Protein AF-0000000084974610 (afdb_homodimer)

Structure (mmCIF, N/CA/C/O backbone):
data_AF-0000000084974610-model_v1
#
loop_
_entity.id
_entity.type
_entity.pdbx_description
1 polymer 'HTH-type transcriptional activator CmpR'
#
loop_
_atom_site.group_PDB
_atom_site.id
_atom_site.type_symbol
_atom_site.label_atom_id
_atom_site.label_alt_id
_atom_site.label_comp_id
_atom_site.label_asym_id
_atom_site.label_entity_id
_atom_site.label_seq_id
_atom_site.pdbx_PDB_ins_code
_atom_site.Cartn_x
_atom_site.Cartn_y
_atom_site.Cartn_z
_atom_site.occupancy
_atom_site.B_iso_or_equiv
_atom_site.auth_seq_id
_atom_site.auth_comp_id
_atom_site.auth_asym_id
_atom_site.auth_atom_id
_atom_site.pdbx_PDB_model_num
ATOM 1 N N . MET A 1 1 ? -32.969 23.312 7.969 1 48.75 1 MET A N 1
ATOM 2 C CA . MET A 1 1 ? -32.25 22.047 8.094 1 48.75 1 MET A CA 1
ATOM 3 C C . MET A 1 1 ? -31.375 22.062 9.344 1 48.75 1 MET A C 1
ATOM 5 O O . MET A 1 1 ? -30.609 23 9.578 1 48.75 1 MET A O 1
ATOM 9 N N . ASN A 1 2 ? -31.781 21.297 10.32 1 59.81 2 ASN A N 1
ATOM 10 C CA . ASN A 1 2 ? -31.016 21.266 11.555 1 59.81 2 ASN A CA 1
ATOM 11 C C . ASN A 1 2 ? -29.922 20.203 11.508 1 59.81 2 ASN A C 1
ATOM 13 O O . ASN A 1 2 ? -30.031 19.219 10.773 1 59.81 2 ASN A O 1
ATOM 17 N N . LEU A 1 3 ? -28.797 20.562 12.211 1 65.25 3 LEU A N 1
ATOM 18 C CA . LEU A 1 3 ? -27.594 19.734 12.188 1 65.25 3 LEU A CA 1
ATOM 19 C C . LEU A 1 3 ? -27.891 18.312 12.68 1 65.25 3 LEU A C 1
ATOM 21 O O . LEU A 1 3 ? -27.281 17.359 12.219 1 65.25 3 LEU A O 1
ATOM 25 N N . HIS A 1 4 ? -28.812 18.312 13.531 1 67.69 4 HIS A N 1
ATOM 26 C CA . HIS A 1 4 ? -29.203 17.016 14.07 1 67.69 4 HIS A CA 1
ATOM 27 C C . HIS A 1 4 ? -29.828 16.141 12.984 1 67.69 4 HIS A C 1
ATOM 29 O O . HIS A 1 4 ? -29.469 14.961 12.852 1 67.69 4 HIS A O 1
ATOM 35 N N . THR A 1 5 ? -30.703 16.766 12.234 1 73.12 5 THR A N 1
ATOM 36 C CA . THR A 1 5 ? -31.375 16.031 11.164 1 73.12 5 THR A CA 1
ATOM 37 C C . THR A 1 5 ? -30.391 15.641 10.07 1 73.12 5 THR A C 1
ATOM 39 O O . THR A 1 5 ? -30.453 14.539 9.531 1 73.12 5 THR A O 1
ATOM 42 N N . LEU A 1 6 ? -29.484 16.594 9.828 1 74.81 6 LEU A N 1
ATOM 43 C CA . LEU A 1 6 ? -28.484 16.312 8.82 1 74.81 6 LEU A CA 1
ATOM 44 C C . LEU A 1 6 ? -27.562 15.188 9.266 1 74.81 6 LEU A C 1
ATOM 46 O O . LEU A 1 6 ? -27.141 14.359 8.453 1 74.81 6 LEU A O 1
ATOM 50 N N . ARG A 1 7 ? -27.281 15.156 10.523 1 78 7 ARG A N 1
ATOM 51 C CA . ARG A 1 7 ? -26.469 14.086 11.086 1 78 7 ARG A CA 1
ATOM 52 C C . ARG A 1 7 ? -27.172 12.734 10.945 1 78 7 ARG A C 1
ATOM 54 O O . ARG A 1 7 ? -26.547 11.734 10.609 1 78 7 ARG A O 1
ATOM 61 N N . ILE A 1 8 ? -28.422 12.758 11.211 1 78.19 8 ILE A N 1
ATOM 62 C CA . ILE A 1 8 ? -29.219 11.539 11.078 1 78.19 8 ILE A CA 1
ATOM 63 C C . ILE A 1 8 ? -29.203 11.07 9.625 1 78.19 8 ILE A C 1
ATOM 65 O O . ILE A 1 8 ? -28.938 9.898 9.352 1 78.19 8 ILE A O 1
ATOM 69 N N . PHE A 1 9 ? -29.359 12.016 8.711 1 85.12 9 PHE A N 1
ATOM 70 C CA . PHE A 1 9 ? -29.359 11.695 7.285 1 85.12 9 PHE A CA 1
ATOM 71 C C . PHE A 1 9 ? -28 11.133 6.855 1 85.12 9 PHE A C 1
ATOM 73 O O . PHE A 1 9 ? -27.953 10.117 6.152 1 85.12 9 PHE A O 1
ATOM 80 N N . THR A 1 10 ? -27 11.867 7.27 1 81 10 THR A N 1
ATOM 81 C CA . THR A 1 10 ? -25.656 11.469 6.863 1 81 10 THR A CA 1
ATOM 82 C C . THR A 1 10 ? -25.344 10.055 7.355 1 81 10 THR A C 1
ATOM 84 O O . THR A 1 10 ? -24.688 9.281 6.652 1 81 10 THR A O 1
ATOM 87 N N . ASN A 1 11 ? -25.781 9.758 8.531 1 81.5 11 ASN A N 1
ATOM 88 C CA . ASN A 1 11 ? -25.578 8.406 9.055 1 81.5 11 ASN A CA 1
ATOM 89 C C . ASN A 1 11 ? -26.438 7.383 8.305 1 81.5 11 ASN A C 1
ATOM 91 O O . ASN A 1 11 ? -25.984 6.266 8.047 1 81.5 11 ASN A O 1
ATOM 95 N N . VAL A 1 12 ? -27.609 7.852 7.984 1 82.75 12 VAL A N 1
ATOM 96 C CA . VAL A 1 12 ? -28.484 6.996 7.184 1 82.75 12 VAL A CA 1
ATOM 97 C C . VAL A 1 12 ? -27.844 6.723 5.828 1 82.75 12 VAL A C 1
ATOM 99 O O . VAL A 1 12 ? -27.828 5.582 5.355 1 82.75 12 VAL A O 1
ATOM 102 N N . ALA A 1 13 ? -27.312 7.715 5.254 1 80.31 13 ALA A N 1
ATOM 103 C CA . ALA A 1 13 ? -26.672 7.633 3.943 1 80.31 13 ALA A CA 1
ATOM 104 C C . ALA A 1 13 ? -25.438 6.746 3.996 1 80.31 13 ALA A C 1
ATOM 106 O O . ALA A 1 13 ? -25.219 5.906 3.117 1 80.31 13 ALA A O 1
ATOM 107 N N . LYS A 1 14 ? -24.688 7.035 4.988 1 79.12 14 LYS A N 1
ATOM 108 C CA . LYS A 1 14 ? -23.438 6.305 5.195 1 79.12 14 LYS A CA 1
ATOM 109 C C . LYS A 1 14 ? -23.703 4.812 5.363 1 79.12 14 LYS A C 1
ATOM 111 O O . LYS A 1 14 ? -23.016 3.984 4.77 1 79.12 14 LYS A O 1
ATOM 116 N N . LEU A 1 15 ? -24.719 4.582 6.152 1 77.38 15 LEU A N 1
ATOM 117 C CA . LEU A 1 15 ? -25 3.203 6.543 1 77.38 15 LEU A CA 1
ATOM 118 C C . LEU A 1 15 ? -25.922 2.535 5.531 1 77.38 15 LEU A C 1
ATOM 120 O O . LEU A 1 15 ? -26.047 1.307 5.504 1 77.38 15 LEU A O 1
ATOM 124 N N . GLY A 1 16 ? -26.516 3.438 4.719 1 79.62 16 GLY A N 1
ATOM 125 C CA . GLY A 1 16 ? -27.469 2.973 3.723 1 79.62 16 GLY A CA 1
ATOM 126 C C . GLY A 1 16 ? -28.734 2.385 4.328 1 79.62 16 GLY A C 1
ATOM 127 O O . GLY A 1 16 ? -29.406 1.563 3.701 1 79.62 16 GLY A O 1
ATOM 128 N N . SER A 1 17 ? -29.031 2.768 5.629 1 82.19 17 SER A N 1
ATOM 129 C CA . SER A 1 17 ? -30.141 2.16 6.359 1 82.19 17 SER A CA 1
ATOM 130 C C . SER A 1 17 ? -30.656 3.086 7.457 1 82.19 17 SER A C 1
ATOM 132 O O . SER A 1 17 ? -29.875 3.592 8.266 1 82.19 17 SER A O 1
ATOM 134 N N . ILE A 1 18 ? -32 3.195 7.488 1 83.75 18 ILE A N 1
ATOM 135 C CA . ILE A 1 18 ? -32.625 4.008 8.523 1 83.75 18 ILE A CA 1
ATOM 136 C C . ILE A 1 18 ? -32.562 3.283 9.867 1 83.75 18 ILE A C 1
ATOM 138 O O . ILE A 1 18 ? -32.281 3.895 10.891 1 83.75 18 ILE A O 1
ATOM 142 N N . THR A 1 19 ? -32.719 2.08 9.75 1 82.38 19 THR A N 1
ATOM 143 C CA . THR A 1 19 ? -32.719 1.284 10.977 1 82.38 19 THR A CA 1
ATOM 144 C C . THR A 1 19 ? -31.344 1.243 11.594 1 82.38 19 THR A C 1
ATOM 146 O O . THR A 1 19 ? -31.188 1.411 12.805 1 82.38 19 THR A O 1
ATOM 149 N N . GLU A 1 20 ? -30.375 1.057 10.781 1 83 20 GLU A N 1
ATOM 150 C CA . GLU A 1 20 ? -29.016 1.024 11.281 1 83 20 GLU A CA 1
ATOM 151 C C . GLU A 1 20 ? -28.578 2.389 11.82 1 83 20 GLU A C 1
ATOM 153 O O . GLU A 1 20 ? -27.859 2.473 12.812 1 83 20 GLU A O 1
ATOM 158 N N . ALA A 1 21 ? -29 3.293 11.18 1 84.19 21 ALA A N 1
ATOM 159 C CA . ALA A 1 21 ? -28.719 4.648 11.656 1 84.19 21 ALA A CA 1
ATOM 160 C C . ALA A 1 21 ? -29.391 4.91 13 1 84.19 21 ALA A C 1
ATOM 162 O O . ALA A 1 21 ? -28.812 5.535 13.883 1 84.19 21 ALA A O 1
ATOM 163 N N . ALA A 1 22 ? -30.531 4.395 13.18 1 85.5 22 ALA A N 1
ATOM 164 C CA . ALA A 1 22 ? -31.25 4.547 14.438 1 85.5 22 ALA A CA 1
ATOM 165 C C . ALA A 1 22 ? -30.5 3.861 15.586 1 85.5 22 ALA A C 1
ATOM 167 O O . ALA A 1 22 ? -30.344 4.434 16.656 1 85.5 22 ALA A O 1
ATOM 168 N N . LYS A 1 23 ? -30.047 2.752 15.266 1 81.44 23 LYS A N 1
ATOM 169 C CA . LYS A 1 23 ? -29.281 2.006 16.25 1 81.44 23 LYS A CA 1
ATOM 170 C C . LYS A 1 23 ? -28 2.746 16.625 1 81.44 23 LYS A C 1
ATOM 172 O O . LYS A 1 23 ? -27.688 2.902 17.812 1 81.44 23 LYS A O 1
ATOM 177 N N . LEU A 1 24 ? -27.391 3.182 15.586 1 79.12 24 LEU A N 1
ATOM 178 C CA . LEU A 1 24 ? -26.125 3.881 15.773 1 79.12 24 LEU A CA 1
ATOM 179 C C . LEU A 1 24 ? -26.328 5.16 16.578 1 79.12 24 LEU A C 1
ATOM 181 O O . LEU A 1 24 ? -25.5 5.492 17.438 1 79.12 24 LEU A O 1
ATOM 185 N N . LEU A 1 25 ? -27.391 5.73 16.359 1 78.62 25 LEU A N 1
ATOM 186 C CA . LEU A 1 25 ? -27.656 7.043 16.938 1 78.62 25 LEU A CA 1
ATOM 187 C C . LEU A 1 25 ? -28.469 6.918 18.234 1 78.62 25 LEU A C 1
ATOM 189 O O . LEU A 1 25 ? -28.75 7.922 18.891 1 78.62 25 LEU A O 1
ATOM 193 N N . HIS A 1 26 ? -28.766 5.656 18.562 1 79.94 26 HIS A N 1
ATOM 194 C CA . HIS A 1 26 ? -29.531 5.379 19.766 1 79.94 26 HIS A CA 1
ATOM 195 C C . HIS A 1 26 ? -30.844 6.152 19.781 1 79.94 26 HIS A C 1
ATOM 197 O O . HIS A 1 26 ? -31.188 6.762 20.797 1 79.94 26 HIS A O 1
ATOM 203 N N . ILE A 1 27 ? -31.438 6.164 18.719 1 81.31 27 ILE A N 1
ATOM 204 C CA . ILE A 1 27 ? -32.781 6.75 18.594 1 81.31 27 ILE A CA 1
ATOM 205 C C . ILE A 1 27 ? -33.719 5.766 17.891 1 81.31 27 ILE A C 1
ATOM 207 O O . ILE A 1 27 ? -33.25 4.773 17.312 1 81.31 27 ILE A O 1
ATOM 211 N N . SER A 1 28 ? -35 6.031 18.016 1 81 28 SER A N 1
ATOM 212 C CA . SER A 1 28 ? -35.969 5.109 17.438 1 81 28 SER A CA 1
ATOM 213 C C . SER A 1 28 ? -36.031 5.238 15.922 1 81 28 SER A C 1
ATOM 215 O O . SER A 1 28 ? -35.75 6.309 15.375 1 81 28 SER A O 1
ATOM 217 N N . GLN A 1 29 ? -36.312 4.125 15.344 1 86.5 29 GLN A N 1
ATOM 218 C CA . GLN A 1 29 ? -36.406 4.102 13.891 1 86.5 29 GLN A CA 1
ATOM 219 C C . GLN A 1 29 ? -37.469 5.098 13.398 1 86.5 29 GLN A C 1
ATOM 221 O O . GLN A 1 29 ? -37.219 5.828 12.43 1 86.5 29 GLN A O 1
ATOM 226 N N . PRO A 1 30 ? -38.625 5.117 13.961 1 87.06 30 PRO A N 1
ATOM 227 C CA . PRO A 1 30 ? -39.594 6.133 13.508 1 87.06 30 PRO A CA 1
ATOM 228 C C . PRO A 1 30 ? -39.031 7.555 13.648 1 87.06 30 PRO A C 1
ATOM 230 O O . PRO A 1 30 ? -39.312 8.406 12.805 1 87.06 30 PRO A O 1
ATOM 233 N N . ALA A 1 31 ? -38.281 7.742 14.602 1 84.75 31 ALA A N 1
ATOM 234 C CA . ALA A 1 31 ? -37.688 9.055 14.812 1 84.75 31 ALA A CA 1
ATOM 235 C C . ALA A 1 31 ? -36.719 9.414 13.68 1 84.75 31 ALA A C 1
ATOM 237 O O . ALA A 1 31 ? -36.719 10.547 13.195 1 84.75 31 ALA A O 1
ATOM 238 N N . VAL A 1 32 ? -36 8.414 13.297 1 88.19 32 VAL A N 1
ATOM 239 C CA . VAL A 1 32 ? -35.062 8.633 12.188 1 88.19 32 VAL A CA 1
ATOM 240 C C . VAL A 1 32 ? -35.875 8.914 10.906 1 88.19 32 VAL A C 1
ATOM 242 O O . VAL A 1 32 ? -35.531 9.844 10.164 1 88.19 32 VAL A O 1
ATOM 245 N N . THR A 1 33 ? -36.906 8.203 10.703 1 86.75 33 THR A N 1
ATOM 246 C CA . THR A 1 33 ? -37.75 8.359 9.516 1 86.75 33 THR A CA 1
ATOM 247 C C . THR A 1 33 ? -38.375 9.742 9.484 1 86.75 33 THR A C 1
ATOM 249 O O . THR A 1 33 ? -38.375 10.406 8.438 1 86.75 33 THR A O 1
ATOM 252 N N . ILE A 1 34 ? -38.844 10.078 10.562 1 86.38 34 ILE A N 1
ATOM 253 C CA . ILE A 1 34 ? -39.5 11.375 10.695 1 86.38 34 ILE A CA 1
ATOM 254 C C . ILE A 1 34 ? -38.5 12.484 10.406 1 86.38 34 ILE A C 1
ATOM 256 O O . ILE A 1 34 ? -38.812 13.453 9.711 1 86.38 34 ILE A O 1
ATOM 260 N N . GLN A 1 35 ? -37.344 12.305 10.93 1 84.62 35 GLN A N 1
ATOM 261 C CA . GLN A 1 35 ? -36.312 13.312 10.758 1 84.62 35 GLN A CA 1
ATOM 262 C C . GLN A 1 35 ? -35.875 13.406 9.297 1 84.62 35 GLN A C 1
ATOM 264 O O . GLN A 1 35 ? -35.656 14.508 8.781 1 84.62 35 GLN A O 1
ATOM 269 N N . ILE A 1 36 ? -35.844 12.344 8.641 1 86.62 36 ILE A N 1
ATOM 270 C CA . ILE A 1 36 ? -35.469 12.32 7.23 1 86.62 36 ILE A CA 1
ATOM 271 C C . ILE A 1 36 ? -36.562 12.984 6.395 1 86.62 36 ILE A C 1
ATOM 273 O O . ILE A 1 36 ? -36.25 13.797 5.512 1 86.62 36 ILE A O 1
ATOM 277 N N . ARG A 1 37 ? -37.75 12.602 6.652 1 85.19 37 ARG A N 1
ATOM 278 C CA . ARG A 1 37 ? -38.875 13.195 5.941 1 85.19 37 ARG A CA 1
ATOM 279 C C . ARG A 1 37 ? -38.938 14.703 6.184 1 85.19 37 ARG A C 1
ATOM 281 O O . ARG A 1 37 ? -39.25 15.469 5.27 1 85.19 37 ARG A O 1
ATOM 288 N N . LYS A 1 38 ? -38.719 15 7.379 1 79.88 38 LYS A N 1
ATOM 289 C CA . LYS A 1 38 ? -38.688 16.422 7.715 1 79.88 38 LYS A CA 1
ATOM 290 C C . LYS A 1 38 ? -37.594 17.141 6.906 1 79.88 38 LYS A C 1
ATOM 292 O O . LYS A 1 38 ? -37.844 18.234 6.375 1 79.88 38 LYS A O 1
ATOM 297 N N . LEU A 1 39 ? -36.469 16.562 6.824 1 78.94 39 LEU A N 1
ATOM 298 C CA . LEU A 1 39 ? -35.375 17.125 6.066 1 78.94 39 LEU A CA 1
ATOM 299 C C . LEU A 1 39 ? -35.719 17.25 4.59 1 78.94 39 LEU A C 1
ATOM 301 O O . LEU A 1 39 ? -35.469 18.281 3.965 1 78.94 39 LEU A O 1
ATOM 305 N N . GLU A 1 40 ? -36.344 16.281 4.055 1 82.31 40 GLU A N 1
ATOM 306 C CA . GLU A 1 40 ? -36.781 16.266 2.654 1 82.31 40 GLU A CA 1
ATOM 307 C C . GLU A 1 40 ? -37.812 17.344 2.389 1 82.31 40 GLU A C 1
ATOM 309 O O . GLU A 1 40 ? -37.781 18.031 1.357 1 82.31 40 GLU A O 1
ATOM 314 N N . ARG A 1 41 ? -38.688 17.5 3.273 1 78.12 41 ARG A N 1
ATOM 315 C CA . ARG A 1 41 ? -39.719 18.547 3.17 1 78.12 41 ARG A CA 1
ATOM 316 C C . ARG A 1 41 ? -39.094 19.938 3.232 1 78.12 41 ARG A C 1
ATOM 318 O O . ARG A 1 41 ? -39.5 20.828 2.488 1 78.12 41 ARG A O 1
ATOM 325 N N . GLU A 1 42 ? -38.188 20.047 4.109 1 73 42 GLU A N 1
ATOM 326 C CA . GLU A 1 42 ? -37.562 21.344 4.277 1 73 42 GLU A CA 1
ATOM 327 C C . GLU A 1 42 ? -36.75 21.734 3.027 1 73 42 GLU A C 1
ATOM 329 O O . GLU A 1 42 ? -36.75 22.906 2.633 1 73 42 GLU A O 1
ATOM 334 N N . ILE A 1 43 ? -36.156 20.719 2.453 1 69.44 43 ILE A N 1
ATOM 335 C CA . ILE A 1 43 ? -35.312 20.984 1.3 1 69.44 43 ILE A CA 1
ATOM 336 C C . ILE A 1 43 ? -36.125 20.906 0.019 1 69.44 43 ILE A C 1
ATOM 338 O O . ILE A 1 43 ? -35.75 21.484 -1.007 1 69.44 43 ILE A O 1
ATOM 342 N N . GLY A 1 44 ? -37.281 20.297 0.053 1 71.31 44 GLY A N 1
ATOM 343 C CA . GLY A 1 44 ? -38.219 20.234 -1.057 1 71.31 44 GLY A CA 1
ATOM 344 C C . GLY A 1 44 ? -37.875 19.156 -2.064 1 71.31 44 GLY A C 1
ATOM 345 O O . GLY A 1 44 ? -38.344 19.203 -3.209 1 71.31 44 GLY A O 1
ATOM 346 N N . VAL A 1 45 ? -36.906 18.391 -1.716 1 74.62 45 VAL A N 1
ATOM 347 C CA . VAL A 1 45 ? -36.562 17.297 -2.604 1 74.62 45 VAL A CA 1
ATOM 348 C C . VAL A 1 45 ? -36.469 16 -1.807 1 74.62 45 VAL A C 1
ATOM 350 O O . VAL A 1 45 ? -36.281 16.016 -0.587 1 74.62 45 VAL A O 1
ATOM 353 N N . LYS A 1 46 ? -36.562 14.961 -2.465 1 81.94 46 LYS A N 1
ATOM 354 C CA . LYS A 1 46 ? -36.312 13.648 -1.861 1 81.94 46 LYS A CA 1
ATOM 355 C C . LYS A 1 46 ? -34.812 13.336 -1.815 1 81.94 46 LYS A C 1
ATOM 357 O O . LYS A 1 46 ? -34.094 13.625 -2.768 1 81.94 46 LYS A O 1
ATOM 362 N N . LEU A 1 47 ? -34.406 12.898 -0.695 1 83.31 47 LEU A N 1
ATOM 363 C CA . LEU A 1 47 ? -32.969 12.617 -0.501 1 83.31 47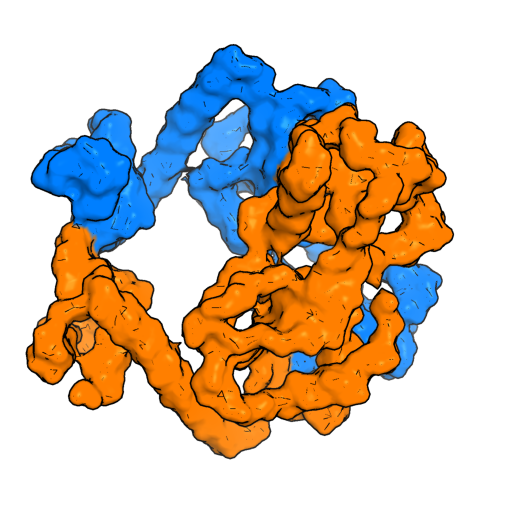 LEU A CA 1
ATOM 364 C C . LEU A 1 47 ? -32.688 11.117 -0.568 1 83.31 47 LEU A C 1
ATOM 366 O O . LEU A 1 47 ? -31.594 10.703 -0.918 1 83.31 47 LEU A O 1
ATOM 370 N N . ILE A 1 48 ? -33.719 10.555 -0.072 1 83.94 48 ILE A N 1
ATOM 371 C CA . ILE A 1 48 ? -33.594 9.102 -0.059 1 83.94 48 ILE A CA 1
ATOM 372 C C . ILE A 1 48 ? -34.781 8.469 -0.767 1 83.94 48 ILE A C 1
ATOM 374 O O . ILE A 1 48 ? -35.875 9.055 -0.809 1 83.94 48 ILE A O 1
ATOM 378 N N . GLU A 1 49 ? -34.469 7.598 -1.511 1 80.38 49 GLU A N 1
ATOM 379 C CA . GLU A 1 49 ? -35.562 6.832 -2.137 1 80.38 49 GLU A CA 1
ATOM 380 C C . GLU A 1 49 ? -35.469 5.352 -1.771 1 80.38 49 GLU A C 1
ATOM 382 O O . GLU A 1 49 ? -34.375 4.848 -1.477 1 80.38 49 GLU A O 1
ATOM 387 N N . GLY A 1 50 ? -36.594 4.988 -1.508 1 71 50 GLY A N 1
ATOM 388 C CA . GLY A 1 50 ? -36.625 3.58 -1.147 1 71 50 GLY A CA 1
ATOM 389 C C . GLY A 1 50 ? -36 2.676 -2.201 1 71 50 GLY A C 1
ATOM 390 O O . GLY A 1 50 ? -36.188 2.902 -3.4 1 71 50 GLY A O 1
ATOM 391 N N . LYS A 1 51 ? -35.062 2.031 -1.949 1 66.19 51 LYS A N 1
ATOM 392 C CA . LYS A 1 51 ? -34.469 1.053 -2.857 1 66.19 51 LYS A CA 1
ATOM 393 C C . LYS A 1 51 ? -34.438 -0.338 -2.229 1 66.19 51 LYS A C 1
ATOM 395 O O . LYS A 1 51 ? -33.562 -0.654 -1.434 1 66.19 51 LYS A O 1
ATOM 400 N N . GLY A 1 52 ? -35.375 -1.122 -2.443 1 60.5 52 GLY A N 1
ATOM 401 C CA . GLY A 1 52 ? -35.531 -2.426 -1.815 1 60.5 52 GLY A CA 1
ATOM 402 C C . GLY A 1 52 ? -35.781 -2.342 -0.32 1 60.5 52 GLY A C 1
ATOM 403 O O . GLY A 1 52 ? -36.719 -1.691 0.126 1 60.5 52 GLY A O 1
ATOM 404 N N . ARG A 1 53 ? -34.938 -2.959 0.561 1 57.22 53 ARG A N 1
ATOM 405 C CA . ARG A 1 53 ? -35.094 -2.922 2.012 1 57.22 53 ARG A CA 1
ATOM 406 C C . ARG A 1 53 ? -34.25 -1.788 2.617 1 57.22 53 ARG A C 1
ATOM 408 O O . ARG A 1 53 ? -34.312 -1.561 3.828 1 57.22 53 ARG A O 1
ATOM 415 N N . GLY A 1 54 ? -33.5 -1.128 1.846 1 73.81 54 GLY A N 1
ATOM 416 C CA . GLY A 1 54 ? -32.688 -0.017 2.338 1 73.81 54 GLY A CA 1
ATOM 417 C C . GLY A 1 54 ? -33 1.295 1.641 1 73.81 54 GLY A C 1
ATOM 418 O O . GLY A 1 54 ? -34.125 1.508 1.177 1 73.81 54 GLY A O 1
ATOM 419 N N . ILE A 1 55 ? -32.094 2.117 1.795 1 79.06 55 ILE A N 1
ATOM 420 C CA . ILE A 1 55 ? -32.281 3.424 1.174 1 79.06 55 ILE A CA 1
ATOM 421 C C . ILE A 1 55 ? -31.172 3.666 0.152 1 79.06 55 ILE A C 1
ATOM 423 O O . ILE A 1 55 ? -30.109 3.045 0.221 1 79.06 55 ILE A O 1
ATOM 427 N N . GLN A 1 56 ? -31.5 4.168 -0.952 1 80.56 56 GLN A N 1
ATOM 428 C CA . GLN A 1 56 ? -30.516 4.766 -1.852 1 80.56 56 GLN A CA 1
ATOM 429 C C . GLN A 1 56 ? -30.656 6.285 -1.891 1 80.56 56 GLN A C 1
ATOM 431 O O . GLN A 1 56 ? -31.766 6.816 -1.722 1 80.56 56 GLN A O 1
ATOM 436 N N . LEU A 1 57 ? -29.484 6.789 -2.098 1 79.06 57 LEU A N 1
ATOM 437 C CA . LEU A 1 57 ? -29.5 8.242 -2.176 1 79.06 57 LEU A CA 1
ATOM 438 C C . LEU A 1 57 ? -29.938 8.711 -3.561 1 79.06 57 LEU A C 1
ATOM 440 O O . LEU A 1 57 ? -29.578 8.094 -4.566 1 79.06 57 LEU A O 1
ATOM 444 N N . THR A 1 58 ? -30.859 9.648 -3.621 1 73.81 58 THR A N 1
ATOM 445 C CA . THR A 1 58 ? -31.078 10.398 -4.855 1 73.81 58 THR A CA 1
ATOM 446 C C . THR A 1 58 ? -29.844 11.211 -5.223 1 73.81 58 THR A C 1
ATOM 448 O O . THR A 1 58 ? -28.875 11.258 -4.457 1 73.81 58 THR A O 1
ATOM 451 N N . TYR A 1 59 ? -29.891 11.656 -6.395 1 65.5 59 TYR A N 1
ATOM 452 C CA . TYR A 1 59 ? -28.812 12.562 -6.789 1 65.5 59 TYR A CA 1
ATOM 453 C C . TYR A 1 59 ? -28.656 13.688 -5.773 1 65.5 59 TYR A C 1
ATOM 455 O O . TYR A 1 59 ? -27.531 14.016 -5.371 1 65.5 59 TYR A O 1
ATOM 463 N N . GLU A 1 60 ? -29.781 14.133 -5.391 1 68.06 60 GLU A N 1
ATOM 464 C CA . GLU A 1 60 ? -29.797 15.188 -4.383 1 68.06 60 GLU A CA 1
ATOM 465 C C . GLU A 1 60 ? -29.328 14.664 -3.027 1 68.06 60 GLU A C 1
ATOM 467 O O . GLU A 1 60 ? -28.641 15.383 -2.283 1 68.06 60 GLU A O 1
ATOM 472 N N . GLY A 1 61 ? -29.688 13.414 -2.789 1 76.69 61 GLY A N 1
ATOM 473 C CA . GLY A 1 61 ? -29.25 12.781 -1.561 1 76.69 61 GLY A CA 1
ATOM 474 C C . GLY A 1 61 ? -27.734 12.586 -1.502 1 76.69 61 GLY A C 1
ATOM 475 O O . GLY A 1 61 ? -27.125 12.82 -0.464 1 76.69 61 GLY A O 1
ATOM 476 N N . GLU A 1 62 ? -27.203 12.219 -2.59 1 70.19 62 GLU A N 1
ATOM 477 C CA . GLU A 1 62 ? -25.766 12.062 -2.682 1 70.19 62 GLU A CA 1
ATOM 478 C C . GLU A 1 62 ? -25.047 13.391 -2.461 1 70.19 62 GLU A C 1
ATOM 480 O O . GLU A 1 62 ? -24.047 13.445 -1.742 1 70.19 62 GLU A O 1
ATOM 485 N N . PHE A 1 63 ? -25.625 14.344 -3.092 1 63 63 PHE A N 1
ATOM 486 C CA . PHE A 1 63 ? -25.062 15.68 -2.938 1 63 63 PHE A CA 1
ATOM 487 C C . PHE A 1 63 ? -25.109 16.125 -1.478 1 63 63 PHE A C 1
ATOM 489 O O . PHE A 1 63 ? -24.109 16.578 -0.93 1 63 63 PHE A O 1
ATOM 496 N N . LEU A 1 64 ? -26.281 15.906 -0.872 1 70.31 64 LEU A N 1
ATOM 497 C CA . LEU A 1 64 ? -26.422 16.344 0.511 1 70.31 64 LEU A CA 1
ATOM 498 C C . LEU A 1 64 ? -25.562 15.508 1.443 1 70.31 64 LEU A C 1
ATOM 500 O O . LEU A 1 64 ? -25.016 16.031 2.428 1 70.31 64 LEU A O 1
ATOM 504 N N . TYR A 1 65 ? -25.469 14.258 1.143 1 76.31 65 TYR A N 1
ATOM 505 C CA . TYR A 1 65 ? -24.609 13.391 1.932 1 76.31 65 TYR A CA 1
ATOM 506 C C . TYR A 1 65 ? -23.156 13.875 1.901 1 76.31 65 TYR A C 1
ATOM 508 O O . TYR A 1 65 ? -22.516 13.992 2.945 1 76.31 65 TYR A O 1
ATOM 516 N N . GLU A 1 66 ? -22.781 14.211 0.758 1 62.09 66 GLU A N 1
ATOM 517 C CA . GLU A 1 66 ? -21.438 14.734 0.6 1 62.09 66 GLU A CA 1
ATOM 518 C C . GLU A 1 66 ? -21.25 16.047 1.364 1 62.09 66 GLU A C 1
ATOM 520 O O . GLU A 1 66 ? -20.234 16.25 2.027 1 62.09 66 GLU A O 1
ATOM 525 N N . GLN A 1 67 ? -22.281 16.812 1.285 1 60.94 67 GLN A N 1
ATOM 526 C CA . GLN A 1 67 ? -22.234 18.078 2.008 1 60.94 67 GLN A CA 1
ATOM 527 C C . GLN A 1 67 ? -22.297 17.844 3.516 1 60.94 67 GLN A C 1
ATOM 529 O O . GLN A 1 67 ? -21.625 18.547 4.277 1 60.94 67 GLN A O 1
ATOM 534 N N . GLY A 1 68 ? -23.109 16.891 3.912 1 66.62 68 GLY A N 1
ATOM 535 C CA . GLY A 1 68 ? -23.172 16.547 5.324 1 66.62 68 GLY A CA 1
ATOM 536 C C . GLY A 1 68 ? -21.859 16.047 5.875 1 66.62 68 GLY A C 1
ATOM 537 O O . GLY A 1 68 ? -21.453 16.453 6.969 1 66.62 68 GLY A O 1
ATOM 538 N N . LEU A 1 69 ? -21.328 15.211 5.094 1 62.91 69 LEU A N 1
ATOM 539 C CA . LEU A 1 69 ? -20.016 14.719 5.496 1 62.91 69 LEU A CA 1
ATOM 540 C C . LEU A 1 69 ? -19.047 15.883 5.711 1 62.91 69 LEU A C 1
ATOM 542 O O . LEU A 1 69 ? -18.312 15.906 6.699 1 62.91 69 LEU A O 1
ATOM 546 N N . ARG A 1 70 ? -19.203 16.781 4.84 1 57.38 70 ARG A N 1
ATOM 547 C CA . ARG A 1 70 ? -18.375 17.984 4.922 1 57.38 70 ARG A CA 1
ATOM 548 C C . ARG A 1 70 ? -18.688 18.781 6.188 1 57.38 70 ARG A C 1
ATOM 550 O O . ARG A 1 70 ? -17.766 19.188 6.902 1 57.38 70 ARG A O 1
ATOM 557 N N . LEU A 1 71 ? -19.859 18.875 6.352 1 56.09 71 LEU A N 1
ATOM 558 C CA . LEU A 1 71 ? -20.328 19.672 7.488 1 56.09 71 LEU A CA 1
ATOM 559 C C . LEU A 1 71 ? -19.938 19 8.805 1 56.09 71 LEU A C 1
ATOM 561 O O . LEU A 1 71 ? -19.438 19.672 9.711 1 56.09 71 LEU A O 1
ATOM 565 N N . PHE A 1 72 ? -20.203 17.75 8.898 1 62.12 72 PHE A N 1
ATOM 566 C CA . PHE A 1 72 ? -19.938 17.094 10.18 1 62.12 72 PHE A CA 1
ATOM 567 C C . PHE A 1 72 ? -18.438 16.891 10.391 1 62.12 72 PHE A C 1
ATOM 569 O O . PHE A 1 72 ? -17.969 16.859 11.531 1 62.12 72 PHE A O 1
ATOM 576 N N . HIS A 1 73 ? -17.906 16.781 9.289 1 55 73 HIS A N 1
ATOM 577 C CA . HIS A 1 73 ? -16.453 16.844 9.398 1 55 73 HIS A CA 1
ATOM 578 C C . HIS A 1 73 ? -16 18.188 9.945 1 55 73 HIS A C 1
ATOM 580 O O . HIS A 1 73 ? -15.125 18.25 10.82 1 55 73 HIS A O 1
ATOM 586 N N . LEU A 1 74 ? -16.594 19.062 9.359 1 49.94 74 LEU A N 1
ATOM 587 C CA . LEU A 1 74 ? -16.312 20.406 9.867 1 49.94 74 LEU A CA 1
ATOM 588 C C . LEU A 1 74 ? -16.688 20.531 11.336 1 49.94 74 LEU A C 1
ATOM 590 O O . LEU A 1 74 ? -15.953 21.125 12.125 1 49.94 74 LEU A O 1
ATOM 594 N N . GLU A 1 75 ? -17.844 19.906 11.648 1 52.84 75 GLU A N 1
ATOM 595 C CA . GLU A 1 75 ? -18.25 19.875 13.047 1 52.84 75 GLU A CA 1
ATOM 596 C C . GLU A 1 75 ? -17.25 19.094 13.898 1 52.84 75 GLU A C 1
ATOM 598 O O . GLU A 1 75 ? -16.875 19.531 14.992 1 52.84 75 GLU A O 1
ATOM 603 N N . GLU A 1 76 ? -17 17.938 13.359 1 51.97 76 GLU A N 1
ATOM 604 C CA . GLU A 1 76 ? -16.016 17.125 14.055 1 51.97 76 GLU A CA 1
ATOM 605 C C . GLU A 1 76 ? -14.672 17.828 14.156 1 51.97 76 GLU A C 1
ATOM 607 O O . GLU A 1 76 ? -13.984 17.734 15.172 1 51.97 76 GLU A O 1
ATOM 612 N N . GLN A 1 77 ? -14.414 18.344 13.008 1 47.62 77 GLN A N 1
ATOM 613 C CA . GLN A 1 77 ? -13.203 19.156 13.039 1 47.62 77 GLN A CA 1
ATOM 614 C C . GLN A 1 77 ? -13.312 20.25 14.094 1 47.62 77 GLN A C 1
ATOM 616 O O . GLN A 1 77 ? -12.328 20.578 14.766 1 47.62 77 GLN A O 1
ATOM 621 N N . ILE A 1 78 ? -14.547 20.625 14.094 1 45.91 78 ILE A N 1
ATOM 622 C CA . ILE A 1 78 ? -14.781 21.625 15.125 1 45.91 78 ILE A CA 1
ATOM 623 C C . ILE A 1 78 ? -14.625 20.984 16.5 1 45.91 78 ILE A C 1
ATOM 625 O O . ILE A 1 78 ? -13.977 21.547 17.391 1 45.91 78 ILE A O 1
ATOM 629 N N . ASP A 1 79 ? -15.359 19.859 16.594 1 46.06 79 ASP A N 1
ATOM 630 C CA . ASP A 1 79 ? -15.227 19.188 17.875 1 46.06 79 ASP A CA 1
ATOM 631 C C . ASP A 1 79 ? -13.781 18.766 18.125 1 46.06 79 ASP A C 1
ATOM 633 O O . ASP A 1 79 ? -13.266 18.922 19.234 1 46.06 79 ASP A O 1
ATOM 637 N N . ASP A 1 80 ? -13.281 18.047 17.125 1 46.12 80 ASP A N 1
ATOM 638 C CA . ASP A 1 80 ? -11.867 17.688 17.234 1 46.12 80 ASP A CA 1
ATOM 639 C C . ASP A 1 80 ? -10.992 18.922 17.438 1 46.12 80 ASP A C 1
ATOM 641 O O . ASP A 1 80 ? -10.055 18.891 18.234 1 46.12 80 ASP A O 1
ATOM 645 N N . LYS A 1 81 ? -11.336 19.828 16.578 1 43.09 81 LYS A N 1
ATOM 646 C CA . LYS A 1 81 ? -10.641 21.094 16.812 1 43.09 81 LYS A CA 1
ATOM 647 C C . LYS A 1 81 ? -10.938 21.641 18.203 1 43.09 81 LYS A C 1
ATOM 649 O O . LYS A 1 81 ? -10.055 22.188 18.859 1 43.09 81 LYS A O 1
ATOM 654 N N . PHE A 1 82 ? -12.133 21.5 18.547 1 40 82 PHE A N 1
ATOM 655 C CA . PHE A 1 82 ? -12.438 21.922 19.906 1 40 82 PHE A CA 1
ATOM 656 C C . PHE A 1 82 ? -11.719 21.062 20.938 1 40 82 PHE A C 1
ATOM 658 O O . PHE A 1 82 ? -11.188 21.562 21.922 1 40 82 PHE A O 1
ATOM 665 N N . LYS A 1 83 ? -11.93 19.812 20.797 1 43.38 83 LYS A N 1
ATOM 666 C CA . LYS A 1 83 ? -11.219 18.938 21.719 1 43.38 83 LYS A CA 1
ATOM 667 C C . LYS A 1 83 ? -9.711 19.141 21.609 1 43.38 83 LYS A C 1
ATOM 669 O O . LYS A 1 83 ? -9.016 19.188 22.641 1 43.38 83 LYS A O 1
ATOM 674 N N . SER A 1 84 ? -9.289 19.016 20.312 1 44.75 84 SER A N 1
ATOM 675 C CA . SER A 1 84 ? -7.883 19.359 20.141 1 44.75 84 SER A CA 1
ATOM 676 C C . SER A 1 84 ? -7.582 20.75 20.703 1 44.75 84 SER A C 1
ATOM 678 O O . SER A 1 84 ? -6.5 20.969 21.25 1 44.75 84 SER A O 1
ATOM 680 N N . PHE A 1 85 ? -8.469 21.625 20.453 1 38.91 85 PHE A N 1
ATOM 681 C CA . PHE A 1 85 ? -8.367 22.938 21.078 1 38.91 85 PHE A CA 1
ATOM 682 C C . PHE A 1 85 ? -8.328 22.812 22.609 1 38.91 85 PHE A C 1
ATOM 684 O O . PHE A 1 85 ? -7.535 23.484 23.266 1 38.91 85 PHE A O 1
ATOM 691 N N . LEU A 1 86 ? -9.211 22.062 23.062 1 41.69 86 LEU A N 1
ATOM 692 C CA . LEU A 1 86 ? -9.164 21.922 24.516 1 41.69 86 LEU A CA 1
ATOM 693 C C . LEU A 1 86 ? -7.902 21.172 24.938 1 41.69 86 LEU A C 1
ATOM 695 O O . LEU A 1 86 ? -7.305 21.5 25.969 1 41.69 86 LEU A O 1
ATOM 699 N N . GLU A 1 87 ? -7.59 20.078 24.203 1 47.28 87 GLU A N 1
ATOM 700 C CA . GLU A 1 87 ? -6.41 19.328 24.641 1 47.28 87 GLU A CA 1
ATOM 701 C C . GLU A 1 87 ? -5.141 19.891 24 1 47.28 87 GLU A C 1
ATOM 703 O O . GLU A 1 87 ? -4.039 19.422 24.297 1 47.28 87 GLU A O 1
ATOM 708 N N . LYS A 1 88 ? -5.238 20.969 23.453 1 50.56 88 LYS A N 1
ATOM 709 C CA . LYS A 1 88 ? -4.098 21.641 22.828 1 50.56 88 LYS A CA 1
ATOM 710 C C . LYS A 1 88 ? -3.357 20.703 21.875 1 50.56 88 LYS A C 1
ATOM 712 O O . LYS A 1 88 ? -2.137 20.812 21.734 1 50.56 88 LYS A O 1
ATOM 717 N N . LYS A 1 89 ? -4.035 19.438 21.547 1 58.34 89 LYS A N 1
ATOM 718 C CA . LYS A 1 89 ? -3.248 18.547 20.688 1 58.34 89 LYS A CA 1
ATOM 719 C C . LYS A 1 89 ? -3.738 18.609 19.234 1 58.34 89 LYS A C 1
ATOM 721 O O . LYS A 1 89 ? -4.93 18.453 18.984 1 58.34 89 LYS A O 1
ATOM 726 N N . GLU A 1 90 ? -3.008 19.203 18.328 1 70.25 90 GLU A N 1
ATOM 727 C CA . GLU A 1 90 ? -3.293 19.312 16.891 1 70.25 90 GLU A CA 1
ATOM 728 C C . GLU A 1 90 ? -2.92 18.031 16.156 1 70.25 90 GLU A C 1
ATOM 730 O O . GLU A 1 90 ? -1.943 17.375 16.5 1 70.25 90 GLU A O 1
ATOM 735 N N . ASN A 1 91 ? -3.928 17.438 15.406 1 84.06 91 ASN A N 1
ATOM 736 C CA . ASN A 1 91 ? -3.6 16.281 14.57 1 84.06 91 ASN A CA 1
ATOM 737 C C . ASN A 1 91 ? -3.637 16.641 13.086 1 84.06 91 ASN A C 1
ATOM 739 O O . ASN A 1 91 ? -4.332 17.578 12.688 1 84.06 91 ASN A O 1
ATOM 743 N N . ILE A 1 92 ? -2.779 16.078 12.344 1 89.62 92 ILE A N 1
ATOM 744 C CA . ILE A 1 92 ? -2.713 16.219 10.891 1 89.62 92 ILE A CA 1
ATOM 745 C C . ILE A 1 92 ? -2.934 14.867 10.234 1 89.62 92 ILE A C 1
ATOM 747 O O . ILE A 1 92 ? -2.234 13.898 10.539 1 89.62 92 ILE A O 1
ATOM 751 N N . LYS A 1 93 ? -3.961 14.805 9.367 1 92 93 LYS A N 1
ATOM 752 C CA . LYS A 1 93 ? -4.258 13.586 8.617 1 92 93 LYS A CA 1
ATOM 753 C C . LYS A 1 93 ? -3.965 13.766 7.133 1 92 93 LYS A C 1
ATOM 755 O O . LYS A 1 93 ? -4.516 14.664 6.488 1 92 93 LYS A O 1
ATOM 760 N N . ILE A 1 94 ? -3.121 12.875 6.637 1 95.19 94 ILE A N 1
ATOM 761 C CA . ILE A 1 94 ? -2.652 12.977 5.258 1 95.19 94 ILE A CA 1
ATOM 762 C C . ILE A 1 94 ? -2.963 11.68 4.516 1 95.19 94 ILE A C 1
ATOM 764 O O . ILE A 1 94 ? -2.775 10.586 5.055 1 95.19 94 ILE A O 1
ATOM 768 N N . ALA A 1 95 ? -3.506 11.758 3.324 1 94.62 95 ALA A N 1
ATOM 769 C CA . ALA A 1 95 ? -3.545 10.633 2.395 1 94.62 95 ALA A CA 1
ATOM 770 C C . ALA A 1 95 ? -2.58 10.844 1.231 1 94.62 95 ALA A C 1
ATOM 772 O O . ALA A 1 95 ? -2.539 11.93 0.643 1 94.62 95 ALA A O 1
ATOM 773 N N . SER A 1 96 ? -1.858 9.797 0.979 1 92.75 96 SER A N 1
ATOM 774 C CA . SER A 1 96 ? -0.826 10.016 -0.027 1 92.75 96 SER A CA 1
ATOM 775 C C . SER A 1 96 ? -0.56 8.75 -0.832 1 92.75 96 SER A C 1
ATOM 777 O O . SER A 1 96 ? -0.738 7.637 -0.327 1 92.75 96 SER A O 1
ATOM 779 N N . SER A 1 97 ? -0.188 9.055 -2.037 1 86.5 97 SER A N 1
ATOM 780 C CA . SER A 1 97 ? 0.236 7.953 -2.896 1 86.5 97 SER A CA 1
ATOM 781 C C . SER A 1 97 ? 1.679 7.551 -2.607 1 86.5 97 SER A C 1
ATOM 783 O O . SER A 1 97 ? 2.367 8.211 -1.824 1 86.5 97 SER A O 1
ATOM 785 N N . TYR A 1 98 ? 2.107 6.543 -3.27 1 83.44 98 TYR A N 1
ATOM 786 C CA . TYR A 1 98 ? 3.381 5.879 -3 1 83.44 98 TYR A CA 1
ATOM 787 C C . TYR A 1 98 ? 4.547 6.848 -3.178 1 83.44 98 TYR A C 1
ATOM 789 O O . TYR A 1 98 ? 5.461 6.883 -2.354 1 83.44 98 TYR A O 1
ATOM 797 N N . ILE A 1 99 ? 4.566 7.625 -4.184 1 84.75 99 ILE A N 1
ATOM 798 C CA . ILE A 1 99 ? 5.707 8.469 -4.512 1 84.75 99 ILE A CA 1
ATOM 799 C C . ILE A 1 99 ? 5.918 9.508 -3.408 1 84.75 99 ILE A C 1
ATOM 801 O O . ILE A 1 99 ? 7.016 9.625 -2.859 1 84.75 99 ILE A O 1
ATOM 805 N N . SER A 1 100 ? 4.879 10.164 -3.09 1 89.12 100 SER A N 1
ATOM 806 C CA . SER A 1 100 ? 5.004 11.211 -2.082 1 89.12 100 SER A CA 1
ATOM 807 C C . SER A 1 100 ? 5.383 10.625 -0.724 1 89.12 100 SER A C 1
ATOM 809 O O . SER A 1 100 ? 6.258 11.156 -0.036 1 89.12 100 SER A O 1
ATOM 811 N N . THR A 1 101 ? 4.793 9.555 -0.384 1 91.12 101 THR A N 1
ATOM 812 C CA . THR A 1 101 ? 4.969 8.992 0.95 1 91.12 101 THR A CA 1
ATOM 813 C C . THR A 1 101 ? 6.375 8.43 1.121 1 91.12 101 THR A C 1
ATOM 815 O O . THR A 1 101 ? 6.926 8.438 2.227 1 91.12 101 THR A O 1
ATOM 818 N N . ASN A 1 102 ? 6.957 8.008 0.046 1 88.19 102 ASN A N 1
ATOM 819 C CA . ASN A 1 102 ? 8.25 7.34 0.183 1 88.19 102 ASN A CA 1
ATOM 820 C C . ASN A 1 102 ? 9.406 8.281 -0.138 1 88.19 102 ASN A C 1
ATOM 822 O O . ASN A 1 102 ? 10.516 8.102 0.365 1 88.19 102 ASN A O 1
ATOM 826 N N . TYR A 1 103 ? 9.133 9.312 -0.878 1 87.25 103 TYR A N 1
ATOM 827 C CA . TYR A 1 103 ? 10.305 10.008 -1.412 1 87.25 103 TYR A CA 1
ATOM 828 C C . TYR A 1 103 ? 10.211 11.5 -1.144 1 87.25 103 TYR A C 1
ATOM 830 O O . TYR A 1 103 ? 11.219 12.219 -1.24 1 87.25 103 TYR A O 1
ATOM 838 N N . ILE A 1 104 ? 9.094 11.945 -0.826 1 88.44 104 ILE A N 1
ATOM 839 C CA . ILE A 1 104 ? 8.938 13.383 -0.646 1 88.44 104 ILE A CA 1
ATOM 840 C C . ILE A 1 104 ? 8.617 13.688 0.816 1 88.44 104 ILE A C 1
ATOM 842 O O . ILE A 1 104 ? 9.32 14.477 1.459 1 88.44 104 ILE A O 1
ATOM 846 N N . LEU A 1 105 ? 7.715 12.992 1.396 1 93.25 105 LEU A N 1
ATOM 847 C CA . LEU A 1 105 ? 7.133 13.352 2.686 1 93.25 105 LEU A CA 1
ATOM 848 C C . LEU A 1 105 ? 8.086 13 3.824 1 93.25 105 LEU A C 1
ATOM 850 O O . LEU A 1 105 ? 8.133 13.695 4.836 1 93.25 105 LEU A O 1
ATOM 854 N N . PRO A 1 106 ? 8.867 11.992 3.67 1 92.69 106 PRO A N 1
ATOM 855 C CA . PRO A 1 106 ? 9.609 11.531 4.852 1 92.69 106 PRO A CA 1
ATOM 856 C C . PRO A 1 106 ? 10.508 12.617 5.434 1 92.69 106 PRO A C 1
ATOM 858 O O . PRO A 1 106 ? 10.398 12.945 6.617 1 92.69 106 PRO A O 1
ATOM 861 N N . PRO A 1 107 ? 11.336 13.258 4.688 1 91.5 107 PRO A N 1
ATOM 862 C CA . PRO A 1 107 ? 12.164 14.312 5.277 1 91.5 107 PRO A CA 1
ATOM 863 C C . PRO A 1 107 ? 11.336 15.508 5.75 1 91.5 107 PRO A C 1
ATOM 865 O O . PRO A 1 107 ? 11.711 16.172 6.723 1 91.5 107 PRO A O 1
ATOM 868 N N . ILE A 1 108 ? 10.258 15.719 5.059 1 93.81 108 ILE A N 1
ATOM 869 C CA . ILE A 1 108 ? 9.383 16.828 5.438 1 93.81 108 ILE A CA 1
ATOM 870 C C . ILE A 1 108 ? 8.719 16.516 6.777 1 93.81 108 ILE A C 1
ATOM 872 O O . ILE A 1 108 ? 8.68 17.375 7.664 1 93.81 108 ILE A O 1
ATOM 876 N N . ILE A 1 109 ? 8.219 15.32 6.922 1 94.81 109 ILE A N 1
ATOM 877 C CA . ILE A 1 109 ? 7.582 14.883 8.164 1 94.81 109 ILE A CA 1
ATOM 878 C C . ILE A 1 109 ? 8.594 14.93 9.305 1 94.81 109 ILE A C 1
ATOM 880 O O . ILE A 1 109 ? 8.297 15.445 10.383 1 94.81 109 ILE A O 1
ATOM 884 N N . ALA A 1 110 ? 9.781 14.422 9.078 1 93.56 110 ALA A N 1
ATOM 885 C CA . ALA A 1 110 ? 10.812 14.398 10.117 1 93.56 110 ALA A CA 1
ATOM 886 C C . ALA A 1 110 ? 11.133 15.805 10.602 1 93.56 110 ALA A C 1
ATOM 888 O O . ALA A 1 110 ? 11.18 16.062 11.805 1 93.56 110 ALA A O 1
ATOM 889 N N . GLY A 1 111 ? 11.352 16.688 9.641 1 92.75 111 GLY A N 1
ATOM 890 C CA . GLY A 1 111 ? 11.641 18.078 9.992 1 92.75 111 GLY A CA 1
ATOM 891 C C . GLY A 1 111 ? 10.492 18.766 10.711 1 92.75 111 GLY A C 1
ATOM 892 O O . GLY A 1 111 ? 10.703 19.484 11.688 1 92.75 111 GLY A O 1
ATOM 893 N N . TYR A 1 112 ? 9.328 18.5 10.227 1 94 112 TYR A N 1
ATOM 894 C CA . TYR A 1 112 ? 8.148 19.141 10.805 1 94 112 TYR A CA 1
ATOM 895 C C . TYR A 1 112 ? 7.898 18.641 12.219 1 94 112 TYR A C 1
ATOM 897 O O . TYR A 1 112 ? 7.582 19.438 13.117 1 94 112 TYR A O 1
ATOM 905 N N . LYS A 1 113 ? 8.023 17.375 12.414 1 92.69 113 LYS A N 1
ATOM 906 C CA . LYS A 1 113 ? 7.82 16.781 13.727 1 92.69 113 LYS A CA 1
ATOM 907 C C . LYS A 1 113 ? 8.867 17.266 14.727 1 92.69 113 LYS A C 1
ATOM 909 O O . LYS A 1 113 ? 8.57 17.438 15.914 1 92.69 113 LYS A O 1
ATOM 914 N N . SER A 1 114 ? 10.047 17.391 14.266 1 90.44 114 SER A N 1
ATOM 915 C CA . SER A 1 114 ? 11.102 17.906 15.133 1 90.44 114 SER A CA 1
ATOM 916 C C . SER A 1 114 ? 10.773 19.297 15.641 1 90.44 114 SER A C 1
ATOM 918 O O . SER A 1 114 ? 11.078 19.641 16.781 1 90.44 114 SER A O 1
ATOM 920 N N . LYS A 1 115 ? 10.109 20.094 14.852 1 91.25 115 LYS A N 1
ATOM 921 C CA . LYS A 1 115 ? 9.742 21.469 15.195 1 91.25 115 LYS A CA 1
ATOM 922 C C . LYS A 1 115 ? 8.422 21.516 15.953 1 91.25 115 LYS A C 1
ATOM 924 O O . LYS A 1 115 ? 8.148 22.469 16.688 1 91.25 115 LYS A O 1
ATOM 929 N N . ASN A 1 116 ? 7.609 20.453 15.703 1 90.69 116 ASN A N 1
ATOM 930 C CA . ASN A 1 116 ? 6.281 20.375 16.312 1 90.69 116 ASN A CA 1
ATOM 931 C C . ASN A 1 116 ? 6.055 19.031 16.984 1 90.69 116 ASN A C 1
ATOM 933 O O . ASN A 1 116 ? 5.195 18.25 16.562 1 90.69 116 ASN A O 1
ATOM 937 N N . PRO A 1 117 ? 6.648 18.797 18.109 1 87.5 117 PRO A N 1
ATOM 938 C CA . PRO A 1 117 ? 6.629 17.484 18.75 1 87.5 117 PRO A CA 1
ATOM 939 C C . PRO A 1 117 ? 5.238 17.094 19.25 1 87.5 117 PRO A C 1
ATOM 941 O O . PRO A 1 117 ? 4.953 15.898 19.422 1 87.5 117 PRO A O 1
ATOM 944 N N . ASN A 1 118 ? 4.324 18 19.391 1 84.62 118 ASN A N 1
ATOM 945 C CA . ASN A 1 118 ? 3.035 17.719 20.016 1 84.62 118 ASN A CA 1
ATOM 946 C C . ASN A 1 118 ? 1.959 17.422 18.969 1 84.62 118 ASN A C 1
ATOM 948 O O . ASN A 1 118 ? 0.819 17.109 19.312 1 84.62 118 ASN A O 1
ATOM 952 N N . ILE A 1 119 ? 2.35 17.516 17.766 1 87.12 119 ILE A N 1
ATOM 953 C CA . ILE A 1 119 ? 1.374 17.25 16.703 1 87.12 119 ILE A CA 1
ATOM 954 C C . ILE A 1 119 ? 1.326 15.758 16.391 1 87.12 119 ILE A C 1
ATOM 956 O O . ILE A 1 119 ? 2.367 15.117 16.234 1 87.12 119 ILE A O 1
ATOM 960 N N . ASP A 1 120 ? 0.119 15.289 16.422 1 88.19 120 ASP A N 1
ATOM 961 C CA . ASP A 1 120 ? -0.076 13.914 15.969 1 88.19 120 ASP A CA 1
ATOM 962 C C . ASP A 1 120 ? -0.296 13.867 14.461 1 88.19 120 ASP A C 1
ATOM 964 O O . ASP A 1 120 ? -1.116 14.609 13.922 1 88.19 120 ASP A O 1
ATOM 968 N N . MET A 1 121 ? 0.485 13.055 13.867 1 93.5 121 MET A N 1
ATOM 969 C CA . MET A 1 121 ? 0.363 12.938 12.414 1 93.5 121 MET A CA 1
ATOM 970 C C . MET A 1 121 ? -0.058 11.523 12.016 1 93.5 121 MET A C 1
ATOM 972 O O . MET A 1 121 ? 0.425 10.547 12.578 1 93.5 121 MET A O 1
ATOM 976 N N . TYR A 1 122 ? -0.99 11.484 11.078 1 93.31 122 TYR A N 1
ATOM 977 C CA . TYR A 1 122 ? -1.466 10.234 10.484 1 93.31 122 TYR A CA 1
ATOM 978 C C . TYR A 1 122 ? -1.335 10.266 8.969 1 93.31 122 TYR A C 1
ATOM 980 O O . TYR A 1 122 ? -1.862 11.164 8.312 1 93.31 122 TYR A O 1
ATOM 988 N N . VAL A 1 123 ? -0.618 9.312 8.445 1 94.94 123 VAL A N 1
ATOM 989 C CA . VAL A 1 123 ? -0.411 9.234 7.004 1 94.94 123 VAL A CA 1
ATOM 990 C C . VAL A 1 123 ? -0.963 7.918 6.469 1 94.94 123 VAL A C 1
ATOM 992 O O . VAL A 1 123 ? -0.521 6.84 6.879 1 94.94 123 VAL A O 1
ATOM 995 N N . SER A 1 124 ? -1.876 8.031 5.59 1 92.69 124 SER A N 1
ATOM 996 C CA . SER A 1 124 ? -2.436 6.844 4.949 1 92.69 124 SER A CA 1
ATOM 997 C C . SER A 1 124 ? -1.981 6.73 3.5 1 92.69 124 SER A C 1
ATOM 999 O O . SER A 1 124 ? -1.634 7.734 2.873 1 92.69 124 SER A O 1
ATOM 1001 N N . LEU A 1 125 ? -1.996 5.461 3.088 1 88.94 125 LEU A N 1
ATOM 1002 C CA . LEU A 1 125 ? -1.571 5.16 1.727 1 88.94 125 LEU A CA 1
ATOM 1003 C C . LEU A 1 125 ? -2.77 4.82 0.846 1 88.94 125 LEU A C 1
ATOM 1005 O O . LEU A 1 125 ? -3.695 4.137 1.287 1 88.94 125 LEU A O 1
ATOM 1009 N N . GLY A 1 126 ? -2.613 5.293 -0.438 1 84.81 126 GLY A N 1
ATOM 1010 C CA . GLY A 1 126 ? -3.641 4.945 -1.405 1 84.81 126 GLY A CA 1
ATOM 1011 C C . GLY A 1 126 ? -3.268 5.305 -2.83 1 84.81 126 GLY A C 1
ATOM 1012 O O . GLY A 1 126 ? -2.303 6.039 -3.059 1 84.81 126 GLY A O 1
ATOM 1013 N N . ASN A 1 127 ? -4 4.711 -3.754 1 81.69 127 ASN A N 1
ATOM 1014 C CA . ASN A 1 127 ? -3.879 5.203 -5.121 1 81.69 127 ASN A CA 1
ATOM 1015 C C . ASN A 1 127 ? -4.586 6.539 -5.305 1 81.69 127 ASN A C 1
ATOM 1017 O O . ASN A 1 127 ? -5.195 7.059 -4.367 1 81.69 127 ASN A O 1
ATOM 1021 N N . VAL A 1 128 ? -4.461 7.078 -6.477 1 83.12 128 VAL A N 1
ATOM 1022 C CA . VAL A 1 128 ? -4.957 8.422 -6.734 1 83.12 128 VAL A CA 1
ATOM 1023 C C . VAL A 1 128 ? -6.453 8.492 -6.43 1 83.12 128 VAL A C 1
ATOM 1025 O O . VAL A 1 128 ? -6.91 9.398 -5.73 1 83.12 128 VAL A O 1
ATOM 1028 N N . GLN A 1 129 ? -7.211 7.551 -6.855 1 81.75 129 GLN A N 1
ATOM 1029 C CA . GLN A 1 129 ? -8.656 7.543 -6.648 1 81.75 129 GLN A CA 1
ATOM 1030 C C . GLN A 1 129 ? -9 7.504 -5.164 1 81.75 129 GLN A C 1
ATOM 1032 O O . GLN A 1 129 ? -9.867 8.25 -4.703 1 81.75 129 GLN A O 1
ATOM 1037 N N . SER A 1 130 ? -8.352 6.715 -4.461 1 85.69 130 SER A N 1
ATOM 1038 C CA . SER A 1 130 ? -8.633 6.574 -3.035 1 85.69 130 SER A CA 1
ATOM 1039 C C . SER A 1 130 ? -8.227 7.824 -2.266 1 85.69 130 SER A C 1
ATOM 1041 O O . SER A 1 130 ? -8.93 8.25 -1.344 1 85.69 130 SER A O 1
ATOM 1043 N N . VAL A 1 131 ? -7.172 8.422 -2.607 1 89.94 131 VAL A N 1
ATOM 1044 C CA . VAL A 1 131 ? -6.688 9.617 -1.924 1 89.94 131 VAL A CA 1
ATOM 1045 C C . VAL A 1 131 ? -7.676 10.766 -2.131 1 89.94 131 VAL A C 1
ATOM 1047 O O . VAL A 1 131 ? -8.055 11.445 -1.174 1 89.94 131 VAL A O 1
ATOM 1050 N N . GLU A 1 132 ? -8.078 10.914 -3.359 1 86.19 132 GLU A N 1
ATOM 1051 C CA . GLU A 1 132 ? -9.039 11.977 -3.643 1 86.19 132 GLU A CA 1
ATOM 1052 C C . GLU A 1 132 ? -10.336 11.773 -2.865 1 86.19 132 GLU A C 1
ATOM 1054 O O . GLU A 1 132 ? -10.891 12.719 -2.311 1 86.19 132 GLU A O 1
ATOM 1059 N N . ARG A 1 133 ? -10.766 10.562 -2.809 1 81.44 133 ARG A N 1
ATOM 1060 C CA . ARG A 1 133 ? -11.992 10.234 -2.082 1 81.44 133 ARG A CA 1
ATOM 1061 C C . ARG A 1 133 ? -11.836 10.523 -0.594 1 81.44 133 ARG A C 1
ATOM 1063 O O . ARG A 1 133 ? -12.766 11.031 0.042 1 81.44 133 ARG A O 1
ATOM 1070 N N . HIS A 1 134 ? -10.672 10.219 -0.051 1 86.88 134 HIS A N 1
ATOM 1071 C CA . HIS A 1 134 ? -10.43 10.477 1.364 1 86.88 134 HIS A CA 1
ATOM 1072 C C . HIS A 1 134 ? -10.484 11.969 1.674 1 86.88 134 HIS A C 1
ATOM 1074 O O . HIS A 1 134 ? -10.969 12.367 2.734 1 86.88 134 HIS A O 1
ATOM 1080 N N . VAL A 1 135 ? -10.008 12.789 0.77 1 86.19 135 VAL A N 1
ATOM 1081 C CA . VAL A 1 135 ? -10.055 14.234 0.948 1 86.19 135 VAL A CA 1
ATOM 1082 C C . VAL A 1 135 ? -11.5 14.727 0.841 1 86.19 135 VAL A C 1
ATOM 1084 O O . VAL A 1 135 ? -11.961 15.492 1.683 1 86.19 135 VAL A O 1
ATOM 1087 N N . LEU A 1 136 ? -12.172 14.141 -0.161 1 78.25 136 LEU A N 1
ATOM 1088 C CA . LEU A 1 136 ? -13.547 14.547 -0.406 1 78.25 136 LEU A CA 1
ATOM 1089 C C . LEU A 1 136 ? -14.445 14.172 0.771 1 78.25 136 LEU A C 1
ATOM 1091 O O . LEU A 1 136 ? -15.344 14.93 1.137 1 78.25 136 LEU A O 1
ATOM 1095 N N . ASP A 1 137 ? -14.117 13.039 1.327 1 74.12 137 ASP A N 1
ATOM 1096 C CA . ASP A 1 137 ? -14.945 12.5 2.402 1 74.12 137 ASP A CA 1
ATOM 1097 C C . ASP A 1 137 ? -14.477 13.016 3.764 1 74.12 137 ASP A C 1
ATOM 1099 O O . ASP A 1 137 ? -14.93 12.531 4.805 1 74.12 137 ASP A O 1
ATOM 1103 N N . TYR A 1 138 ? -13.523 13.844 3.773 1 76.69 138 TYR A N 1
ATOM 1104 C CA . TYR A 1 138 ? -13.023 14.508 4.969 1 76.69 138 TYR A CA 1
ATOM 1105 C C . TYR A 1 138 ? -12.375 13.516 5.922 1 76.69 138 TYR A C 1
ATOM 1107 O O . TYR A 1 138 ? -12.359 13.727 7.137 1 76.69 138 TYR A O 1
ATOM 1115 N N . LYS A 1 139 ? -12.008 12.484 5.367 1 79.94 139 LYS A N 1
ATOM 1116 C CA . LYS A 1 139 ? -11.297 11.492 6.164 1 79.94 139 LYS A CA 1
ATOM 1117 C C . LYS A 1 139 ? -9.867 11.945 6.461 1 79.94 139 LYS A C 1
ATOM 1119 O O . LYS A 1 139 ? -9.258 11.492 7.434 1 79.94 139 LYS A O 1
ATOM 1124 N N . VAL A 1 140 ? -9.383 12.844 5.602 1 90 140 VAL A N 1
ATOM 1125 C CA . VAL A 1 140 ? -8.055 13.422 5.773 1 90 140 VAL A CA 1
ATOM 1126 C C . VAL A 1 140 ? -8.117 14.93 5.527 1 90 140 VAL A C 1
ATOM 1128 O O . VAL A 1 140 ? -9.117 15.445 5.02 1 90 140 VAL A O 1
ATOM 1131 N N . ASP A 1 141 ? -7.055 15.594 5.992 1 87.5 141 ASP A N 1
ATOM 1132 C CA . ASP A 1 141 ? -6.996 17.047 5.824 1 87.5 141 ASP A CA 1
ATOM 1133 C C . ASP A 1 141 ? -6.617 17.422 4.395 1 87.5 141 ASP A C 1
ATOM 1135 O O . ASP A 1 141 ? -7.176 18.359 3.82 1 87.5 141 ASP A O 1
ATOM 1139 N N . PHE A 1 142 ? -5.684 16.75 3.805 1 91.25 142 PHE A N 1
ATOM 1140 C CA . PHE A 1 142 ? -5.238 16.953 2.432 1 91.25 142 PHE A CA 1
ATOM 1141 C C . PHE A 1 142 ? -4.535 15.703 1.907 1 91.25 142 PHE A C 1
ATOM 1143 O O . PHE A 1 142 ? -4.352 14.734 2.645 1 91.25 142 PHE A O 1
ATOM 1150 N N . GLY A 1 143 ? -4.246 15.703 0.585 1 94.12 143 GLY A N 1
ATOM 1151 C CA . GLY A 1 143 ? -3.641 14.539 -0.035 1 94.12 143 GLY A CA 1
ATOM 1152 C C . GLY A 1 143 ? -2.564 14.891 -1.046 1 94.12 143 GLY A C 1
ATOM 1153 O O . GLY A 1 143 ? -2.424 16.047 -1.431 1 94.12 143 GLY A O 1
ATOM 1154 N N . PHE A 1 144 ? -1.799 13.906 -1.343 1 93.5 144 PHE A N 1
ATOM 1155 C CA . PHE A 1 144 ? -0.79 14.031 -2.387 1 93.5 144 PHE A CA 1
ATOM 1156 C C . PHE A 1 144 ? -0.983 12.969 -3.459 1 93.5 144 PHE A C 1
ATOM 1158 O O . PHE A 1 144 ? -1.031 11.773 -3.154 1 93.5 144 PHE A O 1
ATOM 1165 N N . VAL A 1 145 ? -1.09 13.414 -4.703 1 90 145 VAL A N 1
ATOM 1166 C CA . VAL A 1 145 ? -1.366 12.484 -5.797 1 90 145 VAL A CA 1
ATOM 1167 C C . VAL A 1 145 ? -0.573 12.898 -7.035 1 90 145 VAL A C 1
ATOM 1169 O O . VAL A 1 145 ? -0.225 14.07 -7.195 1 90 145 VAL A O 1
ATOM 1172 N N . VAL A 1 146 ? -0.204 11.82 -7.793 1 84.69 146 VAL A N 1
ATOM 1173 C CA . VAL A 1 146 ? 0.357 12.086 -9.109 1 84.69 146 VAL A CA 1
ATOM 1174 C C . VAL A 1 146 ? -0.763 12.141 -10.148 1 84.69 146 VAL A C 1
ATOM 1176 O O . VAL A 1 146 ? -1.612 11.25 -10.203 1 84.69 146 VAL A O 1
ATOM 1179 N N . GLN A 1 147 ? -0.81 13.133 -11 1 66.62 147 GLN A N 1
ATOM 1180 C CA . GLN A 1 147 ? -1.657 13.469 -12.141 1 66.62 147 GLN A CA 1
ATOM 1181 C C . GLN A 1 147 ? -3.018 12.789 -12.039 1 66.62 147 GLN A C 1
ATOM 1183 O O . GLN A 1 147 ? -3.105 11.555 -12.078 1 66.62 147 GLN A O 1
ATOM 1188 N N . SER A 1 148 ? -4.227 13.344 -11.211 1 60.84 148 SER A N 1
ATOM 1189 C CA . SER A 1 148 ? -5.594 12.93 -11.508 1 60.84 148 SER A CA 1
ATOM 1190 C C . SER A 1 148 ? -6.539 14.125 -11.508 1 60.84 148 SER A C 1
ATOM 1192 O O . SER A 1 148 ? -6.301 15.117 -10.805 1 60.84 148 SER A O 1
ATOM 1194 N N . ASN A 1 149 ? -7.465 14.016 -12.281 1 60.5 149 ASN A N 1
ATOM 1195 C CA . ASN A 1 149 ? -8.75 14.664 -12.5 1 60.5 149 ASN A CA 1
ATOM 1196 C C . ASN A 1 149 ? -8.68 16.156 -12.234 1 60.5 149 ASN A C 1
ATOM 1198 O O . ASN A 1 149 ? -9.445 16.703 -11.43 1 60.5 149 ASN A O 1
ATOM 1202 N N . ILE A 1 150 ? -7.57 16.734 -12.891 1 65.81 150 ILE A N 1
ATOM 1203 C CA . ILE A 1 150 ? -7.5 18.203 -12.828 1 65.81 150 ILE A CA 1
ATOM 1204 C C . ILE A 1 150 ? -8.82 18.797 -13.312 1 65.81 150 ILE A C 1
ATOM 1206 O O . ILE A 1 150 ? -9.352 18.391 -14.344 1 65.81 150 ILE A O 1
ATOM 1210 N N . GLY A 1 151 ? -9.422 19.516 -12.414 1 70.12 151 GLY A N 1
ATOM 1211 C CA . GLY A 1 151 ? -10.68 20.172 -12.742 1 70.12 151 GLY A CA 1
ATOM 1212 C C . GLY A 1 151 ? -11.844 19.688 -11.891 1 70.12 151 GLY A C 1
ATOM 1213 O O . GLY A 1 151 ? -13 20 -12.172 1 70.12 151 GLY A O 1
ATOM 1214 N N . HIS A 1 152 ? -11.477 18.969 -10.984 1 76.94 152 HIS A N 1
ATOM 1215 C CA . HIS A 1 152 ? -12.539 18.516 -10.086 1 76.94 152 HIS A CA 1
ATOM 1216 C C . HIS A 1 152 ? -13.289 19.703 -9.477 1 76.94 152 HIS A C 1
ATOM 1218 O O . HIS A 1 152 ? -12.68 20.703 -9.125 1 76.94 152 HIS A O 1
ATOM 1224 N N . GLU A 1 153 ? -14.539 19.578 -9.32 1 76.12 153 GLU A N 1
ATOM 1225 C CA . GLU A 1 153 ? -15.391 20.672 -8.891 1 76.12 153 GLU A CA 1
ATOM 1226 C C . GLU A 1 153 ? -15.117 21.047 -7.438 1 76.12 153 GLU A C 1
ATOM 1228 O O . GLU A 1 153 ? -15.172 22.234 -7.074 1 76.12 153 GLU A O 1
ATOM 1233 N N . ASP A 1 154 ? -14.727 20.078 -6.645 1 81.75 154 ASP A N 1
ATOM 1234 C CA . ASP A 1 154 ? -14.664 20.328 -5.207 1 81.75 154 ASP A CA 1
ATOM 1235 C C . ASP A 1 154 ? -13.219 20.266 -4.703 1 81.75 154 ASP A C 1
ATOM 1237 O O . ASP A 1 154 ? -12.945 20.609 -3.553 1 81.75 154 ASP A O 1
ATOM 1241 N N . LEU A 1 155 ? -12.359 19.828 -5.574 1 87.56 155 LEU A N 1
ATOM 1242 C CA . LEU A 1 155 ? -10.969 19.672 -5.152 1 87.56 155 LEU A CA 1
ATOM 1243 C C . LEU A 1 155 ? -10.062 20.641 -5.898 1 87.56 155 LEU A C 1
ATOM 1245 O O . LEU A 1 155 ? -10.305 20.953 -7.07 1 87.56 155 LEU A O 1
ATOM 1249 N N . SER A 1 156 ? -9.102 21.125 -5.215 1 89 156 SER A N 1
ATOM 1250 C CA . SER A 1 156 ? -8.031 21.938 -5.789 1 89 156 SER A CA 1
ATOM 1251 C C . SER A 1 156 ? -6.723 21.156 -5.84 1 89 156 SER A C 1
ATOM 1253 O O . SER A 1 156 ? -6.402 20.406 -4.918 1 89 156 SER A O 1
ATOM 1255 N N . PHE A 1 157 ? -6.035 21.359 -6.867 1 90.69 157 PHE A N 1
ATOM 1256 C CA . PHE A 1 157 ? -4.758 20.688 -7.074 1 90.69 157 PHE A CA 1
ATOM 1257 C C . PHE A 1 157 ? -3.641 21.703 -7.281 1 90.69 157 PHE A C 1
ATOM 1259 O O . PHE A 1 157 ? -3.684 22.5 -8.219 1 90.69 157 PHE A O 1
ATOM 1266 N N . GLU A 1 158 ? -2.686 21.703 -6.398 1 90.62 158 GLU A N 1
ATOM 1267 C CA . GLU A 1 158 ? -1.505 22.562 -6.531 1 90.62 158 GLU A CA 1
ATOM 1268 C C . GLU A 1 158 ? -0.268 21.734 -6.871 1 90.62 158 GLU A C 1
ATOM 1270 O O . GLU A 1 158 ? 0.094 20.812 -6.129 1 90.62 158 GLU A O 1
ATOM 1275 N N . LYS A 1 159 ? 0.368 22.125 -7.91 1 91 159 LYS A N 1
ATOM 1276 C CA . LYS A 1 159 ? 1.548 21.391 -8.344 1 91 159 LYS A CA 1
ATOM 1277 C C . LYS A 1 159 ? 2.705 21.562 -7.367 1 91 159 LYS A C 1
ATOM 1279 O O . LYS A 1 159 ? 2.988 22.688 -6.938 1 91 159 LYS A O 1
ATOM 1284 N N . ILE A 1 160 ? 3.328 20.5 -7.039 1 90.69 160 ILE A N 1
ATOM 1285 C CA . ILE A 1 160 ? 4.473 20.5 -6.137 1 90.69 160 ILE A CA 1
ATOM 1286 C C . ILE A 1 160 ? 5.766 20.359 -6.938 1 90.69 160 ILE A C 1
ATOM 1288 O O . ILE A 1 160 ? 6.68 21.172 -6.801 1 90.69 160 ILE A O 1
ATOM 1292 N N . LEU A 1 161 ? 5.828 19.359 -7.754 1 89.19 161 LEU A N 1
ATOM 1293 C CA . LEU A 1 161 ? 7.016 19.109 -8.57 1 89.19 161 LEU A CA 1
ATOM 1294 C C . LEU A 1 161 ? 6.715 18.125 -9.688 1 89.19 161 LEU A C 1
ATOM 1296 O O . LEU A 1 161 ? 5.645 17.516 -9.719 1 89.19 161 LEU A O 1
ATOM 1300 N N . ASP A 1 162 ? 7.609 18.062 -10.633 1 90.38 162 ASP A N 1
ATOM 1301 C CA . ASP A 1 162 ? 7.547 17.078 -11.711 1 90.38 162 ASP A CA 1
ATOM 1302 C C . ASP A 1 162 ? 8.43 15.867 -11.398 1 90.38 162 ASP A C 1
ATOM 1304 O O . ASP A 1 162 ? 9.531 16.016 -10.859 1 90.38 162 ASP A O 1
ATOM 1308 N N . ILE A 1 163 ? 7.91 14.758 -11.766 1 89.81 163 ILE A N 1
ATOM 1309 C CA . ILE A 1 163 ? 8.633 13.516 -11.508 1 89.81 163 ILE A CA 1
ATOM 1310 C C . ILE A 1 163 ? 8.867 12.773 -12.828 1 89.81 163 ILE A C 1
ATOM 1312 O O . ILE A 1 163 ? 7.918 12.367 -13.5 1 89.81 163 ILE A O 1
ATOM 1316 N N . PRO A 1 164 ? 10.125 12.641 -13.172 1 93.06 164 PRO A N 1
ATOM 1317 C CA . PRO A 1 164 ? 10.391 11.828 -14.359 1 93.06 164 PRO A CA 1
ATOM 1318 C C . PRO A 1 164 ? 10.109 10.344 -14.141 1 93.06 164 PRO A C 1
ATOM 1320 O O . PRO A 1 164 ? 10.273 9.844 -13.023 1 93.06 164 PRO A O 1
ATOM 1323 N N . PHE A 1 165 ? 9.672 9.711 -15.172 1 94.12 165 PHE A N 1
ATOM 1324 C CA . PHE A 1 165 ? 9.43 8.273 -15.172 1 94.12 165 PHE A CA 1
ATOM 1325 C C . PHE A 1 165 ? 10.312 7.574 -16.188 1 94.12 165 PHE A C 1
ATOM 1327 O O . PHE A 1 165 ? 10.594 8.125 -17.266 1 94.12 165 PHE A O 1
ATOM 1334 N N . TRP A 1 166 ? 10.688 6.371 -15.836 1 96.38 166 TRP A N 1
ATOM 1335 C CA . TRP A 1 166 ? 11.578 5.598 -16.703 1 96.38 166 TRP A CA 1
ATOM 1336 C C . TRP A 1 166 ? 11.062 4.172 -16.859 1 96.38 166 TRP A C 1
ATOM 1338 O O . TRP A 1 166 ? 10.492 3.598 -15.938 1 96.38 166 TRP A O 1
ATOM 1348 N N . PHE A 1 167 ? 11.242 3.66 -18.062 1 97.62 167 PHE A N 1
ATOM 1349 C CA . PHE A 1 167 ? 11.094 2.221 -18.25 1 97.62 167 PHE A CA 1
ATOM 1350 C C . PHE A 1 167 ? 12.32 1.483 -17.719 1 97.62 167 PHE A C 1
ATOM 1352 O O . PHE A 1 167 ? 13.453 1.889 -17.984 1 97.62 167 PHE A O 1
ATOM 1359 N N . VAL A 1 168 ? 12.07 0.383 -16.969 1 98.25 168 VAL A N 1
ATOM 1360 C CA . VAL A 1 168 ? 13.188 -0.349 -16.375 1 98.25 168 VAL A CA 1
ATOM 1361 C C . VAL A 1 168 ? 13.008 -1.846 -16.625 1 98.25 168 VAL A C 1
ATOM 1363 O O . VAL A 1 168 ? 11.883 -2.34 -16.719 1 98.25 168 VAL A O 1
ATOM 1366 N N . VAL A 1 169 ? 14.109 -2.504 -16.75 1 98.44 169 VAL A N 1
ATOM 1367 C CA . VAL A 1 169 ? 14.188 -3.945 -16.953 1 98.44 169 VAL A CA 1
ATOM 1368 C C . VAL A 1 169 ? 15.344 -4.523 -16.156 1 98.44 169 VAL A C 1
ATOM 1370 O O . VAL A 1 169 ? 16.125 -3.781 -15.539 1 98.44 169 VAL A O 1
ATOM 1373 N N . HIS A 1 170 ? 15.305 -5.84 -16.078 1 98.19 170 HIS A N 1
ATOM 1374 C CA . HIS A 1 170 ? 16.5 -6.5 -15.555 1 98.19 170 HIS A CA 1
ATOM 1375 C C . HIS A 1 170 ? 17.719 -6.234 -16.438 1 98.19 170 HIS A C 1
ATOM 1377 O O . HIS A 1 170 ? 17.578 -6.105 -17.656 1 98.19 170 HIS A O 1
ATOM 1383 N N . PRO A 1 171 ? 18.938 -6.191 -15.867 1 98.12 171 PRO A N 1
ATOM 1384 C CA . PRO A 1 171 ? 20.141 -5.883 -16.641 1 98.12 171 PRO A CA 1
ATOM 1385 C C . PRO A 1 171 ? 20.391 -6.898 -17.75 1 98.12 171 PRO A C 1
ATOM 1387 O O . PRO A 1 171 ? 21.031 -6.574 -18.75 1 98.12 171 PRO A O 1
ATOM 1390 N N . ALA A 1 172 ? 19.875 -8.086 -17.562 1 97.25 172 ALA A N 1
ATOM 1391 C CA . ALA A 1 172 ? 20.078 -9.125 -18.578 1 97.25 172 ALA A CA 1
ATOM 1392 C C . ALA A 1 172 ? 19.031 -9.031 -19.688 1 97.25 172 ALA A C 1
ATOM 1394 O O . ALA A 1 172 ? 19.094 -9.773 -20.656 1 97.25 172 ALA A O 1
ATOM 1395 N N . HIS A 1 173 ? 18.094 -8.18 -19.578 1 97.06 173 HIS A N 1
ATOM 1396 C CA . HIS A 1 173 ? 17.047 -8.008 -20.578 1 97.06 173 HIS A CA 1
ATOM 1397 C C . HIS A 1 173 ? 17.625 -7.512 -21.906 1 97.06 173 HIS A C 1
ATOM 1399 O O . HIS A 1 173 ? 18.531 -6.676 -21.906 1 97.06 173 HIS A O 1
ATOM 1405 N N . PRO A 1 174 ? 17.078 -7.871 -23 1 97.06 174 PRO A N 1
ATOM 1406 C CA . PRO A 1 174 ? 17.609 -7.48 -24.312 1 97.06 174 PRO A CA 1
ATOM 1407 C C . PRO A 1 174 ? 17.578 -5.969 -24.531 1 97.06 174 PRO A C 1
ATOM 1409 O O . PRO A 1 174 ? 18.391 -5.441 -25.297 1 97.06 174 PRO A O 1
ATOM 1412 N N . LEU A 1 175 ? 16.766 -5.277 -23.891 1 97.81 175 LEU A N 1
ATOM 1413 C CA . LEU A 1 175 ? 16.609 -3.846 -24.125 1 97.81 175 LEU A CA 1
ATOM 1414 C C . LEU A 1 175 ? 17.375 -3.043 -23.062 1 97.81 175 LEU A C 1
ATOM 1416 O O . LEU A 1 175 ? 17.312 -1.812 -23.062 1 97.81 175 LEU A O 1
ATOM 1420 N N . ALA A 1 176 ? 18.109 -3.684 -22.25 1 98.12 176 ALA A N 1
ATOM 1421 C CA . ALA A 1 176 ? 18.797 -3.018 -21.156 1 98.12 176 ALA A CA 1
ATOM 1422 C C . ALA A 1 176 ? 19.766 -1.958 -21.672 1 98.12 176 ALA A C 1
ATOM 1424 O O . ALA A 1 176 ? 20.656 -2.26 -22.469 1 98.12 176 ALA A O 1
ATOM 1425 N N . ASN A 1 177 ? 19.578 -0.681 -21.25 1 97.25 177 ASN A N 1
ATOM 1426 C CA . ASN A 1 177 ? 20.422 0.47 -21.531 1 97.25 177 ASN A CA 1
ATOM 1427 C C . ASN A 1 177 ? 20.453 0.791 -23.016 1 97.25 177 ASN A C 1
ATOM 1429 O O . ASN A 1 177 ? 21.438 1.329 -23.531 1 97.25 177 ASN A O 1
ATOM 1433 N N . LYS A 1 178 ? 19.453 0.429 -23.688 1 97.12 178 LYS A N 1
ATOM 1434 C CA . LYS A 1 178 ? 19.344 0.716 -25.109 1 97.12 178 LYS A CA 1
ATOM 1435 C C . LYS A 1 178 ? 18.328 1.821 -25.375 1 97.12 178 LYS A C 1
ATOM 1437 O O . LYS A 1 178 ? 17.469 2.105 -24.531 1 97.12 178 LYS A O 1
ATOM 1442 N N . LYS A 1 179 ? 18.547 2.436 -26.516 1 96.56 179 LYS A N 1
ATOM 1443 C CA . LYS A 1 179 ? 17.547 3.352 -27.078 1 96.56 179 LYS A CA 1
ATOM 1444 C C . LYS A 1 179 ? 16.672 2.654 -28.109 1 96.56 179 LYS A C 1
ATOM 1446 O O . LYS A 1 179 ? 17.172 2.102 -29.094 1 96.56 179 LYS A O 1
ATOM 1451 N N . VAL A 1 180 ? 15.422 2.656 -27.844 1 96.69 180 VAL A N 1
ATOM 1452 C CA . VAL A 1 180 ? 14.531 1.881 -28.703 1 96.69 180 VAL A CA 1
ATOM 1453 C C . VAL A 1 180 ? 13.289 2.703 -29.031 1 96.69 180 VAL A C 1
ATOM 1455 O O . VAL A 1 180 ? 13.062 3.762 -28.438 1 96.69 180 VAL A O 1
ATOM 1458 N N . SER A 1 181 ? 12.555 2.211 -30.016 1 94.62 181 SER A N 1
ATOM 1459 C CA . SER A 1 181 ? 11.25 2.805 -30.297 1 94.62 181 SER A CA 1
ATOM 1460 C C . SER A 1 181 ? 10.188 2.289 -29.328 1 94.62 181 SER A C 1
ATOM 1462 O O . SER A 1 181 ? 10.32 1.194 -28.781 1 94.62 181 SER A O 1
ATOM 1464 N N . ILE A 1 182 ? 9.164 3.037 -29.219 1 93.44 182 ILE A N 1
ATOM 1465 C CA . ILE A 1 182 ? 8.07 2.65 -28.328 1 93.44 182 ILE A CA 1
ATOM 1466 C C . ILE A 1 182 ? 7.434 1.356 -28.844 1 93.44 182 ILE A C 1
ATOM 1468 O O . ILE A 1 182 ? 6.934 0.554 -28.047 1 93.44 182 ILE A O 1
ATOM 1472 N N . PHE A 1 183 ? 7.523 1.101 -30.109 1 93.75 183 PHE A N 1
ATOM 1473 C CA . PHE A 1 183 ? 6.934 -0.085 -30.719 1 93.75 183 PHE A CA 1
ATOM 1474 C C . PHE A 1 183 ? 7.66 -1.345 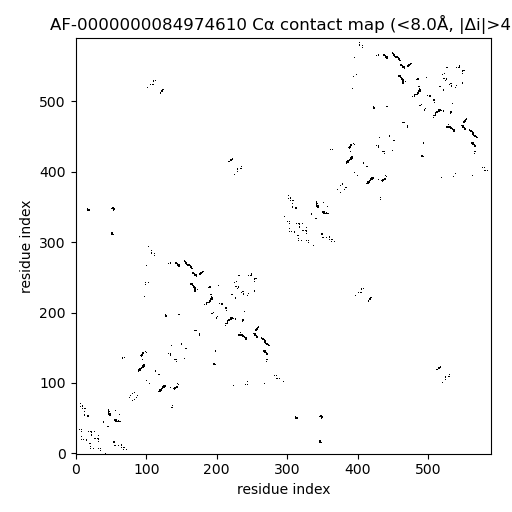-30.266 1 93.75 183 PHE A C 1
ATOM 1476 O O . PHE A 1 183 ? 7.051 -2.406 -30.141 1 93.75 183 PHE A O 1
ATOM 1483 N N . GLU A 1 184 ? 8.906 -1.191 -30 1 95.31 184 GLU A N 1
ATOM 1484 C CA . GLU A 1 184 ? 9.695 -2.334 -29.547 1 95.31 184 GLU A CA 1
ATOM 1485 C C . GLU A 1 184 ? 9.258 -2.785 -28.156 1 95.31 184 GLU A C 1
ATOM 1487 O O . GLU A 1 184 ? 9.359 -3.967 -27.828 1 95.31 184 GLU A O 1
ATOM 1492 N N . LEU A 1 185 ? 8.75 -1.91 -27.391 1 95.56 185 LEU A N 1
ATOM 1493 C CA . LEU A 1 185 ? 8.32 -2.244 -26.031 1 95.56 185 LEU A CA 1
ATOM 1494 C C . LEU A 1 185 ? 7.102 -3.166 -26.062 1 95.56 185 LEU A C 1
ATOM 1496 O O . LEU A 1 185 ? 6.918 -3.986 -25.156 1 95.56 185 LEU A O 1
ATOM 1500 N N . SER A 1 186 ? 6.324 -3.035 -27.078 1 94.12 186 SER A N 1
ATOM 1501 C CA . SER A 1 186 ? 5.07 -3.773 -27.172 1 94.12 186 SER A CA 1
ATOM 1502 C C . SER A 1 186 ? 5.32 -5.266 -27.359 1 94.12 186 SER A C 1
ATOM 1504 O O . SER A 1 186 ? 4.402 -6.078 -27.203 1 94.12 186 SER A O 1
ATOM 1506 N N . GLU A 1 187 ? 6.559 -5.602 -27.641 1 93.62 187 GLU A N 1
ATOM 1507 C CA . GLU A 1 187 ? 6.898 -6.992 -27.906 1 93.62 187 GLU A CA 1
ATOM 1508 C C . GLU A 1 187 ? 7.348 -7.711 -26.641 1 93.62 187 GLU A C 1
ATOM 1510 O O . GLU A 1 187 ? 7.613 -8.914 -26.656 1 93.62 187 GLU A O 1
ATOM 1515 N N . HIS A 1 188 ? 7.414 -7.035 -25.609 1 94.94 188 HIS A N 1
ATOM 1516 C CA . HIS A 1 188 ? 7.965 -7.59 -24.375 1 94.94 188 HIS A CA 1
ATOM 1517 C C . HIS A 1 188 ? 6.914 -7.613 -23.266 1 94.94 188 HIS A C 1
ATOM 1519 O O . HIS A 1 188 ? 5.945 -6.848 -23.312 1 94.94 188 HIS A O 1
ATOM 1525 N N . ASP A 1 189 ? 7.148 -8.5 -22.266 1 95.94 189 ASP A N 1
ATOM 1526 C CA . ASP A 1 189 ? 6.242 -8.609 -21.125 1 95.94 189 ASP A CA 1
ATOM 1527 C C . ASP A 1 189 ? 6.34 -7.375 -20.234 1 95.94 189 ASP A C 1
ATOM 1529 O O . ASP A 1 189 ? 7.438 -6.879 -19.953 1 95.94 189 ASP A O 1
ATOM 1533 N N . PHE A 1 190 ? 5.172 -6.91 -19.875 1 97.12 190 PHE A N 1
ATOM 1534 C CA . PHE A 1 190 ? 5.082 -5.734 -19.016 1 97.12 190 PHE A CA 1
ATOM 1535 C C . PHE A 1 190 ? 4.398 -6.078 -17.703 1 97.12 190 PHE A C 1
ATOM 1537 O O . PHE A 1 190 ? 3.502 -6.922 -17.656 1 97.12 190 PHE A O 1
ATOM 1544 N N . ILE A 1 191 ? 4.902 -5.531 -16.688 1 97 191 ILE A N 1
ATOM 1545 C CA . ILE A 1 191 ? 4.25 -5.59 -15.383 1 97 191 ILE A CA 1
ATOM 1546 C C . ILE A 1 191 ? 3.24 -4.449 -15.266 1 97 191 ILE A C 1
ATOM 1548 O O . ILE A 1 191 ? 3.623 -3.289 -15.109 1 97 191 ILE A O 1
ATOM 1552 N N . TYR A 1 192 ? 1.982 -4.812 -15.227 1 95.19 192 TYR A N 1
ATOM 1553 C CA . TYR A 1 192 ? 0.898 -3.84 -15.18 1 95.19 192 TYR A CA 1
ATOM 1554 C C . TYR A 1 192 ? 0.544 -3.496 -13.734 1 95.19 192 TYR A C 1
ATOM 1556 O O . TYR A 1 192 ? 0.581 -4.363 -12.859 1 95.19 192 TYR A O 1
ATOM 1564 N N . ARG A 1 193 ? 0.196 -2.232 -13.578 1 92.5 193 ARG A N 1
ATOM 1565 C CA . ARG A 1 193 ? -0.376 -1.79 -12.312 1 92.5 193 ARG A CA 1
ATOM 1566 C C . ARG A 1 193 ? -1.889 -1.979 -12.297 1 92.5 193 ARG A C 1
ATOM 1568 O O . ARG A 1 193 ? -2.494 -2.268 -13.328 1 92.5 193 ARG A O 1
ATOM 1575 N N . GLU A 1 194 ? -2.48 -1.896 -11.164 1 86.81 194 GLU A N 1
ATOM 1576 C CA . GLU A 1 194 ? -3.91 -2.119 -10.977 1 86.81 194 GLU A CA 1
ATOM 1577 C C . GLU A 1 194 ? -4.727 -0.948 -11.516 1 86.81 194 GLU A C 1
ATOM 1579 O O . GLU A 1 194 ? -4.207 0.159 -11.672 1 86.81 194 GLU A O 1
ATOM 1584 N N . ARG A 1 195 ? -6.016 -1.201 -11.812 1 82.12 195 ARG A N 1
ATOM 1585 C CA . ARG A 1 195 ? -6.926 -0.123 -12.18 1 82.12 195 ARG A CA 1
ATOM 1586 C C . ARG A 1 195 ? -7.02 0.919 -11.07 1 82.12 195 ARG A C 1
ATOM 1588 O O . ARG A 1 195 ? -7.086 0.572 -9.891 1 82.12 195 ARG A O 1
ATOM 1595 N N . GLY A 1 196 ? -7.02 2.17 -11.469 1 78.38 196 GLY A N 1
ATOM 1596 C CA . GLY A 1 196 ? -6.992 3.248 -10.492 1 78.38 196 GLY A CA 1
ATOM 1597 C C . GLY A 1 196 ? -5.594 3.773 -10.227 1 78.38 196 GLY A C 1
ATOM 1598 O O . GLY A 1 196 ? -5.43 4.812 -9.586 1 78.38 196 GLY A O 1
ATOM 1599 N N . SER A 1 197 ? -4.609 3.029 -10.742 1 85.06 197 SER A N 1
ATOM 1600 C CA . SER A 1 197 ? -3.225 3.469 -10.617 1 85.06 197 SER A CA 1
ATOM 1601 C C . SER A 1 197 ? -2.893 4.551 -11.641 1 85.06 197 SER A C 1
ATOM 1603 O O . SER A 1 197 ? -3.227 4.422 -12.82 1 85.06 197 SER A O 1
ATOM 1605 N N . SER A 1 198 ? -2.201 5.566 -11.195 1 84.62 198 SER A N 1
ATOM 1606 C CA . SER A 1 198 ? -1.743 6.617 -12.102 1 84.62 198 SER A CA 1
ATOM 1607 C C . SER A 1 198 ? -0.662 6.102 -13.047 1 84.62 198 SER A C 1
ATOM 1609 O O . SER A 1 198 ? -0.545 6.57 -14.18 1 84.62 198 SER A O 1
ATOM 1611 N N . THR A 1 199 ? 0.082 5.102 -12.562 1 88.75 199 THR A N 1
ATOM 1612 C CA . THR A 1 199 ? 1.134 4.531 -13.398 1 88.75 199 THR A CA 1
ATOM 1613 C C . THR A 1 199 ? 0.536 3.748 -14.562 1 88.75 199 THR A C 1
ATOM 1615 O O . THR A 1 199 ? 1.087 3.75 -15.664 1 88.75 199 THR A O 1
ATOM 1618 N N . LEU A 1 200 ? -0.526 3.074 -14.266 1 89.69 200 LEU A N 1
ATOM 1619 C CA . LEU A 1 200 ? -1.227 2.395 -15.352 1 89.69 200 LEU A CA 1
ATOM 1620 C C . LEU A 1 200 ? -1.761 3.4 -16.375 1 89.69 200 LEU A C 1
ATOM 1622 O O . LEU A 1 200 ? -1.561 3.236 -17.578 1 89.69 200 LEU A O 1
ATOM 1626 N N . ASP A 1 201 ? -2.379 4.422 -15.859 1 86.69 201 ASP A N 1
ATOM 1627 C CA . ASP A 1 201 ? -2.924 5.461 -16.719 1 86.69 201 ASP A CA 1
ATOM 1628 C C . ASP A 1 201 ? -1.829 6.086 -17.578 1 86.69 201 ASP A C 1
ATOM 1630 O O . ASP A 1 201 ? -2.035 6.336 -18.781 1 86.69 201 ASP A O 1
ATOM 1634 N N . LEU A 1 202 ? -0.774 6.34 -16.984 1 88.5 202 LEU A N 1
ATOM 1635 C CA . LEU A 1 202 ? 0.362 6.93 -17.672 1 88.5 202 LEU A CA 1
ATOM 1636 C C . LEU A 1 202 ? 0.846 6.02 -18.797 1 88.5 202 LEU A C 1
ATOM 1638 O O . LEU A 1 202 ? 1.056 6.473 -19.922 1 88.5 202 LEU A O 1
ATOM 1642 N N . MET A 1 203 ? 1.014 4.797 -18.453 1 91.75 203 MET A N 1
ATOM 1643 C CA . MET A 1 203 ? 1.479 3.822 -19.438 1 91.75 203 MET A CA 1
ATOM 1644 C C . MET A 1 203 ? 0.518 3.744 -20.625 1 91.75 203 MET A C 1
ATOM 1646 O O . MET A 1 203 ? 0.941 3.809 -21.781 1 91.75 203 MET A O 1
ATOM 1650 N N . GLU A 1 204 ? -0.722 3.66 -20.312 1 91.5 204 GLU A N 1
ATOM 1651 C CA . GLU A 1 204 ? -1.726 3.58 -21.375 1 91.5 204 GLU A CA 1
ATOM 1652 C C . GLU A 1 204 ? -1.727 4.844 -22.234 1 91.5 204 GLU A C 1
ATOM 1654 O O . GLU A 1 204 ? -1.83 4.766 -23.453 1 91.5 204 GLU A O 1
ATOM 1659 N N . ALA A 1 205 ? -1.613 5.965 -21.609 1 88.75 205 ALA A N 1
ATOM 1660 C CA . ALA A 1 205 ? -1.616 7.246 -22.312 1 88.75 205 ALA A CA 1
ATOM 1661 C C . ALA A 1 205 ? -0.428 7.352 -23.266 1 88.75 205 ALA A C 1
ATOM 1663 O O . ALA A 1 205 ? -0.566 7.84 -24.391 1 88.75 205 ALA A O 1
ATOM 1664 N N . ILE A 1 206 ? 0.691 6.898 -22.812 1 90.38 206 ILE A N 1
ATOM 1665 C CA . ILE A 1 206 ? 1.908 6.98 -23.609 1 90.38 206 ILE A CA 1
ATOM 1666 C C . ILE A 1 206 ? 1.751 6.141 -24.875 1 90.38 206 ILE A C 1
ATOM 1668 O O . ILE A 1 206 ? 2.02 6.613 -25.984 1 90.38 206 ILE A O 1
ATOM 1672 N N . PHE A 1 207 ? 1.282 4.977 -24.734 1 92.44 207 PHE A N 1
ATOM 1673 C CA . PHE A 1 207 ? 1.157 4.09 -25.891 1 92.44 207 PHE A CA 1
ATOM 1674 C C . PHE A 1 207 ? 0.032 4.551 -26.797 1 92.44 207 PHE A C 1
ATOM 1676 O O . PHE A 1 207 ? 0.146 4.461 -28.031 1 92.44 207 PHE A O 1
ATOM 1683 N N . TYR A 1 208 ? -0.951 5.062 -26.234 1 89.94 208 TYR A N 1
ATOM 1684 C CA . TYR A 1 208 ? -2.057 5.602 -27.016 1 89.94 208 TYR A CA 1
ATOM 1685 C C . TYR A 1 208 ? -1.608 6.805 -27.828 1 89.94 208 TYR A C 1
ATOM 1687 O O . TYR A 1 208 ? -1.895 6.887 -29.031 1 89.94 208 TYR A O 1
ATOM 1695 N N . THR A 1 209 ? -0.95 7.754 -27.219 1 89.62 209 THR A N 1
ATOM 1696 C CA . THR A 1 209 ? -0.512 8.992 -27.859 1 89.62 209 THR A CA 1
ATOM 1697 C C . THR A 1 209 ? 0.413 8.688 -29.047 1 89.62 209 THR A C 1
ATOM 1699 O O . THR A 1 209 ? 0.464 9.453 -30.016 1 89.62 209 THR A O 1
ATOM 1702 N N . HIS A 1 210 ? 1.047 7.566 -28.984 1 90.5 210 HIS A N 1
ATOM 1703 C CA . HIS A 1 210 ? 1.991 7.215 -30.047 1 90.5 210 HIS A CA 1
ATOM 1704 C C . HIS A 1 210 ? 1.391 6.191 -31 1 90.5 210 HIS A C 1
ATOM 1706 O O . HIS A 1 210 ? 2.1 5.629 -31.844 1 90.5 210 HIS A O 1
ATOM 1712 N N . ASN A 1 211 ? 0.144 5.875 -30.766 1 91.88 211 ASN A N 1
ATOM 1713 C CA . ASN A 1 211 ? -0.587 4.93 -31.594 1 91.88 211 ASN A CA 1
ATOM 1714 C C . ASN A 1 211 ? 0.096 3.564 -31.625 1 91.88 211 ASN A C 1
ATOM 1716 O O . ASN A 1 211 ? 0.276 2.982 -32.688 1 91.88 211 ASN A O 1
ATOM 1720 N N . CYS A 1 212 ? 0.566 3.236 -30.578 1 91.94 212 CYS A N 1
ATOM 1721 C CA . CYS A 1 212 ? 1.261 1.966 -30.391 1 91.94 212 CYS A CA 1
ATOM 1722 C C . CYS A 1 212 ? 0.431 1.008 -29.547 1 91.94 212 CYS A C 1
ATOM 1724 O O . CYS A 1 212 ? -0.218 1.426 -28.578 1 91.94 212 CYS A O 1
ATOM 1726 N N . PRO A 1 213 ? 0.466 -0.265 -29.922 1 93.56 213 PRO A N 1
ATOM 1727 C CA . PRO A 1 213 ? -0.223 -1.228 -29.062 1 93.56 213 PRO A CA 1
ATOM 1728 C C . PRO A 1 213 ? 0.379 -1.298 -27.656 1 93.56 213 PRO A C 1
ATOM 1730 O O . PRO A 1 213 ? 1.586 -1.106 -27.484 1 93.56 213 PRO A O 1
ATOM 1733 N N . LEU A 1 214 ? -0.508 -1.589 -26.75 1 93.75 214 LEU A N 1
ATOM 1734 C CA . LEU A 1 214 ? -0.011 -1.79 -25.391 1 93.75 214 LEU A CA 1
ATOM 1735 C C . LEU A 1 214 ? 0.964 -2.961 -25.328 1 93.75 214 LEU A C 1
ATOM 1737 O O . LEU A 1 214 ? 0.849 -3.906 -26.109 1 93.75 214 LEU A O 1
ATOM 1741 N N . PRO A 1 215 ? 1.921 -2.873 -24.422 1 94 215 PRO A N 1
ATOM 1742 C CA . PRO A 1 215 ? 2.85 -3.998 -24.281 1 94 215 PRO A CA 1
ATOM 1743 C C . PRO A 1 215 ? 2.156 -5.285 -23.844 1 94 215 PRO A C 1
ATOM 1745 O O . PRO A 1 215 ? 1.044 -5.238 -23.312 1 94 215 PRO A O 1
ATOM 1748 N N . ARG A 1 216 ? 2.885 -6.316 -24.109 1 93.81 216 ARG A N 1
ATOM 1749 C CA . ARG A 1 216 ? 2.34 -7.625 -23.75 1 93.81 216 ARG A CA 1
ATOM 1750 C C . ARG A 1 216 ? 2.109 -7.734 -22.25 1 93.81 216 ARG A C 1
ATOM 1752 O O . ARG A 1 216 ? 2.951 -7.312 -21.453 1 93.81 216 ARG A O 1
ATOM 1759 N N . PHE A 1 217 ? 0.986 -8.344 -21.875 1 93.31 217 PHE A N 1
ATOM 1760 C CA . PHE A 1 217 ? 0.645 -8.523 -20.469 1 93.31 217 PHE A CA 1
ATOM 1761 C C . PHE A 1 217 ? 1.509 -9.609 -19.844 1 93.31 217 PHE A C 1
ATOM 1763 O O . PHE A 1 217 ? 1.426 -10.781 -20.219 1 93.31 217 PHE A O 1
ATOM 1770 N N . GLY A 1 218 ? 2.309 -9.266 -18.938 1 93.44 218 GLY A N 1
ATOM 1771 C CA . GLY A 1 218 ? 3.045 -10.219 -18.125 1 93.44 218 GLY A CA 1
ATOM 1772 C C . GLY A 1 218 ? 2.303 -10.625 -16.859 1 93.44 218 GLY A C 1
ATOM 1773 O O . GLY A 1 218 ? 1.714 -11.703 -16.797 1 93.44 218 GLY A O 1
ATOM 1774 N N . LEU A 1 219 ? 2.17 -9.609 -15.984 1 92.5 219 LEU A N 1
ATOM 1775 C CA . LEU A 1 219 ? 1.369 -9.742 -14.773 1 92.5 219 LEU A CA 1
ATOM 1776 C C . LEU A 1 219 ? 0.857 -8.383 -14.305 1 92.5 219 LEU A C 1
ATOM 1778 O O . LEU A 1 219 ? 1.305 -7.344 -14.797 1 92.5 219 LEU A O 1
ATOM 1782 N N . GLN A 1 220 ? -0.074 -8.469 -13.445 1 94.5 220 GLN A N 1
ATOM 1783 C CA . GLN A 1 220 ? -0.534 -7.27 -12.75 1 94.5 220 GLN A CA 1
ATOM 1784 C C . GLN A 1 220 ? -0.213 -7.34 -11.258 1 94.5 220 GLN A C 1
ATOM 1786 O O . GLN A 1 220 ? -0.479 -8.352 -10.609 1 94.5 220 GLN A O 1
ATOM 1791 N N . ILE A 1 221 ? 0.368 -6.34 -10.797 1 93.88 221 ILE A N 1
ATOM 1792 C CA . ILE A 1 221 ? 0.711 -6.297 -9.383 1 93.88 221 ILE A CA 1
ATOM 1793 C C . ILE A 1 221 ? 0.42 -4.906 -8.82 1 93.88 221 ILE A C 1
ATOM 1795 O O . ILE A 1 221 ? 0.692 -3.896 -9.477 1 93.88 221 ILE A O 1
ATOM 1799 N N . GLU A 1 222 ? -0.126 -4.918 -7.586 1 89.56 222 GLU A N 1
ATOM 1800 C CA . GLU A 1 222 ? -0.348 -3.645 -6.906 1 89.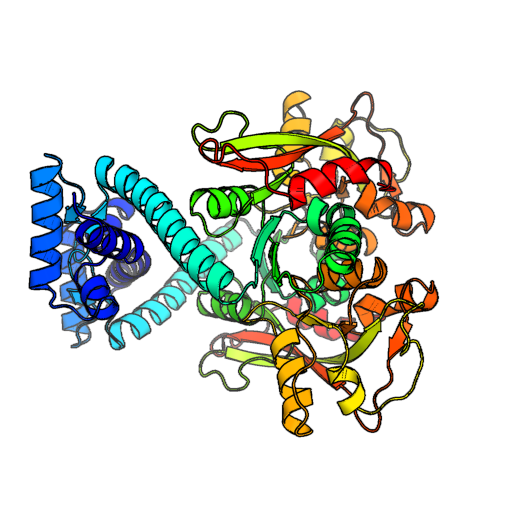56 222 GLU A CA 1
ATOM 1801 C C . GLU A 1 222 ? 0.936 -3.135 -6.258 1 89.56 222 GLU A C 1
ATOM 1803 O O . GLU A 1 222 ? 1.641 -3.891 -5.586 1 89.56 222 GLU A O 1
ATOM 1808 N N . GLY A 1 223 ? 1.256 -1.844 -6.57 1 87 223 GLY A N 1
ATOM 1809 C CA . GLY A 1 223 ? 2.398 -1.21 -5.93 1 87 223 GLY A CA 1
ATOM 1810 C C . GLY A 1 223 ? 3.566 -0.993 -6.875 1 87 223 GLY A C 1
ATOM 1811 O O . GLY A 1 223 ? 3.918 -1.884 -7.648 1 87 223 GLY A O 1
ATOM 1812 N N . VAL A 1 224 ? 4.184 0.101 -6.789 1 87.75 224 VAL A N 1
ATOM 1813 C CA . VAL A 1 224 ? 5.32 0.446 -7.641 1 87.75 224 VAL A CA 1
ATOM 1814 C C . VAL A 1 224 ? 6.562 -0.307 -7.176 1 87.75 224 VAL A C 1
ATOM 1816 O O . VAL A 1 224 ? 7.258 -0.93 -7.98 1 87.75 224 VAL A O 1
ATOM 1819 N N . LEU A 1 225 ? 6.812 -0.302 -5.922 1 87.44 225 LEU A N 1
ATOM 1820 C CA . LEU A 1 225 ? 7.992 -0.97 -5.387 1 87.44 225 LEU A CA 1
ATOM 1821 C C . LEU A 1 225 ? 7.918 -2.475 -5.625 1 87.44 225 LEU A C 1
ATOM 1823 O O . LEU A 1 225 ? 8.93 -3.104 -5.953 1 87.44 225 LEU A O 1
ATOM 1827 N N . GLU A 1 226 ? 6.742 -2.945 -5.441 1 90.38 226 GLU A N 1
ATOM 1828 C CA . GLU A 1 226 ? 6.504 -4.367 -5.68 1 90.38 226 GLU A CA 1
ATOM 1829 C C . GLU A 1 226 ? 6.785 -4.734 -7.133 1 90.38 226 GLU A C 1
ATOM 1831 O O . GLU A 1 226 ? 7.367 -5.789 -7.41 1 90.38 226 GLU A O 1
ATOM 1836 N N . SER A 1 227 ? 6.379 -3.906 -8.055 1 94.19 227 SER A N 1
ATOM 1837 C CA . SER A 1 227 ? 6.656 -4.117 -9.477 1 94.19 227 SER A CA 1
ATOM 1838 C C . SER A 1 227 ? 8.156 -4.129 -9.75 1 94.19 227 SER A C 1
ATOM 1840 O O . SER A 1 227 ? 8.648 -4.977 -10.492 1 94.19 227 SER A O 1
ATOM 1842 N N . ILE A 1 228 ? 8.836 -3.209 -9.117 1 94.38 228 ILE A N 1
ATOM 1843 C CA . ILE A 1 228 ? 10.273 -3.07 -9.328 1 94.38 228 ILE A CA 1
ATOM 1844 C C . ILE A 1 228 ? 10.992 -4.32 -8.828 1 94.38 228 ILE A C 1
ATOM 1846 O O . ILE A 1 228 ? 11.961 -4.773 -9.438 1 94.38 228 ILE A O 1
ATOM 1850 N N . LYS A 1 229 ? 10.508 -4.875 -7.75 1 93.19 229 LYS A N 1
ATOM 1851 C CA . LYS A 1 229 ? 11.125 -6.078 -7.199 1 93.19 229 LYS A CA 1
ATOM 1852 C C . LYS A 1 229 ? 11.023 -7.246 -8.172 1 93.19 229 LYS A C 1
ATOM 1854 O O . LYS A 1 229 ? 11.93 -8.078 -8.25 1 93.19 229 LYS A O 1
ATOM 1859 N N . VAL A 1 230 ? 9.961 -7.328 -8.859 1 95.06 230 VAL A N 1
ATOM 1860 C CA . VAL A 1 230 ? 9.781 -8.391 -9.852 1 95.06 230 VAL A CA 1
ATOM 1861 C C . VAL A 1 230 ? 10.742 -8.172 -11.023 1 95.06 230 VAL A C 1
ATOM 1863 O O . VAL A 1 230 ? 11.336 -9.117 -11.531 1 95.06 230 VAL A O 1
ATOM 1866 N N . VAL A 1 231 ? 10.922 -6.898 -11.414 1 97.38 231 VAL A N 1
ATOM 1867 C CA . VAL A 1 231 ? 11.883 -6.566 -12.461 1 97.38 231 VAL A CA 1
ATOM 1868 C C . VAL A 1 231 ? 13.289 -6.977 -12.016 1 97.38 231 VAL A C 1
ATOM 1870 O O . VAL A 1 231 ? 14.023 -7.605 -12.781 1 97.38 231 VAL A O 1
ATOM 1873 N N . GLU A 1 232 ? 13.586 -6.664 -10.773 1 95.44 232 GLU A N 1
ATOM 1874 C CA . GLU A 1 232 ? 14.898 -7.004 -10.227 1 95.44 232 GLU A CA 1
ATOM 1875 C C . GLU A 1 232 ? 15.125 -8.516 -10.234 1 95.44 232 GLU A C 1
ATOM 1877 O O . GLU A 1 232 ? 16.25 -8.977 -10.391 1 95.44 232 GLU A O 1
ATOM 1882 N N . ALA A 1 233 ? 14.062 -9.172 -10.094 1 93.75 233 ALA A N 1
ATOM 1883 C CA . ALA A 1 233 ? 14.141 -10.625 -10.039 1 93.75 233 ALA A CA 1
ATOM 1884 C C . ALA A 1 233 ? 14.25 -11.227 -11.438 1 93.75 233 ALA A C 1
ATOM 1886 O O . ALA A 1 233 ? 14.391 -12.445 -11.586 1 93.75 233 ALA A O 1
ATOM 1887 N N . GLY A 1 234 ? 14.078 -10.414 -12.469 1 95.19 234 GLY A N 1
ATOM 1888 C CA . GLY A 1 234 ? 14.43 -10.867 -13.805 1 95.19 234 GLY A CA 1
ATOM 1889 C C . GLY A 1 234 ? 13.227 -11.016 -14.719 1 95.19 234 GLY A C 1
ATOM 1890 O O . GLY A 1 234 ? 13.32 -11.633 -15.781 1 95.19 234 GLY A O 1
ATOM 1891 N N . TYR A 1 235 ? 12.117 -10.406 -14.266 1 96.31 235 TYR A N 1
ATOM 1892 C CA . TYR A 1 235 ? 10.945 -10.609 -15.109 1 96.31 235 TYR A CA 1
ATOM 1893 C C . TYR A 1 235 ? 10.297 -9.281 -15.477 1 96.31 235 TYR A C 1
ATOM 1895 O O . TYR A 1 235 ? 10.102 -8.422 -14.617 1 96.31 235 TYR A O 1
ATOM 1903 N N . GLY A 1 236 ? 10.039 -9.156 -16.75 1 97.06 236 GLY A N 1
ATOM 1904 C CA . GLY A 1 236 ? 9.164 -8.109 -17.25 1 97.06 236 GLY A CA 1
ATOM 1905 C C . GLY A 1 236 ? 9.812 -6.742 -17.281 1 97.06 236 GLY A C 1
ATOM 1906 O O . GLY A 1 236 ? 10.977 -6.594 -16.891 1 97.06 236 GLY A O 1
ATOM 1907 N N . MET A 1 237 ? 9.062 -5.82 -17.781 1 97.75 237 MET A N 1
ATOM 1908 C CA . MET A 1 237 ? 9.375 -4.395 -17.844 1 97.75 237 MET A CA 1
ATOM 1909 C C . MET A 1 237 ? 8.359 -3.586 -17.047 1 97.75 237 MET A C 1
ATOM 1911 O O . MET A 1 237 ? 7.188 -3.959 -16.953 1 97.75 237 MET A O 1
ATOM 1915 N N . ALA A 1 238 ? 8.859 -2.551 -16.438 1 97.62 238 ALA A N 1
ATOM 1916 C CA . ALA A 1 238 ? 7.961 -1.672 -15.688 1 97.62 238 ALA A CA 1
ATOM 1917 C C . ALA A 1 238 ? 8.273 -0.204 -15.969 1 97.62 238 ALA A C 1
ATOM 1919 O O . ALA A 1 238 ? 9.383 0.132 -16.375 1 97.62 238 ALA A O 1
ATOM 1920 N N . ILE A 1 239 ? 7.273 0.636 -15.906 1 95.88 239 ILE A N 1
ATOM 1921 C CA . ILE A 1 239 ? 7.488 2.078 -15.844 1 95.88 239 ILE A CA 1
ATOM 1922 C C . ILE A 1 239 ? 7.473 2.541 -14.391 1 95.88 239 ILE A C 1
ATOM 1924 O O . ILE A 1 239 ? 6.617 2.123 -13.602 1 95.88 239 ILE A O 1
ATOM 1928 N N . ALA A 1 240 ? 8.469 3.283 -14.023 1 94.81 240 ALA A N 1
ATOM 1929 C CA . ALA A 1 240 ? 8.617 3.67 -12.617 1 94.81 240 ALA A CA 1
ATOM 1930 C C . ALA A 1 240 ? 9.141 5.098 -12.5 1 94.81 240 ALA A C 1
ATOM 1932 O O . ALA A 1 240 ? 9.875 5.574 -13.367 1 94.81 240 ALA A O 1
ATOM 1933 N N . PRO A 1 241 ? 8.727 5.793 -11.383 1 92.56 241 PRO A N 1
ATOM 1934 C CA . PRO A 1 241 ? 9.367 7.086 -11.133 1 92.56 241 PRO A CA 1
ATOM 1935 C C . PRO A 1 241 ? 10.875 6.969 -10.93 1 92.56 241 PRO A C 1
ATOM 1937 O O . PRO A 1 241 ? 11.344 6.035 -10.266 1 92.56 241 PRO A O 1
ATOM 1940 N N . ALA A 1 242 ? 11.57 7.922 -11.438 1 92.94 242 ALA A N 1
ATOM 1941 C CA . ALA A 1 242 ? 13.031 7.902 -11.406 1 92.94 242 ALA A CA 1
ATOM 1942 C C . ALA A 1 242 ? 13.547 7.801 -9.977 1 92.94 242 ALA A C 1
ATOM 1944 O O . ALA A 1 242 ? 14.508 7.074 -9.703 1 92.94 242 ALA A O 1
ATOM 1945 N N . CYS A 1 243 ? 12.938 8.445 -9.102 1 89.25 243 CYS A N 1
ATOM 1946 C CA . CYS A 1 243 ? 13.383 8.5 -7.711 1 89.25 243 CYS A CA 1
ATOM 1947 C C . CYS A 1 243 ? 13.328 7.117 -7.07 1 89.25 243 CYS A C 1
ATOM 1949 O O . CYS A 1 243 ? 14.039 6.848 -6.102 1 89.25 243 CYS A O 1
ATOM 1951 N N . SER A 1 244 ? 12.539 6.199 -7.602 1 90.88 244 SER A N 1
ATOM 1952 C CA . SER A 1 244 ? 12.383 4.875 -7.012 1 90.88 244 SER A CA 1
ATOM 1953 C C . SER A 1 244 ? 13.414 3.896 -7.57 1 90.88 244 SER A C 1
ATOM 1955 O O . SER A 1 244 ? 13.578 2.793 -7.043 1 90.88 244 SER A O 1
ATOM 1957 N N . VAL A 1 245 ? 14.133 4.293 -8.609 1 94.44 245 VAL A N 1
ATOM 1958 C CA . VAL A 1 245 ? 14.961 3.287 -9.266 1 94.44 245 VAL A CA 1
ATOM 1959 C C . VAL A 1 245 ? 16.391 3.807 -9.398 1 94.44 245 VAL A C 1
ATOM 1961 O O . VAL A 1 245 ? 17.297 3.068 -9.797 1 94.44 245 VAL A O 1
ATOM 1964 N N . LYS A 1 246 ? 16.672 5.031 -9.016 1 91.88 246 LYS A N 1
ATOM 1965 C CA . LYS A 1 246 ? 17.984 5.641 -9.203 1 91.88 246 LYS A CA 1
ATOM 1966 C C . LYS A 1 246 ? 19.062 4.82 -8.516 1 91.88 246 LYS A C 1
ATOM 1968 O O . LYS A 1 246 ? 20.094 4.5 -9.125 1 91.88 246 LYS A O 1
ATOM 1973 N N . GLU A 1 247 ? 18.844 4.508 -7.301 1 87.06 247 GLU A N 1
ATOM 1974 C CA . GLU A 1 247 ? 19.844 3.742 -6.547 1 87.06 247 GLU A CA 1
ATOM 1975 C C . GLU A 1 247 ? 20.062 2.367 -7.168 1 87.06 247 GLU A C 1
ATOM 1977 O O . GLU A 1 247 ? 21.203 1.89 -7.238 1 87.06 247 GLU A O 1
ATOM 1982 N N . LYS A 1 248 ? 19.031 1.771 -7.559 1 93.06 248 LYS A N 1
ATOM 1983 C CA . LYS A 1 248 ? 19.109 0.437 -8.148 1 93.06 248 LYS A CA 1
ATOM 1984 C C . LYS A 1 248 ? 19.844 0.469 -9.492 1 93.06 248 LYS A C 1
ATOM 1986 O O . LYS A 1 248 ? 20.547 -0.476 -9.836 1 93.06 248 LYS A O 1
ATOM 1991 N N . LEU A 1 249 ? 19.641 1.536 -10.164 1 95.56 249 LEU A N 1
ATOM 1992 C CA . LEU A 1 249 ? 20.359 1.725 -11.422 1 95.56 249 LEU A CA 1
ATOM 1993 C C . LEU A 1 249 ? 21.859 1.866 -11.164 1 95.56 249 LEU A C 1
ATOM 1995 O O . LEU A 1 249 ? 22.672 1.26 -11.867 1 95.56 249 LEU A O 1
ATOM 1999 N N . LEU A 1 250 ? 22.188 2.555 -10.148 1 92.06 250 LEU A N 1
ATOM 2000 C CA . LEU A 1 250 ? 23.578 2.764 -9.789 1 92.06 250 LEU A CA 1
ATOM 2001 C C . LEU A 1 250 ? 24.234 1.457 -9.336 1 92.06 250 LEU A C 1
ATOM 2003 O O . LEU A 1 250 ? 25.391 1.2 -9.633 1 92.06 250 LEU A O 1
ATOM 2007 N N . GLN A 1 251 ? 23.406 0.624 -8.727 1 91.69 251 GLN A N 1
ATOM 2008 C CA . GLN A 1 251 ? 23.891 -0.652 -8.211 1 91.69 251 GLN A CA 1
ATOM 2009 C C . GLN A 1 251 ? 23.922 -1.714 -9.312 1 91.69 251 GLN A C 1
ATOM 2011 O O . GLN A 1 251 ? 24.516 -2.777 -9.133 1 91.69 251 GLN A O 1
ATOM 2016 N N . GLY A 1 252 ? 23.203 -1.463 -10.312 1 95.12 252 GLY A N 1
ATOM 2017 C CA . GLY A 1 252 ? 23.203 -2.387 -11.43 1 95.12 252 GLY A CA 1
ATOM 2018 C C . GLY A 1 252 ? 22.219 -3.529 -11.258 1 95.12 252 GLY A C 1
ATOM 2019 O O . GLY A 1 252 ? 22.344 -4.574 -11.898 1 95.12 252 GLY A O 1
ATOM 2020 N N . SER A 1 253 ? 21.297 -3.344 -10.344 1 95.06 253 SER A N 1
ATOM 2021 C CA . SER A 1 253 ? 20.312 -4.395 -10.148 1 95.06 253 SER A CA 1
ATOM 2022 C C . SER A 1 253 ? 19.156 -4.27 -11.148 1 95.06 253 SER A C 1
ATOM 2024 O O . SER A 1 253 ? 18.375 -5.207 -11.328 1 95.06 253 SER A O 1
ATOM 2026 N N . ILE A 1 254 ? 19.016 -3.104 -11.734 1 97.62 254 ILE A N 1
ATOM 2027 C CA . ILE A 1 254 ? 18.094 -2.879 -12.844 1 97.62 254 ILE A CA 1
ATOM 2028 C C . ILE A 1 254 ? 18.766 -2.008 -13.906 1 97.62 254 ILE A C 1
ATOM 2030 O O . ILE A 1 254 ? 19.875 -1.505 -13.695 1 97.62 254 ILE A O 1
ATOM 2034 N N . ALA A 1 255 ? 18.156 -1.913 -15.062 1 98.56 255 ALA A N 1
ATOM 2035 C CA . ALA A 1 255 ? 18.641 -1.094 -16.172 1 98.56 255 ALA A CA 1
ATOM 2036 C C . ALA A 1 255 ? 17.5 -0.274 -16.781 1 98.56 255 ALA A C 1
ATOM 2038 O O . ALA A 1 255 ? 16.328 -0.655 -16.672 1 98.56 255 ALA A O 1
ATOM 2039 N N . ARG A 1 256 ? 17.891 0.822 -17.344 1 97.75 256 ARG A N 1
ATOM 2040 C CA . ARG A 1 256 ? 16.906 1.698 -17.984 1 97.75 256 ARG A CA 1
ATOM 2041 C C . ARG A 1 256 ? 16.734 1.348 -19.453 1 97.75 256 ARG A C 1
ATOM 2043 O O . ARG A 1 256 ? 17.656 0.857 -20.094 1 97.75 256 ARG A O 1
ATOM 2050 N N . VAL A 1 257 ? 15.531 1.502 -19.984 1 97.81 257 VAL A N 1
ATOM 2051 C CA . VAL A 1 257 ? 15.234 1.482 -21.406 1 97.81 257 VAL A CA 1
ATOM 2052 C C . VAL A 1 257 ? 14.922 2.896 -21.891 1 97.81 257 VAL A C 1
ATOM 2054 O O . VAL A 1 257 ? 13.984 3.531 -21.406 1 97.81 257 VAL A O 1
ATOM 2057 N N . PHE A 1 258 ? 15.727 3.334 -22.797 1 96.38 258 PHE A N 1
ATOM 2058 C CA . PHE A 1 258 ? 15.508 4.672 -23.344 1 96.38 258 PHE A CA 1
ATOM 2059 C C . PHE A 1 258 ? 14.602 4.621 -24.562 1 96.38 258 PHE A C 1
ATOM 2061 O O . PHE A 1 258 ? 14.812 3.803 -25.469 1 96.38 258 PHE A O 1
ATOM 2068 N N . VAL A 1 259 ? 13.562 5.395 -24.469 1 94.38 259 VAL A N 1
ATOM 2069 C CA . VAL A 1 259 ? 12.625 5.422 -25.594 1 94.38 259 VAL A CA 1
ATOM 2070 C C . VAL A 1 259 ? 12.836 6.699 -26.406 1 94.38 259 VAL A C 1
ATOM 2072 O O . VAL A 1 259 ? 12.836 7.801 -25.844 1 94.38 259 VAL A O 1
ATOM 2075 N N . ASP A 1 260 ? 12.906 6.516 -27.656 1 89.06 260 ASP A N 1
ATOM 2076 C CA . ASP A 1 260 ? 13.164 7.621 -28.562 1 89.06 260 ASP A CA 1
ATOM 2077 C C . ASP A 1 260 ? 12.039 8.648 -28.516 1 89.06 260 ASP A C 1
ATOM 2079 O O . ASP A 1 260 ? 10.859 8.297 -28.609 1 89.06 260 ASP A O 1
ATOM 2083 N N . GLN A 1 261 ? 12.398 9.914 -28.359 1 79.75 261 GLN A N 1
ATOM 2084 C CA . GLN A 1 261 ? 11.531 11.078 -28.453 1 79.75 261 GLN A CA 1
ATOM 2085 C C . GLN A 1 261 ? 10.414 11.031 -27.422 1 79.75 261 GLN A C 1
ATOM 2087 O O . GLN A 1 261 ? 9.328 11.562 -27.641 1 79.75 261 GLN A O 1
ATOM 2092 N N . VAL A 1 262 ? 10.617 10.273 -26.438 1 82.94 262 VAL A N 1
ATOM 2093 C CA . VAL A 1 262 ? 9.586 10.203 -25.406 1 82.94 262 VAL A CA 1
ATOM 2094 C C . VAL A 1 262 ? 10.172 10.609 -24.062 1 82.94 262 VAL A C 1
ATOM 2096 O O . VAL A 1 262 ? 11.156 10.016 -23.594 1 82.94 262 VAL A O 1
ATOM 2099 N N . GLU A 1 263 ? 9.852 11.695 -23.562 1 83.94 263 GLU A N 1
ATOM 2100 C CA . GLU A 1 263 ? 10.102 12.07 -22.188 1 83.94 263 GLU A CA 1
ATOM 2101 C C . GLU A 1 263 ? 8.828 11.969 -21.344 1 83.94 263 GLU A C 1
ATOM 2103 O O . GLU A 1 263 ? 7.816 12.594 -21.656 1 83.94 263 GLU A O 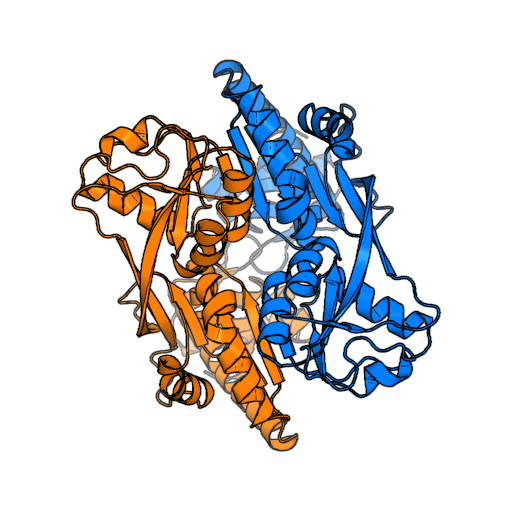1
ATOM 2108 N N . ILE A 1 264 ? 8.977 11.133 -20.375 1 90.81 264 ILE A N 1
ATOM 2109 C CA . ILE A 1 264 ? 7.789 10.852 -19.578 1 90.81 264 ILE A CA 1
ATOM 2110 C C . ILE A 1 264 ? 7.91 11.523 -18.219 1 90.81 264 ILE A C 1
ATOM 2112 O O . ILE A 1 264 ? 8.875 11.289 -17.484 1 90.81 264 ILE A O 1
ATOM 2116 N N . SER A 1 265 ? 6.98 12.359 -17.938 1 89.69 265 SER A N 1
ATOM 2117 C CA . SER A 1 265 ? 6.938 13 -16.625 1 89.69 265 SER A CA 1
ATOM 2118 C C . SER A 1 265 ? 5.5 13.18 -16.156 1 89.69 265 SER A C 1
ATOM 2120 O O . SER A 1 265 ? 4.582 13.328 -16.969 1 89.69 265 SER A O 1
ATOM 2122 N N . GLN A 1 266 ? 5.41 13.062 -14.867 1 88.75 266 GLN A N 1
ATOM 2123 C CA . GLN A 1 266 ? 4.145 13.398 -14.219 1 88.75 266 GLN A CA 1
ATOM 2124 C C . GLN A 1 266 ? 4.359 14.406 -13.094 1 88.75 266 GLN A C 1
ATOM 2126 O O . GLN A 1 266 ? 5.469 14.547 -12.578 1 88.75 266 GLN A O 1
ATOM 2131 N N . SER A 1 267 ? 3.229 15.055 -12.844 1 90.06 267 SER A N 1
ATOM 2132 C CA . SER A 1 267 ? 3.322 16.047 -11.789 1 90.06 267 SER A CA 1
ATOM 2133 C C . SER A 1 267 ? 2.707 15.547 -10.484 1 90.06 267 SER A C 1
ATOM 2135 O O . SER A 1 267 ? 1.665 14.883 -10.508 1 90.06 267 SER A O 1
ATOM 2137 N N . LEU A 1 268 ? 3.412 15.812 -9.469 1 91.25 268 LEU A N 1
ATOM 2138 C CA . LEU A 1 268 ? 2.873 15.594 -8.133 1 91.25 268 LEU A CA 1
ATOM 2139 C C . LEU A 1 268 ? 2.074 16.812 -7.664 1 91.25 268 LEU A C 1
ATOM 2141 O O . LEU A 1 268 ? 2.529 17.953 -7.793 1 91.25 268 LEU A O 1
ATOM 2145 N N . PHE A 1 269 ? 0.878 16.531 -7.102 1 92.12 269 PHE A N 1
ATOM 2146 C CA . PHE A 1 269 ? -0.007 17.594 -6.656 1 92.12 269 PHE A CA 1
ATOM 2147 C C . PHE A 1 269 ? -0.368 17.422 -5.184 1 92.12 269 PHE A C 1
ATOM 2149 O O . PHE A 1 269 ? -0.499 16.297 -4.703 1 92.12 269 PHE A O 1
ATOM 2156 N N . CYS A 1 270 ? -0.479 18.531 -4.535 1 93.12 270 CYS A N 1
ATOM 2157 C CA . CYS A 1 270 ? -1.224 18.578 -3.283 1 93.12 270 CYS A CA 1
ATOM 2158 C C . CYS A 1 270 ? -2.713 18.781 -3.539 1 93.12 270 CYS A C 1
ATOM 2160 O O . CYS A 1 270 ? -3.104 19.719 -4.246 1 93.12 270 CYS A O 1
ATOM 2162 N N . CYS A 1 271 ? -3.467 17.906 -3.068 1 92.69 271 CYS A N 1
ATOM 2163 C CA . CYS A 1 271 ? -4.914 17.922 -3.234 1 92.69 271 CYS A CA 1
ATOM 2164 C C . CYS A 1 271 ? -5.602 18.422 -1.971 1 92.69 271 CYS A C 1
ATOM 2166 O O . CYS A 1 271 ? -5.426 17.844 -0.894 1 92.69 271 CYS A O 1
ATOM 2168 N N . THR A 1 272 ? -6.355 19.5 -2.109 1 89.81 272 THR A N 1
ATOM 2169 C CA . THR A 1 272 ? -7.109 20.078 -1.006 1 89.81 272 THR A CA 1
ATOM 2170 C C . THR A 1 272 ? -8.547 20.359 -1.427 1 89.81 272 THR A C 1
ATOM 2172 O O . THR A 1 272 ? -8.883 20.266 -2.609 1 89.81 272 THR A O 1
ATOM 2175 N N . ARG A 1 273 ? -9.32 20.641 -0.432 1 85.12 273 ARG A N 1
ATOM 2176 C CA . ARG A 1 273 ? -10.688 21.047 -0.73 1 85.12 273 ARG A CA 1
ATOM 2177 C C . ARG A 1 273 ? -10.742 22.516 -1.128 1 85.12 273 ARG A C 1
ATOM 2179 O O . ARG A 1 273 ? -10.086 23.359 -0.511 1 85.12 273 ARG A O 1
ATOM 2186 N N . LYS A 1 274 ? -11.531 22.859 -2.135 1 82.56 274 LYS A N 1
ATOM 2187 C CA . LYS A 1 274 ? -11.656 24.234 -2.604 1 82.56 274 LYS A CA 1
ATOM 2188 C C . LYS A 1 274 ? -12.234 25.141 -1.514 1 82.56 274 LYS A C 1
ATOM 2190 O O . LYS A 1 274 ? -11.906 26.328 -1.443 1 82.56 274 LYS A O 1
ATOM 2195 N N . VAL A 1 275 ? -12.992 24.562 -0.677 1 70.5 275 VAL A N 1
ATOM 2196 C CA . VAL A 1 275 ? -13.648 25.344 0.372 1 70.5 275 VAL A CA 1
ATOM 2197 C C . VAL A 1 275 ? -12.625 25.734 1.436 1 70.5 275 VAL A C 1
ATOM 2199 O O . VAL A 1 275 ? -12.852 26.688 2.201 1 70.5 275 VAL A O 1
ATOM 2202 N N . ASP A 1 276 ? -11.602 24.875 1.496 1 73.69 276 ASP A N 1
ATOM 2203 C CA . ASP A 1 276 ? -10.547 25.188 2.459 1 73.69 276 ASP A CA 1
ATOM 2204 C C . ASP A 1 276 ? -9.742 26.406 2.01 1 73.69 276 ASP A C 1
ATOM 2206 O O . ASP A 1 276 ? -8.961 26.328 1.06 1 73.69 276 ASP A O 1
ATOM 2210 N N . LYS A 1 277 ? -9.938 27.578 2.521 1 64.62 277 LYS A N 1
ATOM 2211 C CA . LYS A 1 277 ? -9.344 28.828 2.07 1 64.62 277 LYS A CA 1
ATOM 2212 C C . LYS A 1 277 ? -7.938 29.016 2.641 1 64.62 277 LYS A C 1
ATOM 2214 O O . LYS A 1 277 ? -7.094 29.656 2.025 1 64.62 277 LYS A O 1
ATOM 2219 N N . VAL A 1 278 ? -7.719 28.422 3.814 1 65.06 278 VAL A N 1
ATOM 2220 C CA . VAL A 1 278 ? -6.418 28.594 4.449 1 65.06 278 VAL A CA 1
ATOM 2221 C C . VAL A 1 278 ? -5.551 27.375 4.199 1 65.06 278 VAL A C 1
ATOM 2223 O O . VAL A 1 278 ? -6.008 26.234 4.375 1 65.06 278 VAL A O 1
ATOM 2226 N N . LYS A 1 279 ? -4.375 27.719 3.797 1 77.94 279 LYS A N 1
ATOM 2227 C CA . LYS A 1 279 ? -3.426 26.641 3.572 1 77.94 279 LYS A CA 1
ATOM 2228 C C . LYS A 1 279 ? -2.938 26.047 4.895 1 77.94 279 LYS A C 1
ATOM 2230 O O . LYS A 1 279 ? -2.6 26.797 5.82 1 77.94 279 LYS A O 1
ATOM 2235 N N . HIS A 1 280 ? -2.932 24.844 4.961 1 86 280 HIS A N 1
ATOM 2236 C CA . HIS A 1 280 ? -2.469 24.141 6.156 1 86 280 HIS A CA 1
ATOM 2237 C C . HIS A 1 280 ? -0.994 24.422 6.422 1 86 280 HIS A C 1
ATOM 2239 O O . HIS A 1 280 ? -0.183 24.438 5.492 1 86 280 HIS A O 1
ATOM 2245 N N . PRO A 1 281 ? -0.582 24.625 7.637 1 86.38 281 PRO A N 1
ATOM 2246 C CA . PRO A 1 281 ? 0.813 24.922 7.973 1 86.38 281 PRO A CA 1
ATOM 2247 C C . PRO A 1 281 ? 1.78 23.844 7.473 1 86.38 281 PRO A C 1
ATOM 2249 O O . PRO A 1 281 ? 2.906 24.172 7.078 1 86.38 281 PRO A O 1
ATOM 2252 N N . PHE A 1 282 ? 1.405 22.688 7.504 1 92.44 282 PHE A N 1
ATOM 2253 C CA . PHE A 1 282 ? 2.262 21.609 7.02 1 92.44 282 PHE A CA 1
ATOM 2254 C C . PHE A 1 282 ? 2.564 21.797 5.535 1 92.44 282 PHE A C 1
ATOM 2256 O O . PHE A 1 282 ? 3.691 21.547 5.094 1 92.44 282 PHE A O 1
ATOM 2263 N N . ILE A 1 283 ? 1.52 22.188 4.777 1 91.38 283 ILE A N 1
ATOM 2264 C CA . ILE A 1 283 ? 1.697 22.391 3.344 1 91.38 283 ILE A CA 1
ATOM 2265 C C . ILE A 1 283 ? 2.656 23.547 3.104 1 91.38 283 ILE A C 1
ATOM 2267 O O . ILE A 1 283 ? 3.496 23.5 2.201 1 91.38 283 ILE A O 1
ATOM 2271 N N . GLN A 1 284 ? 2.539 24.562 3.844 1 89.88 284 GLN A N 1
ATOM 2272 C CA . GLN A 1 284 ? 3.465 25.688 3.754 1 89.88 284 GLN A CA 1
ATOM 2273 C C . GLN A 1 284 ? 4.891 25.25 4.074 1 89.88 284 GLN A C 1
ATOM 2275 O O . GLN A 1 284 ? 5.832 25.625 3.367 1 89.88 284 GLN A O 1
ATOM 2280 N N . TYR A 1 285 ? 5.027 24.516 5.129 1 93 285 TYR A N 1
ATOM 2281 C CA . TYR A 1 285 ? 6.336 23.984 5.5 1 93 285 TYR A CA 1
ATOM 2282 C C . TYR A 1 285 ? 6.922 23.141 4.379 1 93 285 TYR A C 1
ATOM 2284 O O . TYR A 1 285 ? 8.109 23.234 4.07 1 93 285 TYR A O 1
ATOM 2292 N N . LEU A 1 286 ? 6.102 22.297 3.779 1 94 286 LEU A N 1
ATOM 2293 C CA . LEU A 1 286 ? 6.527 21.438 2.676 1 94 286 LEU A CA 1
ATOM 2294 C C . LEU A 1 286 ? 7.062 22.281 1.519 1 94 286 LEU A C 1
ATOM 2296 O O . LEU A 1 286 ? 8.148 22 0.998 1 94 286 LEU A O 1
ATOM 2300 N N . LYS A 1 287 ? 6.41 23.281 1.169 1 90.75 287 LYS A N 1
ATOM 2301 C CA . LYS A 1 287 ? 6.785 24.125 0.042 1 90.75 287 LYS A CA 1
ATOM 2302 C C . LYS A 1 287 ? 8.109 24.844 0.309 1 90.75 287 LYS A C 1
ATOM 2304 O O . LYS A 1 287 ? 8.93 25 -0.597 1 90.75 287 LYS A O 1
ATOM 2309 N N . MET A 1 288 ? 8.273 25.203 1.479 1 91.38 288 MET A N 1
ATOM 2310 C CA . MET A 1 288 ? 9.477 25.938 1.862 1 91.38 288 MET A CA 1
ATOM 2311 C C . MET A 1 288 ? 10.695 25.031 1.855 1 91.38 288 MET A C 1
ATOM 2313 O O . MET A 1 288 ? 11.828 25.484 1.705 1 91.38 288 MET A O 1
ATOM 2317 N N . ASN A 1 289 ? 10.453 23.719 2 1 91.69 289 ASN A N 1
ATOM 2318 C CA . ASN A 1 289 ? 11.578 22.797 2.164 1 91.69 289 ASN A CA 1
ATOM 2319 C C . ASN A 1 289 ? 11.711 21.859 0.969 1 91.69 289 ASN A C 1
ATOM 2321 O O . ASN A 1 289 ? 12.492 20.922 1.006 1 91.69 289 ASN A O 1
ATOM 2325 N N . LEU A 1 290 ? 10.961 22.078 -0.027 1 88.44 290 LEU A N 1
ATOM 2326 C CA . LEU A 1 290 ? 10.992 21.234 -1.215 1 88.44 290 LEU A CA 1
ATOM 2327 C C . LEU A 1 290 ? 12.367 21.266 -1.868 1 88.44 290 LEU A C 1
ATOM 2329 O O . LEU A 1 290 ? 12.828 20.25 -2.396 1 88.44 290 LEU A O 1
ATOM 2333 N N . GLY A 1 291 ? 12.93 22.391 -1.969 1 81.25 291 GLY A N 1
ATOM 2334 C CA . GLY A 1 291 ? 14.227 22.578 -2.6 1 81.25 291 GLY A CA 1
ATOM 2335 C C . GLY A 1 291 ? 15.328 21.766 -1.953 1 81.25 291 GLY A C 1
ATOM 2336 O O . GLY A 1 291 ? 16.359 21.484 -2.576 1 81.25 291 GLY A O 1
ATOM 2337 N N . ASN A 1 292 ? 15.102 21.328 -0.71 1 75.5 292 ASN A N 1
ATOM 2338 C CA . ASN A 1 292 ? 16.109 20.562 0.036 1 75.5 292 ASN A CA 1
ATOM 2339 C C . ASN A 1 292 ? 16.016 19.078 -0.265 1 75.5 292 ASN A C 1
ATOM 2341 O O . ASN A 1 292 ? 16.859 18.297 0.2 1 75.5 292 ASN A O 1
ATOM 2345 N N . LEU A 1 293 ? 15.016 18.797 -1.076 1 77.75 293 LEU A N 1
ATOM 2346 C CA . LEU A 1 293 ? 14.812 17.359 -1.321 1 77.75 293 LEU A CA 1
ATOM 2347 C C . LEU A 1 293 ? 15.641 16.891 -2.512 1 77.75 293 LEU A C 1
ATOM 2349 O O . LEU A 1 293 ? 15.781 17.625 -3.498 1 77.75 293 LEU A O 1
ATOM 2353 N N . GLU A 1 294 ? 16.484 15.914 -2.262 1 65.88 294 GLU A N 1
ATOM 2354 C CA . GLU A 1 294 ? 17.203 15.281 -3.363 1 65.88 294 GLU A CA 1
ATOM 2355 C C . GLU A 1 294 ? 16.344 14.227 -4.051 1 65.88 294 GLU A C 1
ATOM 2357 O O . GLU A 1 294 ? 16.234 13.094 -3.578 1 65.88 294 GLU A O 1
ATOM 2362 N N . ILE A 1 295 ? 15.469 14.68 -4.914 1 66.94 295 ILE A N 1
ATOM 2363 C CA . ILE A 1 295 ? 14.609 13.719 -5.602 1 66.94 295 ILE A CA 1
ATOM 2364 C C . ILE A 1 295 ? 15.219 13.352 -6.953 1 66.94 295 ILE A C 1
ATOM 2366 O O . ILE A 1 295 ? 15.758 14.219 -7.648 1 66.94 295 ILE A O 1
ATOM 2370 N N . MET B 1 1 ? -32.75 -25.656 -3.459 1 48.34 1 MET B N 1
ATOM 2371 C CA . MET B 1 1 ? -32.094 -24.359 -3.674 1 48.34 1 MET B CA 1
ATOM 2372 C C . MET B 1 1 ? -31.422 -24.328 -5.035 1 48.34 1 MET B C 1
ATOM 2374 O O . MET B 1 1 ? -30.656 -25.234 -5.379 1 48.34 1 MET B O 1
ATOM 2378 N N . ASN B 1 2 ? -31.984 -23.594 -5.941 1 59.56 2 ASN B N 1
ATOM 2379 C CA . ASN B 1 2 ? -31.406 -23.516 -7.281 1 59.56 2 ASN B CA 1
ATOM 2380 C C . ASN B 1 2 ? -30.359 -22.406 -7.371 1 59.56 2 ASN B C 1
ATOM 2382 O O . ASN B 1 2 ? -30.406 -21.438 -6.621 1 59.56 2 ASN B O 1
ATOM 2386 N N . LEU B 1 3 ? -29.312 -22.719 -8.211 1 65.12 3 LEU B N 1
ATOM 2387 C CA . LEU B 1 3 ? -28.156 -21.844 -8.352 1 65.12 3 LEU B CA 1
ATOM 2388 C C . LEU B 1 3 ? -28.594 -20.453 -8.797 1 65.12 3 LEU B C 1
ATOM 2390 O O . LEU B 1 3 ? -27.953 -19.453 -8.414 1 65.12 3 LEU B O 1
ATOM 2394 N N . HIS B 1 4 ? -29.625 -20.484 -9.508 1 67.88 4 HIS B N 1
ATOM 2395 C CA . HIS B 1 4 ? -30.141 -19.203 -9.984 1 67.88 4 HIS B CA 1
ATOM 2396 C C . HIS B 1 4 ? -30.641 -18.344 -8.828 1 67.88 4 HIS B C 1
ATOM 2398 O O . HIS B 1 4 ? -30.328 -17.156 -8.742 1 67.88 4 HIS B O 1
ATOM 2404 N N . THR B 1 5 ? -31.375 -19 -7.957 1 73.44 5 THR B N 1
ATOM 2405 C CA . THR B 1 5 ? -31.922 -18.297 -6.805 1 73.44 5 THR B CA 1
ATOM 2406 C C . THR B 1 5 ? -30.797 -17.875 -5.855 1 73.44 5 THR B C 1
ATOM 2408 O O . THR B 1 5 ? -30.844 -16.766 -5.305 1 73.44 5 THR B O 1
ATOM 2411 N N . LEU B 1 6 ? -29.844 -18.781 -5.742 1 74.94 6 LEU B N 1
ATOM 2412 C CA . LEU B 1 6 ? -28.719 -18.469 -4.883 1 74.94 6 LEU B CA 1
ATOM 2413 C C . LEU B 1 6 ? -27.922 -17.297 -5.445 1 74.94 6 LEU B C 1
ATOM 2415 O O . LEU B 1 6 ? -27.422 -16.453 -4.691 1 74.94 6 LEU B O 1
ATOM 2419 N N . ARG B 1 7 ? -27.812 -17.266 -6.723 1 78.25 7 ARG B N 1
ATOM 2420 C CA . ARG B 1 7 ? -27.141 -16.156 -7.387 1 78.25 7 ARG B CA 1
ATOM 2421 C C . ARG B 1 7 ? -27.875 -14.836 -7.148 1 78.25 7 ARG B C 1
ATOM 2423 O O . ARG B 1 7 ? -27.234 -13.805 -6.895 1 78.25 7 ARG B O 1
ATOM 2430 N N . ILE B 1 8 ? -29.141 -14.914 -7.238 1 78.56 8 ILE B N 1
ATOM 2431 C CA . ILE B 1 8 ? -29.969 -13.734 -6.992 1 78.56 8 ILE B CA 1
ATOM 2432 C C . ILE B 1 8 ? -29.766 -13.258 -5.555 1 78.56 8 ILE B C 1
ATOM 2434 O O . ILE B 1 8 ? -29.516 -12.07 -5.316 1 78.56 8 ILE B O 1
ATOM 2438 N N . PHE B 1 9 ? -29.766 -14.211 -4.633 1 85.31 9 PHE B N 1
ATOM 2439 C CA . PHE B 1 9 ? -29.578 -13.891 -3.221 1 85.31 9 PHE B CA 1
ATOM 2440 C C . PHE B 1 9 ? -28.219 -13.266 -2.975 1 85.31 9 PHE B C 1
ATOM 2442 O O . PHE B 1 9 ? -28.094 -12.258 -2.281 1 85.31 9 PHE B O 1
ATOM 2449 N N . THR B 1 10 ? -27.219 -13.953 -3.523 1 81.12 10 THR B N 1
ATOM 2450 C CA . THR B 1 10 ? -25.859 -13.5 -3.299 1 81.12 10 THR B CA 1
ATOM 2451 C C . THR B 1 10 ? -25.672 -12.078 -3.82 1 81.12 10 THR B C 1
ATOM 2453 O O . THR B 1 10 ? -24.969 -11.273 -3.207 1 81.12 10 THR B O 1
ATOM 2456 N N . ASN B 1 11 ? -26.281 -11.797 -4.918 1 82.12 11 ASN B N 1
ATOM 2457 C CA . ASN B 1 11 ? -26.203 -10.445 -5.453 1 82.12 11 ASN B CA 1
ATOM 2458 C C . ASN B 1 11 ? -26.984 -9.453 -4.594 1 82.12 11 ASN B C 1
ATOM 2460 O O . ASN B 1 11 ? -26.547 -8.32 -4.387 1 82.12 11 ASN B O 1
ATOM 2464 N N . VAL B 1 12 ? -28.109 -9.969 -4.121 1 83 12 VAL B N 1
ATOM 2465 C CA . VAL B 1 12 ? -28.891 -9.148 -3.209 1 83 12 VAL B CA 1
ATOM 2466 C C . VAL B 1 12 ? -28.078 -8.844 -1.949 1 83 12 VAL B C 1
ATOM 2468 O O . VAL B 1 12 ? -28.062 -7.707 -1.479 1 83 12 VAL B O 1
ATOM 2471 N N . ALA B 1 13 ? -27.453 -9.812 -1.459 1 80.5 13 ALA B N 1
ATOM 2472 C CA . ALA B 1 13 ? -26.641 -9.703 -0.245 1 80.5 13 ALA B CA 1
ATOM 2473 C C . ALA B 1 13 ? -25.453 -8.766 -0.458 1 80.5 13 ALA B C 1
ATOM 2475 O O . ALA B 1 13 ? -25.172 -7.918 0.389 1 80.5 13 ALA B O 1
ATOM 2476 N N . LYS B 1 14 ? -24.828 -9.039 -1.539 1 79.12 14 LYS B N 1
ATOM 2477 C CA . LYS B 1 14 ? -23.656 -8.258 -1.906 1 79.12 14 LYS B CA 1
ATOM 2478 C C . LYS B 1 14 ? -24 -6.773 -2.035 1 79.12 14 LYS B C 1
ATOM 2480 O O . LYS B 1 14 ? -23.266 -5.918 -1.532 1 79.12 14 LYS B O 1
ATOM 2485 N N . LEU B 1 15 ? -25.109 -6.578 -2.695 1 77.56 15 LEU B N 1
ATOM 2486 C CA . LEU B 1 15 ? -25.5 -5.215 -3.037 1 77.56 15 LEU B CA 1
ATOM 2487 C C . LEU B 1 15 ? -26.312 -4.586 -1.91 1 77.56 15 LEU B C 1
ATOM 2489 O O . LEU B 1 15 ? -26.469 -3.363 -1.862 1 77.56 15 LEU B O 1
ATOM 2493 N N . GLY B 1 16 ? -26.75 -5.504 -1.022 1 80.06 16 GLY B N 1
ATOM 2494 C CA . GLY B 1 16 ? -27.578 -5.078 0.094 1 80.06 16 GLY B CA 1
ATOM 2495 C C . GLY B 1 16 ? -28.922 -4.539 -0.336 1 80.06 16 GLY B C 1
ATOM 2496 O O . GLY B 1 16 ? -29.547 -3.744 0.379 1 80.06 16 GLY B O 1
ATOM 2497 N N . SER B 1 17 ? -29.391 -4.934 -1.591 1 82.69 17 SER B N 1
ATOM 2498 C CA . SER B 1 17 ? -30.609 -4.371 -2.162 1 82.69 17 SER B CA 1
ATOM 2499 C C . SER B 1 17 ? -31.234 -5.32 -3.182 1 82.69 17 SER B C 1
ATOM 2501 O O . SER B 1 17 ? -30.547 -5.801 -4.086 1 82.69 17 SER B O 1
ATOM 2503 N N . ILE B 1 18 ? -32.562 -5.48 -3.031 1 84.19 18 ILE B N 1
ATOM 2504 C CA . ILE B 1 18 ? -33.312 -6.316 -3.973 1 84.19 18 ILE B CA 1
ATOM 2505 C C . ILE B 1 18 ? -33.469 -5.594 -5.309 1 84.19 18 ILE B C 1
ATOM 2507 O O . ILE B 1 18 ? -33.281 -6.195 -6.371 1 84.19 18 ILE B O 1
ATOM 2511 N N . THR B 1 19 ? -33.656 -4.391 -5.172 1 82.94 19 THR B N 1
ATOM 2512 C CA . THR B 1 19 ? -33.844 -3.596 -6.379 1 82.94 19 THR B CA 1
ATOM 2513 C C . THR B 1 19 ? -32.531 -3.504 -7.18 1 82.94 19 THR B C 1
ATOM 2515 O O . THR B 1 19 ? -32.562 -3.67 -8.406 1 82.94 19 THR B O 1
ATOM 2518 N N . GLU B 1 20 ? -31.484 -3.275 -6.508 1 83.44 20 GLU B N 1
ATOM 2519 C CA . GLU B 1 20 ? -30.203 -3.191 -7.188 1 83.44 20 GLU B CA 1
ATOM 2520 C C . GLU B 1 20 ? -29.797 -4.539 -7.777 1 83.44 20 GLU B C 1
ATOM 2522 O O . GLU B 1 20 ? -29.219 -4.598 -8.859 1 83.44 20 GLU B O 1
ATOM 2527 N N . ALA B 1 21 ? -30.094 -5.473 -7.086 1 84.62 21 ALA B N 1
ATOM 2528 C CA . ALA B 1 21 ? -29.812 -6.812 -7.594 1 84.62 21 ALA B CA 1
ATOM 2529 C C . ALA B 1 21 ? -30.656 -7.109 -8.836 1 84.62 21 ALA B C 1
ATOM 2531 O O . ALA B 1 21 ? -30.172 -7.711 -9.789 1 84.62 21 ALA B O 1
ATOM 2532 N N . ALA B 1 22 ? -31.812 -6.633 -8.867 1 85.81 22 ALA B N 1
ATOM 2533 C CA . ALA B 1 22 ? -32.688 -6.816 -10.023 1 85.81 22 ALA B CA 1
ATOM 2534 C C . ALA B 1 22 ? -32.125 -6.102 -11.25 1 85.81 22 ALA B C 1
ATOM 2536 O O . ALA B 1 22 ? -32.094 -6.672 -12.344 1 85.81 22 ALA B O 1
ATOM 2537 N N . LYS B 1 23 ? -31.703 -4.969 -10.992 1 81.75 23 LYS B N 1
ATOM 2538 C CA . LYS B 1 23 ? -31.109 -4.195 -12.078 1 81.75 23 LYS B CA 1
ATOM 2539 C C . LYS B 1 23 ? -29.859 -4.883 -12.617 1 81.75 23 LYS B C 1
ATOM 2541 O O . LYS B 1 23 ? -29.703 -5.027 -13.836 1 81.75 23 LYS B O 1
ATOM 2546 N N . LEU B 1 24 ? -29.094 -5.309 -11.672 1 79.25 24 LEU B N 1
ATOM 2547 C CA . LEU B 1 24 ? -27.844 -5.957 -12.031 1 79.25 24 LEU B CA 1
ATOM 2548 C C . LEU B 1 24 ? -28.094 -7.246 -12.812 1 79.25 24 LEU B C 1
ATOM 2550 O O . LEU B 1 24 ? -27.391 -7.547 -13.773 1 79.25 24 LEU B O 1
ATOM 2554 N N . LEU B 1 25 ? -29.109 -7.855 -12.445 1 78.88 25 LEU B N 1
ATOM 2555 C CA . LEU B 1 25 ? -29.375 -9.18 -12.992 1 78.88 25 LEU B CA 1
ATOM 2556 C C . LEU B 1 25 ? -30.359 -9.094 -14.156 1 78.88 25 LEU B C 1
ATOM 2558 O O . LEU B 1 25 ? -30.703 -10.102 -14.766 1 78.88 25 LEU B O 1
ATOM 2562 N N . HIS B 1 26 ? -30.75 -7.832 -14.453 1 80.12 26 HIS B N 1
ATOM 2563 C CA . HIS B 1 26 ? -31.688 -7.586 -15.547 1 80.12 26 HIS B CA 1
ATOM 2564 C C . HIS B 1 26 ? -32.969 -8.414 -15.383 1 80.12 26 HIS B C 1
ATOM 2566 O O . HIS B 1 26 ? -33.438 -9.031 -16.344 1 80.12 26 HIS B O 1
ATOM 2572 N N . ILE B 1 27 ? -33.406 -8.461 -14.242 1 81.31 27 ILE B N 1
ATOM 2573 C CA . ILE B 1 27 ? -34.688 -9.094 -13.938 1 81.31 27 ILE B CA 1
ATOM 2574 C C . ILE B 1 27 ? -35.562 -8.148 -13.109 1 81.31 27 ILE B C 1
ATOM 2576 O O . ILE B 1 27 ? -35.062 -7.141 -12.602 1 81.31 27 ILE B O 1
ATOM 2580 N N . SER B 1 28 ? -36.844 -8.461 -13.078 1 81.69 28 SER B N 1
ATOM 2581 C CA . SER B 1 28 ? -37.781 -7.582 -12.367 1 81.69 28 SER B CA 1
ATOM 2582 C C . SER B 1 28 ? -37.594 -7.707 -10.859 1 81.69 28 SER B C 1
ATOM 2584 O O . SER B 1 28 ? -37.188 -8.766 -10.359 1 81.69 28 SER B O 1
ATOM 2586 N N . GLN B 1 29 ? -37.844 -6.602 -10.242 1 87 29 GLN B N 1
ATOM 2587 C CA . GLN B 1 29 ? -37.75 -6.578 -8.781 1 87 29 GLN B CA 1
ATOM 2588 C C . GLN B 1 29 ? -38.688 -7.613 -8.156 1 87 29 GLN B C 1
ATOM 2590 O O . GLN B 1 29 ? -38.312 -8.328 -7.234 1 87 29 GLN B O 1
ATOM 2595 N N . PRO B 1 30 ? -39.938 -7.68 -8.562 1 87.31 30 PRO B N 1
ATOM 2596 C CA . PRO B 1 30 ? -40.781 -8.734 -7.992 1 87.31 30 PRO B CA 1
ATOM 2597 C C . PRO B 1 30 ? -40.188 -10.133 -8.211 1 87.31 30 PRO B C 1
ATOM 2599 O O . PRO B 1 30 ? -40.312 -10.992 -7.34 1 87.31 30 PRO B O 1
ATOM 2602 N N . ALA B 1 31 ? -39.562 -10.289 -9.266 1 85.19 31 ALA B N 1
ATOM 2603 C CA . ALA B 1 31 ? -38.938 -11.586 -9.555 1 85.19 31 ALA B CA 1
ATOM 2604 C C . ALA B 1 31 ? -37.812 -11.898 -8.562 1 85.19 31 ALA B C 1
ATOM 2606 O O . ALA B 1 31 ? -37.719 -13.031 -8.086 1 85.19 31 ALA B O 1
ATOM 2607 N N . VAL B 1 32 ? -37.094 -10.883 -8.281 1 88.5 32 VAL B N 1
ATOM 2608 C CA . VAL B 1 32 ? -36.031 -11.055 -7.301 1 88.5 32 VAL B CA 1
ATOM 2609 C C . VAL B 1 32 ? -36.625 -11.367 -5.934 1 88.5 32 VAL B C 1
ATOM 2611 O O . VAL B 1 32 ? -36.156 -12.273 -5.238 1 88.5 32 VAL B O 1
ATOM 2614 N N . THR B 1 33 ? -37.656 -10.695 -5.586 1 87.12 33 THR B N 1
ATOM 2615 C CA . THR B 1 33 ? -38.312 -10.875 -4.301 1 87.12 33 THR B CA 1
ATOM 2616 C C . THR B 1 33 ? -38.906 -12.281 -4.184 1 87.12 33 THR B C 1
ATOM 2618 O O . THR B 1 33 ? -38.75 -12.945 -3.152 1 87.12 33 THR B O 1
ATOM 2621 N N . ILE B 1 34 ? -39.5 -12.633 -5.188 1 86.62 34 ILE B N 1
ATOM 2622 C CA . ILE B 1 34 ? -40.094 -13.961 -5.234 1 86.62 34 ILE B CA 1
ATOM 2623 C C . ILE B 1 34 ? -39.031 -15.023 -5.086 1 86.62 34 ILE B C 1
ATOM 2625 O O . ILE B 1 34 ? -39.219 -16 -4.355 1 86.62 34 ILE B O 1
ATOM 2629 N N . GLN B 1 35 ? -37.969 -14.812 -5.758 1 84.75 35 GLN B N 1
ATOM 2630 C CA . GLN B 1 35 ? -36.875 -15.773 -5.727 1 84.75 35 GLN B CA 1
ATOM 2631 C C . GLN B 1 35 ? -36.25 -15.852 -4.34 1 84.75 35 GLN B C 1
ATOM 2633 O O . GLN B 1 35 ? -35.906 -16.938 -3.867 1 84.75 35 GLN B O 1
ATOM 2638 N N . ILE B 1 36 ? -36.156 -14.781 -3.699 1 86.88 36 ILE B N 1
ATOM 2639 C CA . ILE B 1 36 ? -35.594 -14.734 -2.354 1 86.88 36 ILE B CA 1
ATOM 2640 C C . ILE B 1 36 ? -36.562 -15.438 -1.379 1 86.88 36 ILE B C 1
ATOM 2642 O O . ILE B 1 36 ? -36.094 -16.234 -0.545 1 86.88 36 ILE B O 1
ATOM 2646 N N . ARG B 1 37 ? -37.781 -15.109 -1.477 1 85.38 37 ARG B N 1
ATOM 2647 C CA . ARG B 1 37 ? -38.781 -15.75 -0.624 1 85.38 37 ARG B CA 1
ATOM 2648 C C . ARG B 1 37 ? -38.812 -17.25 -0.858 1 85.38 37 ARG B C 1
ATOM 2650 O O . ARG B 1 37 ? -38.969 -18.031 0.087 1 85.38 37 ARG B O 1
ATOM 2657 N N . LYS B 1 38 ? -38.75 -17.547 -2.074 1 80.06 38 LYS B N 1
ATOM 2658 C CA . LYS B 1 38 ? -38.688 -18.953 -2.42 1 80.06 38 LYS B CA 1
ATOM 2659 C C . LYS B 1 38 ? -37.5 -19.641 -1.763 1 80.06 38 LYS B C 1
ATOM 2661 O O . LYS B 1 38 ? -37.625 -20.734 -1.208 1 80.06 38 LYS B O 1
ATOM 2666 N N . LEU B 1 39 ? -36.375 -19.016 -1.83 1 78.81 39 LEU B N 1
ATOM 2667 C CA . LEU B 1 39 ? -35.156 -19.547 -1.228 1 78.81 39 LEU B CA 1
ATOM 2668 C C . LEU B 1 39 ? -35.312 -19.672 0.284 1 78.81 39 LEU B C 1
ATOM 2670 O O . LEU B 1 39 ? -34.938 -20.703 0.863 1 78.81 39 LEU B O 1
ATOM 2674 N N . GLU B 1 40 ? -35.906 -18.719 0.889 1 82.44 40 GLU B N 1
ATOM 2675 C CA . GLU B 1 40 ? -36.156 -18.734 2.33 1 82.44 40 GLU B CA 1
ATOM 2676 C C . GLU B 1 40 ? -37.125 -19.844 2.729 1 82.44 40 GLU B C 1
ATOM 2678 O O . GLU B 1 40 ? -36.906 -20.516 3.742 1 82.44 40 GLU B O 1
ATOM 2683 N N . ARG B 1 41 ? -38.062 -20.031 1.966 1 78.12 41 ARG B N 1
ATOM 2684 C CA . ARG B 1 41 ? -39.031 -21.109 2.199 1 78.12 41 ARG B CA 1
ATOM 2685 C C . ARG B 1 41 ? -38.375 -22.469 2.049 1 78.12 41 ARG B C 1
ATOM 2687 O O . ARG B 1 41 ? -38.625 -23.391 2.836 1 78.12 41 ARG B O 1
ATOM 2694 N N . GLU B 1 42 ? -37.594 -22.562 1.075 1 73 42 GLU B N 1
ATOM 2695 C CA . GLU B 1 42 ? -36.938 -23.828 0.816 1 73 42 GLU B CA 1
ATOM 2696 C C . GLU B 1 42 ? -35.969 -24.188 1.947 1 73 42 GLU B C 1
ATOM 2698 O O . GLU B 1 42 ? -35.875 -25.359 2.336 1 73 42 GLU B O 1
ATOM 2703 N N . ILE B 1 43 ? -35.344 -23.141 2.436 1 69.5 43 ILE B N 1
ATOM 2704 C CA . ILE B 1 43 ? -34.312 -23.375 3.465 1 69.5 43 ILE B CA 1
ATOM 2705 C C . ILE B 1 43 ? -34.969 -23.328 4.844 1 69.5 43 ILE B C 1
ATOM 2707 O O . ILE B 1 43 ? -34.438 -23.891 5.809 1 69.5 43 ILE B O 1
ATOM 2711 N N . GLY B 1 44 ? -36.125 -22.75 4.949 1 71.5 44 GLY B N 1
ATOM 2712 C CA . GLY B 1 44 ? -36.906 -22.734 6.172 1 71.5 44 GLY B CA 1
ATOM 2713 C C . GLY B 1 44 ? -36.5 -21.641 7.133 1 71.5 44 GLY B C 1
ATOM 2714 O O . GLY B 1 44 ? -36.812 -21.703 8.328 1 71.5 44 GLY B O 1
ATOM 2715 N N . VAL B 1 45 ? -35.625 -20.844 6.672 1 75 45 VAL B N 1
ATOM 2716 C CA . VAL B 1 45 ? -35.188 -19.734 7.508 1 75 45 VAL B CA 1
ATOM 2717 C C . VAL B 1 45 ? -35.25 -18.438 6.715 1 75 45 VAL B C 1
ATOM 2719 O O . VAL B 1 45 ? -35.219 -18.453 5.48 1 75 45 VAL B O 1
ATOM 2722 N N . LYS B 1 46 ? -35.312 -17.406 7.379 1 81.88 46 LYS B N 1
ATOM 2723 C CA . LYS B 1 46 ? -35.188 -16.094 6.754 1 81.88 46 LYS B CA 1
ATOM 2724 C C . LYS B 1 46 ? -33.719 -15.727 6.516 1 81.88 46 LYS B C 1
ATOM 2726 O O . LYS B 1 46 ? -32.875 -15.984 7.363 1 81.88 46 LYS B O 1
ATOM 2731 N N . LEU B 1 47 ? -33.469 -15.273 5.352 1 83.56 47 LEU B N 1
ATOM 2732 C CA . LEU B 1 47 ? -32.094 -14.938 4.973 1 83.56 47 LEU B CA 1
ATOM 2733 C C . LEU B 1 47 ? -31.859 -13.43 5.012 1 83.56 47 LEU B C 1
ATOM 2735 O O . LEU B 1 47 ? -30.734 -12.969 5.215 1 83.56 47 LEU B O 1
ATOM 2739 N N . ILE B 1 48 ? -33 -12.922 4.668 1 84.19 48 ILE B N 1
ATOM 2740 C CA . ILE B 1 48 ? -32.906 -11.461 4.645 1 84.19 48 ILE B CA 1
ATOM 2741 C C . ILE B 1 48 ? -34.031 -10.875 5.508 1 84.19 48 ILE B C 1
ATOM 2743 O O . ILE B 1 48 ? -35.062 -11.5 5.691 1 84.19 48 ILE B O 1
ATOM 2747 N N . GLU B 1 49 ? -33.656 -9.984 6.195 1 80.62 49 GLU B N 1
ATOM 2748 C CA . GLU B 1 49 ? -34.656 -9.258 6.965 1 80.62 49 GLU B CA 1
ATOM 2749 C C . GLU B 1 49 ? -34.656 -7.773 6.594 1 80.62 49 GLU B C 1
ATOM 2751 O O . GLU B 1 49 ? -33.656 -7.23 6.16 1 80.62 49 GLU B O 1
ATOM 2756 N N . GLY B 1 50 ? -35.844 -7.461 6.484 1 71.38 50 GLY B N 1
ATOM 2757 C CA . GLY B 1 50 ? -36 -6.055 6.137 1 71.38 50 GLY B CA 1
ATOM 2758 C C . GLY B 1 50 ? -35.281 -5.129 7.105 1 71.38 50 GLY B C 1
ATOM 2759 O O . GLY B 1 50 ? -35.281 -5.363 8.32 1 71.38 50 GLY B O 1
ATOM 2760 N N . LYS B 1 51 ? -34.406 -4.434 6.73 1 65.94 51 LYS B N 1
ATOM 2761 C CA . LYS B 1 51 ? -33.719 -3.43 7.559 1 65.94 51 LYS B CA 1
ATOM 2762 C C . LYS B 1 51 ? -33.844 -2.039 6.941 1 65.94 51 LYS B C 1
ATOM 2764 O O . LYS B 1 51 ? -33.094 -1.684 6.039 1 65.94 51 LYS B O 1
ATOM 2769 N N . GLY B 1 52 ? -34.781 -1.306 7.289 1 60.44 52 GLY B N 1
ATOM 2770 C CA . GLY B 1 52 ? -35.062 -0.009 6.691 1 60.44 52 GLY B CA 1
ATOM 2771 C C . GLY B 1 52 ? -35.5 -0.102 5.238 1 60.44 52 GLY B C 1
ATOM 2772 O O . GLY B 1 52 ? -36.469 -0.788 4.918 1 60.44 52 GLY B O 1
ATOM 2773 N N . ARG B 1 53 ? -34.812 0.535 4.254 1 57.34 53 ARG B N 1
ATOM 2774 C CA . ARG B 1 53 ? -35.156 0.489 2.836 1 57.34 53 ARG B CA 1
ATOM 2775 C C . ARG B 1 53 ? -34.375 -0.61 2.121 1 57.34 53 ARG B C 1
ATOM 2777 O O . ARG B 1 53 ? -34.562 -0.841 0.926 1 57.34 53 ARG B O 1
ATOM 2784 N N . GLY B 1 54 ? -33.5 -1.215 2.789 1 74.12 54 GLY B N 1
ATOM 2785 C CA . GLY B 1 54 ? -32.719 -2.293 2.191 1 74.12 54 GLY B CA 1
ATOM 2786 C C . GLY B 1 54 ? -32.875 -3.615 2.918 1 74.12 54 GLY B C 1
ATOM 2787 O O . GLY B 1 54 ? -33.906 -3.871 3.529 1 74.12 54 GLY B O 1
ATOM 2788 N N . ILE B 1 55 ? -31.953 -4.418 2.629 1 79.44 55 ILE B N 1
ATOM 2789 C CA . ILE B 1 55 ? -31.984 -5.73 3.262 1 79.44 55 ILE B CA 1
ATOM 2790 C C . ILE B 1 55 ? -30.75 -5.934 4.125 1 79.44 55 ILE B C 1
ATOM 2792 O O . ILE B 1 55 ? -29.734 -5.27 3.922 1 79.44 55 ILE B O 1
ATOM 2796 N N . GLN B 1 56 ? -30.922 -6.441 5.254 1 80.62 56 GLN B N 1
ATOM 2797 C CA . GLN B 1 56 ? -29.812 -6.996 6.016 1 80.62 56 GLN B CA 1
ATOM 2798 C C . GLN B 1 56 ? -29.875 -8.516 6.066 1 80.62 56 GLN B C 1
ATOM 2800 O O . GLN B 1 56 ? -30.969 -9.094 6.051 1 80.62 56 GLN B O 1
ATOM 2805 N N . LEU B 1 57 ? -28.641 -8.977 6.109 1 79.19 57 LEU B N 1
ATOM 2806 C CA . LEU B 1 57 ? -28.594 -10.438 6.184 1 79.19 57 LEU B CA 1
ATOM 2807 C C . LEU B 1 57 ? -28.812 -10.914 7.613 1 79.19 57 LEU B C 1
ATOM 2809 O O . LEU B 1 57 ? -28.359 -10.281 8.57 1 79.19 57 LEU B O 1
ATOM 2813 N N . THR B 1 58 ? -29.672 -11.875 7.785 1 73.94 58 THR B N 1
ATOM 2814 C CA . THR B 1 58 ? -29.703 -12.633 9.031 1 73.94 58 THR B CA 1
ATOM 2815 C C . THR B 1 58 ? -28.391 -13.391 9.227 1 73.94 58 THR B C 1
ATOM 2817 O O . THR B 1 58 ? -27.531 -13.406 8.336 1 73.94 58 THR B O 1
ATOM 2820 N N . TYR B 1 59 ? -28.281 -13.844 10.398 1 65.81 59 TYR B N 1
ATOM 2821 C CA . TYR B 1 59 ? -27.125 -14.711 10.633 1 65.81 59 TYR B CA 1
ATOM 2822 C C . TYR B 1 59 ? -27.062 -15.828 9.602 1 65.81 59 TYR B C 1
ATOM 2824 O O . TYR B 1 59 ? -25.984 -16.109 9.055 1 65.81 59 TYR B O 1
ATOM 2832 N N . GLU B 1 60 ? -28.203 -16.312 9.375 1 68.56 60 GLU B N 1
ATOM 2833 C CA . GLU B 1 60 ? -28.312 -17.375 8.375 1 68.56 60 GLU B CA 1
ATOM 2834 C C . GLU B 1 60 ? -28.047 -16.828 6.973 1 68.56 60 GLU B C 1
ATOM 2836 O O . GLU B 1 60 ? -27.453 -17.516 6.141 1 68.56 60 GLU B O 1
ATOM 2841 N N . GLY B 1 61 ? -28.484 -15.602 6.785 1 77.06 61 GLY B N 1
ATOM 2842 C CA . GLY B 1 61 ? -28.234 -14.953 5.512 1 77.06 61 GLY B CA 1
ATOM 2843 C C . GLY B 1 61 ? -26.766 -14.695 5.254 1 77.06 61 GLY B C 1
ATOM 2844 O O . GLY B 1 61 ? -26.266 -14.914 4.141 1 77.06 61 GLY B O 1
ATOM 2845 N N . GLU B 1 62 ? -26.109 -14.32 6.262 1 69.88 62 GLU B N 1
ATOM 2846 C CA . GLU B 1 62 ? -24.672 -14.094 6.16 1 69.88 62 GLU B CA 1
ATOM 2847 C C . GLU B 1 62 ? -23.922 -15.391 5.844 1 69.88 62 GLU B C 1
ATOM 2849 O O . GLU B 1 62 ? -23.031 -15.414 5.004 1 69.88 62 GLU B O 1
ATOM 2854 N N . PHE B 1 63 ? -24.359 -16.359 6.555 1 63.84 63 PHE B N 1
ATOM 2855 C CA . PHE B 1 63 ? -23.781 -17.688 6.32 1 63.84 63 PHE B CA 1
ATOM 2856 C C . PHE B 1 63 ? -24 -18.125 4.883 1 63.84 63 PHE B C 1
ATOM 2858 O O . PHE B 1 63 ? -23.062 -18.547 4.203 1 63.84 63 PHE B O 1
ATOM 2865 N N . LEU B 1 64 ? -25.25 -17.969 4.434 1 71.38 64 LEU B N 1
ATOM 2866 C CA . LEU B 1 64 ? -25.562 -18.422 3.082 1 71.38 64 LEU B CA 1
ATOM 2867 C C . LEU B 1 64 ? -24.859 -17.547 2.045 1 71.38 64 LEU B C 1
ATOM 2869 O O . LEU B 1 64 ? -24.438 -18.047 0.997 1 71.38 64 LEU B O 1
ATOM 2873 N N . TYR B 1 65 ? -24.766 -16.281 2.33 1 76.25 65 TYR B N 1
ATOM 2874 C CA . TYR B 1 65 ? -24.047 -15.383 1.434 1 76.25 65 TYR B CA 1
ATOM 2875 C C . TYR B 1 65 ? -22.594 -15.812 1.272 1 76.25 65 TYR B C 1
ATOM 2877 O O . TYR B 1 65 ? -22.094 -15.906 0.151 1 76.25 65 TYR B O 1
ATOM 2885 N N . GLU B 1 66 ? -22.062 -16.125 2.355 1 62.34 66 GLU B N 1
ATOM 2886 C CA . GLU B 1 66 ? -20.688 -16.594 2.332 1 62.34 66 GLU B CA 1
ATOM 2887 C C . GLU B 1 66 ? -20.547 -17.891 1.549 1 62.34 66 GLU B C 1
ATOM 2889 O O . GLU B 1 66 ? -19.625 -18.047 0.756 1 62.34 66 GLU B O 1
ATOM 2894 N N . GLN B 1 67 ? -21.516 -18.703 1.763 1 61.44 67 GLN B N 1
ATOM 2895 C CA . GLN B 1 67 ? -21.516 -19.969 1.04 1 61.44 67 GLN B CA 1
ATOM 2896 C C . GLN B 1 67 ? -21.781 -19.75 -0.448 1 61.44 67 GLN B C 1
ATOM 2898 O O . GLN B 1 67 ? -21.203 -20.422 -1.293 1 61.44 67 GLN B O 1
ATOM 2903 N N . GLY B 1 68 ? -22.672 -18.844 -0.734 1 66.88 68 GLY B N 1
ATOM 2904 C CA . GLY B 1 68 ? -22.938 -18.5 -2.123 1 66.88 68 GLY B CA 1
ATOM 2905 C C . GLY B 1 68 ? -21.719 -17.953 -2.846 1 66.88 68 GLY B C 1
ATOM 2906 O O . GLY B 1 68 ? -21.453 -18.344 -3.984 1 66.88 68 GLY B O 1
ATOM 2907 N N . LEU B 1 69 ? -21.141 -17.094 -2.139 1 63.81 69 LEU B N 1
ATOM 2908 C CA . LEU B 1 69 ? -19.906 -16.562 -2.717 1 63.81 69 LEU B CA 1
ATOM 2909 C C . LEU B 1 69 ? -18.938 -17.688 -3.061 1 63.81 69 LEU B C 1
ATOM 2911 O O . LEU B 1 69 ? -18.328 -17.688 -4.137 1 63.81 69 LEU B O 1
ATOM 2915 N N . ARG B 1 70 ? -18.922 -18.578 -2.174 1 58.06 70 ARG B N 1
ATOM 2916 C CA . ARG B 1 70 ? -18.062 -19.75 -2.375 1 58.06 70 ARG B CA 1
ATOM 2917 C C . ARG B 1 70 ? -18.516 -20.547 -3.59 1 58.06 70 ARG B C 1
ATOM 2919 O O . ARG B 1 70 ? -17.688 -20.938 -4.422 1 58.06 70 ARG B O 1
ATOM 2926 N N . LEU B 1 71 ? -19.703 -20.719 -3.592 1 56.72 71 LEU B N 1
ATOM 2927 C CA . LEU B 1 71 ? -20.297 -21.531 -4.656 1 56.72 71 LEU B CA 1
ATOM 2928 C C . LEU B 1 71 ? -20.109 -20.844 -6.012 1 56.72 71 LEU B C 1
ATOM 2930 O O . LEU B 1 71 ? -19.719 -21.5 -6.984 1 56.72 71 LEU B O 1
ATOM 2934 N N . PHE B 1 72 ? -20.422 -19.609 -6.07 1 62.34 72 PHE B N 1
ATOM 2935 C CA . PHE B 1 72 ? -20.359 -18.953 -7.371 1 62.34 72 PHE B CA 1
ATOM 2936 C C . PHE B 1 72 ? -18.922 -18.688 -7.789 1 62.34 72 PHE B C 1
ATOM 2938 O O . PHE B 1 72 ? -18.609 -18.641 -8.984 1 62.34 72 PHE B O 1
ATOM 2945 N N . HIS B 1 73 ? -18.25 -18.562 -6.762 1 55.62 73 HIS B N 1
ATOM 2946 C CA . HIS B 1 73 ? -16.828 -18.562 -7.082 1 55.62 73 HIS B CA 1
ATOM 2947 C C . HIS B 1 73 ? -16.391 -19.891 -7.695 1 55.62 73 HIS B C 1
ATOM 2949 O O . HIS B 1 73 ? -15.656 -19.906 -8.68 1 55.62 73 HIS B O 1
ATOM 2955 N N . LEU B 1 74 ? -16.859 -20.797 -7.035 1 50.5 74 LEU B N 1
ATOM 2956 C CA . LEU B 1 74 ? -16.594 -22.125 -7.586 1 50.5 74 LEU B CA 1
ATOM 2957 C C . LEU B 1 74 ? -17.172 -22.25 -8.992 1 50.5 74 LEU B C 1
ATOM 2959 O O . LEU B 1 74 ? -16.531 -22.828 -9.875 1 50.5 74 LEU B O 1
ATOM 2963 N N . GLU B 1 75 ? -18.375 -21.688 -9.133 1 53.22 75 GLU B N 1
ATOM 2964 C CA . GLU B 1 75 ? -18.984 -21.672 -10.461 1 53.22 75 GLU B CA 1
ATOM 2965 C C . GLU B 1 75 ? -18.141 -20.859 -11.438 1 53.22 75 GLU B C 1
ATOM 2967 O O . GLU B 1 75 ? -17.922 -21.281 -12.57 1 53.22 75 GLU B O 1
ATOM 2972 N N . GLU B 1 76 ? -17.875 -19.703 -10.938 1 52.28 76 GLU B N 1
ATOM 2973 C CA . GLU B 1 76 ? -17.031 -18.844 -11.758 1 52.28 76 GLU B CA 1
ATOM 2974 C C . GLU B 1 76 ? -15.688 -19.5 -12.055 1 52.28 76 GLU B C 1
ATOM 2976 O O . GLU B 1 76 ? -15.148 -19.359 -13.156 1 52.28 76 GLU B O 1
ATOM 2981 N N . GLN B 1 77 ? -15.242 -20 -10.969 1 48.19 77 GLN B N 1
ATOM 2982 C CA . GLN B 1 77 ? -14.023 -20.766 -11.18 1 48.19 77 GLN B CA 1
ATOM 2983 C C . GLN B 1 77 ? -14.234 -21.859 -12.227 1 48.19 77 GLN B C 1
ATOM 2985 O O . GLN B 1 77 ? -13.352 -22.125 -13.039 1 48.19 77 GLN B O 1
ATOM 2990 N N . ILE B 1 78 ? -15.461 -22.281 -12.062 1 45.59 78 ILE B N 1
ATOM 2991 C CA . ILE B 1 78 ? -15.797 -23.281 -13.062 1 45.59 78 ILE B CA 1
ATOM 2992 C C . ILE B 1 78 ? -15.883 -22.625 -14.438 1 45.59 78 ILE B C 1
ATOM 2994 O O . ILE B 1 78 ? -15.336 -23.156 -15.414 1 45.59 78 ILE B O 1
ATOM 2998 N N . ASP B 1 79 ? -16.672 -21.562 -14.406 1 45.75 79 ASP B N 1
ATOM 2999 C CA . ASP B 1 79 ? -16.766 -20.859 -15.688 1 45.75 79 ASP B CA 1
ATOM 3000 C C . ASP B 1 79 ? -15.398 -20.359 -16.141 1 45.75 79 ASP B C 1
ATOM 3002 O O . ASP B 1 79 ? -15.055 -20.484 -17.328 1 45.75 79 ASP B O 1
ATOM 3006 N N . ASP B 1 80 ? -14.781 -19.641 -15.227 1 46.31 80 ASP B N 1
ATOM 3007 C CA . ASP B 1 80 ? -13.422 -19.203 -15.555 1 46.31 80 ASP B CA 1
ATOM 3008 C C . ASP B 1 80 ? -12.539 -20.391 -15.922 1 46.31 80 ASP B C 1
ATOM 3010 O O . ASP B 1 80 ? -11.734 -20.297 -16.844 1 46.31 80 ASP B O 1
ATOM 3014 N N . LYS B 1 81 ? -12.703 -21.344 -15.039 1 43.25 81 LYS B N 1
ATOM 3015 C CA . LYS B 1 81 ? -11.992 -22.562 -15.391 1 43.25 81 LYS B CA 1
ATOM 3016 C C . LYS B 1 81 ? -12.469 -23.109 -16.734 1 43.25 81 LYS B C 1
ATOM 3018 O O . LYS B 1 81 ? -11.664 -23.594 -17.547 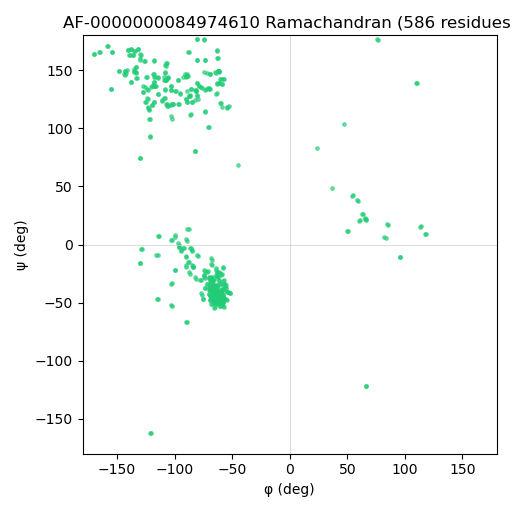1 43.25 81 LYS B O 1
ATOM 3023 N N . PHE B 1 82 ? -13.703 -23.016 -16.906 1 40.22 82 PHE B N 1
ATOM 3024 C CA . PHE B 1 82 ? -14.195 -23.438 -18.203 1 40.22 82 PHE B CA 1
ATOM 3025 C C . PHE B 1 82 ? -13.68 -22.531 -19.312 1 40.22 82 PHE B C 1
ATOM 3027 O O . PHE B 1 82 ? -13.289 -22.984 -20.375 1 40.22 82 PHE B O 1
ATOM 3034 N N . LYS B 1 83 ? -13.938 -21.266 -19.125 1 43.69 83 LYS B N 1
ATOM 3035 C CA . LYS B 1 83 ? -13.422 -20.328 -20.125 1 43.69 83 LYS B CA 1
ATOM 3036 C C . LYS B 1 83 ? -11.906 -20.453 -20.266 1 43.69 83 LYS B C 1
ATOM 3038 O O . LYS B 1 83 ? -11.375 -20.438 -21.375 1 43.69 83 LYS B O 1
ATOM 3043 N N . SER B 1 84 ? -11.305 -20.328 -19.031 1 45.12 84 SER B N 1
ATOM 3044 C CA . SER B 1 84 ? -9.867 -20.594 -19.078 1 45.12 84 SER B CA 1
ATOM 3045 C C . SER B 1 84 ? -9.578 -21.953 -19.719 1 45.12 84 SER B C 1
ATOM 3047 O O . SER B 1 84 ? -8.578 -22.109 -20.422 1 45.12 84 SER B O 1
ATOM 3049 N N . PHE B 1 85 ? -10.367 -22.891 -19.375 1 39.19 85 PHE B N 1
ATOM 3050 C CA . PHE B 1 85 ? -10.281 -24.188 -20.031 1 39.19 85 PHE B CA 1
ATOM 3051 C C . PHE B 1 85 ? -10.477 -24.031 -21.547 1 39.19 85 PHE B C 1
ATOM 3053 O O . PHE B 1 85 ? -9.75 -24.641 -22.328 1 39.19 85 PHE B O 1
ATOM 3060 N N . LEU B 1 86 ? -11.469 -23.328 -21.844 1 41.59 86 LEU B N 1
ATOM 3061 C CA . LEU B 1 86 ? -11.641 -23.141 -23.281 1 41.59 86 LEU B CA 1
ATOM 3062 C C . LEU B 1 86 ? -10.508 -22.312 -23.875 1 41.59 86 LEU B C 1
ATOM 3064 O O . LEU B 1 86 ? -10.055 -22.578 -24.984 1 41.59 86 LEU B O 1
ATOM 3068 N N . GLU B 1 87 ? -10.164 -21.219 -23.156 1 47.34 87 GLU B N 1
ATOM 3069 C CA . GLU B 1 87 ? -9.117 -20.375 -23.734 1 47.34 87 GLU B CA 1
ATOM 3070 C C . GLU B 1 87 ? -7.734 -20.844 -23.281 1 47.34 87 GLU B C 1
ATOM 3072 O O . GLU B 1 87 ? -6.719 -20.297 -23.703 1 47.34 87 GLU B O 1
ATOM 3077 N N . LYS B 1 88 ? -7.68 -21.938 -22.75 1 51.12 88 LYS B N 1
ATOM 3078 C CA . LYS B 1 88 ? -6.426 -22.547 -22.297 1 51.12 88 LYS B CA 1
ATOM 3079 C C . LYS B 1 88 ? -5.625 -21.562 -21.438 1 51.12 88 LYS B C 1
ATOM 3081 O O . LYS B 1 88 ? -4.395 -21.594 -21.453 1 51.12 88 LYS B O 1
ATOM 3086 N N . LYS B 1 89 ? -6.344 -20.344 -21 1 58.25 89 LYS B N 1
ATOM 3087 C CA . LYS B 1 89 ? -5.496 -19.422 -20.25 1 58.25 89 LYS B CA 1
ATOM 3088 C C . LYS B 1 89 ? -5.785 -19.5 -18.75 1 58.25 89 LYS B C 1
ATOM 3090 O O . LYS B 1 89 ? -6.941 -19.453 -18.328 1 58.25 89 LYS B O 1
ATOM 3095 N N . GLU B 1 90 ? -4.883 -20.016 -17.922 1 69.56 90 GLU B N 1
ATOM 3096 C CA . GLU B 1 90 ? -4.969 -20.125 -16.469 1 69.56 90 GLU B CA 1
ATOM 3097 C C . GLU B 1 90 ? -4.562 -18.828 -15.789 1 69.56 90 GLU B C 1
ATOM 3099 O O . GLU B 1 90 ? -3.678 -18.125 -16.266 1 69.56 90 GLU B O 1
ATOM 3104 N N . ASN B 1 91 ? -5.492 -18.266 -14.906 1 84.19 91 ASN B N 1
ATOM 3105 C CA . ASN B 1 91 ? -5.117 -17.094 -14.125 1 84.19 91 ASN B CA 1
ATOM 3106 C C . ASN B 1 91 ? -4.895 -17.453 -12.656 1 84.19 91 ASN B C 1
ATOM 3108 O O . ASN B 1 91 ? -5.473 -18.422 -12.156 1 84.19 91 ASN B O 1
ATOM 3112 N N . ILE B 1 92 ? -3.955 -16.828 -12.062 1 89.62 92 ILE B N 1
ATOM 3113 C CA . ILE B 1 92 ? -3.654 -16.969 -10.641 1 89.62 92 ILE B CA 1
ATOM 3114 C C . ILE B 1 92 ? -3.836 -15.617 -9.945 1 89.62 92 ILE B C 1
ATOM 3116 O O . ILE B 1 92 ? -3.24 -14.617 -10.352 1 89.62 92 ILE B O 1
ATOM 3120 N N . LYS B 1 93 ? -4.715 -15.602 -8.93 1 92.06 93 LYS B N 1
ATOM 3121 C CA . LYS B 1 93 ? -4.953 -14.398 -8.141 1 92.06 93 LYS B CA 1
ATOM 3122 C C . LYS B 1 93 ? -4.418 -14.555 -6.719 1 92.06 93 LYS B C 1
ATOM 3124 O O . LYS B 1 93 ? -4.812 -15.477 -6 1 92.06 93 LYS B O 1
ATOM 3129 N N . ILE B 1 94 ? -3.545 -13.625 -6.355 1 95.19 94 ILE B N 1
ATOM 3130 C CA . ILE B 1 94 ? -2.859 -13.688 -5.07 1 95.19 94 ILE B CA 1
ATOM 3131 C C . ILE B 1 94 ? -3.115 -12.406 -4.281 1 95.19 94 ILE B C 1
ATOM 3133 O O . ILE B 1 94 ? -3.072 -11.305 -4.84 1 95.19 94 ILE B O 1
ATOM 3137 N N . ALA B 1 95 ? -3.455 -12.516 -3.02 1 94.69 95 ALA B N 1
ATOM 3138 C CA . ALA B 1 95 ? -3.402 -11.391 -2.09 1 94.69 95 ALA B CA 1
ATOM 3139 C C . ALA B 1 95 ? -2.256 -11.547 -1.098 1 94.69 95 ALA B C 1
ATOM 3141 O O . ALA B 1 95 ? -2.066 -12.625 -0.526 1 94.69 95 ALA B O 1
ATOM 3142 N N . SER B 1 96 ? -1.551 -10.461 -0.961 1 92.94 96 SER B N 1
ATOM 3143 C CA . SER B 1 96 ? -0.358 -10.625 -0.137 1 92.94 96 SER B CA 1
ATOM 3144 C C . SER B 1 96 ? -0.028 -9.344 0.621 1 92.94 96 SER B C 1
ATOM 3146 O O . SER B 1 96 ? -0.341 -8.242 0.158 1 92.94 96 SER B O 1
ATOM 3148 N N . SER B 1 97 ? 0.544 -9.633 1.744 1 86.38 97 SER B N 1
ATOM 3149 C CA . SER B 1 97 ? 1.042 -8.508 2.529 1 86.38 97 SER B CA 1
ATOM 3150 C C . SER B 1 97 ? 2.396 -8.031 2.014 1 86.38 97 SER B C 1
ATOM 3152 O O . SER B 1 97 ? 2.984 -8.648 1.129 1 86.38 97 SER B O 1
ATOM 3154 N N . TYR B 1 98 ? 2.875 -6.992 2.611 1 83.31 98 TYR B N 1
ATOM 3155 C CA . TYR B 1 98 ? 4.051 -6.266 2.148 1 83.31 98 TYR B CA 1
ATOM 3156 C C . TYR B 1 98 ? 5.277 -7.172 2.133 1 83.31 98 TYR B C 1
ATOM 3158 O O . TYR B 1 98 ? 6.047 -7.168 1.17 1 83.31 98 TYR B O 1
ATOM 3166 N N . ILE B 1 99 ? 5.5 -7.93 3.127 1 84.62 99 ILE B N 1
ATOM 3167 C CA . ILE B 1 99 ? 6.723 -8.711 3.268 1 84.62 99 ILE B CA 1
ATOM 3168 C C . ILE B 1 99 ? 6.805 -9.75 2.148 1 84.62 99 ILE B C 1
ATOM 3170 O O . ILE B 1 99 ? 7.809 -9.82 1.434 1 84.62 99 ILE B O 1
ATOM 3174 N N . SER B 1 100 ? 5.758 -10.461 1.993 1 89.25 100 SER B N 1
ATOM 3175 C CA . SER B 1 100 ? 5.773 -11.508 0.978 1 89.25 100 SER B CA 1
ATOM 3176 C C . SER B 1 100 ? 5.902 -10.922 -0.423 1 89.25 100 SER B C 1
ATOM 3178 O O . SER B 1 100 ? 6.68 -11.414 -1.24 1 89.25 100 SER B O 1
ATOM 3180 N N . THR B 1 101 ? 5.219 -9.875 -0.665 1 91.12 101 THR B N 1
ATOM 3181 C CA . THR B 1 101 ? 5.152 -9.312 -2.01 1 91.12 101 THR B CA 1
ATOM 3182 C C . THR B 1 101 ? 6.492 -8.695 -2.4 1 91.12 101 THR B C 1
ATOM 3184 O O . THR B 1 101 ? 6.859 -8.688 -3.578 1 91.12 101 THR B O 1
ATOM 3187 N N . ASN B 1 102 ? 7.211 -8.234 -1.428 1 88.25 102 ASN B N 1
ATOM 3188 C CA . ASN B 1 102 ? 8.43 -7.504 -1.767 1 88.25 102 ASN B CA 1
ATOM 3189 C C . ASN B 1 102 ? 9.664 -8.391 -1.631 1 88.25 102 ASN B C 1
ATOM 3191 O O . ASN B 1 102 ? 10.68 -8.148 -2.291 1 88.25 102 ASN B O 1
ATOM 3195 N N . TYR B 1 103 ? 9.562 -9.43 -0.859 1 87.31 103 TYR B N 1
ATOM 3196 C CA . TYR B 1 103 ? 10.836 -10.062 -0.516 1 87.31 103 TYR B CA 1
ATOM 3197 C C . TYR B 1 103 ? 10.773 -11.562 -0.768 1 87.31 103 TYR B C 1
ATOM 3199 O O . TYR B 1 103 ? 11.812 -12.227 -0.824 1 87.31 103 TYR B O 1
ATOM 3207 N N . ILE B 1 104 ? 9.633 -12.055 -0.917 1 88.44 104 ILE B N 1
ATOM 3208 C CA . ILE B 1 104 ? 9.523 -13.5 -1.077 1 88.44 104 ILE B CA 1
ATOM 3209 C C . ILE B 1 104 ? 8.992 -13.828 -2.471 1 88.44 104 ILE B C 1
ATOM 3211 O O . ILE B 1 104 ? 9.617 -14.586 -3.217 1 88.44 104 ILE B O 1
ATOM 3215 N N . LEU B 1 105 ? 7.984 -13.172 -2.896 1 93.25 105 LEU B N 1
ATOM 3216 C CA . LEU B 1 105 ? 7.223 -13.562 -4.078 1 93.25 105 LEU B CA 1
ATOM 3217 C C . LEU B 1 105 ? 7.961 -13.172 -5.352 1 93.25 105 LEU B C 1
ATOM 3219 O O . LEU B 1 105 ? 7.883 -13.875 -6.363 1 93.25 105 LEU B O 1
ATOM 3223 N N . PRO B 1 106 ? 8.711 -12.125 -5.324 1 92.69 106 PRO B N 1
ATOM 3224 C CA . PRO B 1 106 ? 9.234 -11.641 -6.605 1 92.69 106 PRO B CA 1
ATOM 3225 C C . PRO B 1 106 ? 10.086 -12.68 -7.328 1 92.69 106 PRO B C 1
ATOM 3227 O O . PRO B 1 106 ? 9.805 -13.016 -8.484 1 92.69 106 PRO B O 1
ATOM 3230 N N . PRO B 1 107 ? 11.047 -13.281 -6.719 1 91.62 107 PRO B N 1
ATOM 3231 C CA . PRO B 1 107 ? 11.812 -14.305 -7.438 1 91.62 107 PRO B CA 1
ATOM 3232 C C . PRO B 1 107 ? 10.984 -15.539 -7.781 1 91.62 107 PRO B C 1
ATOM 3234 O O . PRO B 1 107 ? 11.227 -16.188 -8.805 1 91.62 107 PRO B O 1
ATOM 3237 N N . ILE B 1 108 ? 10.039 -15.797 -6.934 1 93.88 108 ILE B N 1
ATOM 3238 C CA . ILE B 1 108 ? 9.164 -16.938 -7.172 1 93.88 108 ILE B CA 1
ATOM 3239 C C . ILE B 1 108 ? 8.281 -16.672 -8.391 1 93.88 108 ILE B C 1
ATOM 3241 O O . ILE B 1 108 ? 8.141 -17.531 -9.266 1 93.88 108 ILE B O 1
ATOM 3245 N N . ILE B 1 109 ? 7.715 -15.5 -8.453 1 94.81 109 ILE B N 1
ATOM 3246 C CA . ILE B 1 109 ? 6.867 -15.102 -9.57 1 94.81 109 ILE B CA 1
ATOM 3247 C C . ILE B 1 109 ? 7.688 -15.102 -10.859 1 94.81 109 ILE B C 1
ATOM 3249 O O . ILE B 1 109 ? 7.246 -15.633 -11.883 1 94.81 109 ILE B O 1
ATOM 3253 N N . ALA B 1 110 ? 8.867 -14.523 -10.828 1 93.56 110 ALA B N 1
ATOM 3254 C CA . ALA B 1 110 ? 9.727 -14.453 -12.008 1 93.56 110 ALA B CA 1
ATOM 3255 C C . ALA B 1 110 ? 10.031 -15.852 -12.547 1 93.56 110 ALA B C 1
ATOM 3257 O O . ALA B 1 110 ? 9.898 -16.109 -13.742 1 93.56 110 ALA B O 1
ATOM 3258 N N . GLY B 1 111 ? 10.438 -16.734 -11.641 1 92.81 111 GLY B N 1
ATOM 3259 C CA . GLY B 1 111 ? 10.734 -18.094 -12.039 1 92.81 111 GLY B CA 1
ATOM 3260 C C . GLY B 1 111 ? 9.523 -18.844 -12.562 1 92.81 111 GLY B C 1
ATOM 3261 O O . GLY B 1 111 ? 9.609 -19.562 -13.562 1 92.81 111 GLY B O 1
ATOM 3262 N N . TYR B 1 112 ? 8.445 -18.641 -11.898 1 94 112 TYR B N 1
ATOM 3263 C CA . TYR B 1 112 ? 7.223 -19.344 -12.289 1 94 112 TYR B CA 1
ATOM 3264 C C . TYR B 1 112 ? 6.723 -18.859 -13.641 1 94 112 TYR B C 1
ATOM 3266 O O . TYR B 1 112 ? 6.305 -19.672 -14.477 1 94 112 TYR B O 1
ATOM 3274 N N . LYS B 1 113 ? 6.742 -17.578 -13.852 1 92.69 113 LYS B N 1
ATOM 3275 C CA . LYS B 1 113 ? 6.301 -17 -15.117 1 92.69 113 LYS B CA 1
ATOM 3276 C C . LYS B 1 113 ? 7.199 -17.438 -16.266 1 92.69 113 LYS B C 1
ATOM 3278 O O . LYS B 1 113 ? 6.73 -17.625 -17.391 1 92.69 113 LYS B O 1
ATOM 3283 N N . SER B 1 114 ? 8.445 -17.516 -15.992 1 90.38 114 SER B N 1
ATOM 3284 C CA . SER B 1 114 ? 9.375 -17.984 -17.016 1 90.38 114 SER B CA 1
ATOM 3285 C C . SER B 1 114 ? 9.039 -19.391 -17.469 1 90.38 114 SER B C 1
ATOM 3287 O O . SER B 1 114 ? 9.172 -19.719 -18.656 1 90.38 114 SER B O 1
ATOM 3289 N N . LYS B 1 115 ? 8.547 -20.219 -16.594 1 91.31 115 LYS B N 1
ATOM 3290 C CA . LYS B 1 115 ? 8.203 -21.594 -16.891 1 91.31 115 LYS B CA 1
ATOM 3291 C C . LYS B 1 115 ? 6.781 -21.719 -17.422 1 91.31 115 LYS B C 1
ATOM 3293 O O . LYS B 1 115 ? 6.445 -22.688 -18.109 1 91.31 115 LYS B O 1
ATOM 3298 N N . ASN B 1 116 ? 5.973 -20.703 -17.062 1 90.56 116 ASN B N 1
ATOM 3299 C CA . ASN B 1 116 ? 4.562 -20.688 -17.453 1 90.56 116 ASN B CA 1
ATOM 3300 C C . ASN B 1 116 ? 4.168 -19.344 -18.078 1 90.56 116 ASN B C 1
ATOM 3302 O O . ASN B 1 116 ? 3.346 -18.625 -17.516 1 90.56 116 ASN B O 1
ATOM 3306 N N . PRO B 1 117 ? 4.57 -19.094 -19.266 1 87.5 117 PRO B N 1
ATOM 3307 C CA . PRO B 1 117 ? 4.387 -17.781 -19.875 1 87.5 117 PRO B CA 1
ATOM 3308 C C . PRO B 1 117 ? 2.92 -17.453 -20.156 1 87.5 117 PRO B C 1
ATOM 3310 O O . PRO B 1 117 ? 2.553 -16.281 -20.281 1 87.5 117 PRO B O 1
ATOM 3313 N N . ASN B 1 118 ? 2.041 -18.422 -20.156 1 84.62 118 ASN B N 1
ATOM 3314 C CA . ASN B 1 118 ? 0.657 -18.203 -20.562 1 84.62 118 ASN B CA 1
ATOM 3315 C C . ASN B 1 118 ? -0.252 -17.953 -19.375 1 84.62 118 ASN B C 1
ATOM 3317 O O . ASN B 1 118 ? -1.445 -17.703 -19.531 1 84.62 118 ASN B O 1
ATOM 3321 N N . ILE B 1 119 ? 0.325 -18.016 -18.234 1 87.19 119 ILE B N 1
ATOM 3322 C CA . ILE B 1 119 ? -0.482 -17.812 -17.031 1 87.19 119 ILE B CA 1
ATOM 3323 C C . ILE B 1 119 ? -0.554 -16.312 -16.719 1 87.19 119 ILE B C 1
ATOM 3325 O O . ILE B 1 119 ? 0.467 -15.625 -16.719 1 87.19 119 ILE B O 1
ATOM 3329 N N . ASP B 1 120 ? -1.775 -15.914 -16.547 1 88.12 120 ASP B N 1
ATOM 3330 C CA . ASP B 1 120 ? -1.964 -14.547 -16.047 1 88.12 120 ASP B CA 1
ATOM 3331 C C . ASP B 1 120 ? -1.947 -14.508 -14.531 1 88.12 120 ASP B C 1
ATOM 3333 O O . ASP B 1 120 ? -2.627 -15.297 -13.867 1 88.12 120 ASP B O 1
ATOM 3337 N N . MET B 1 121 ? -1.129 -13.648 -14.055 1 93.5 121 MET B N 1
ATOM 3338 C CA . MET B 1 121 ? -1.028 -13.531 -12.609 1 93.5 121 MET B CA 1
ATOM 3339 C C . MET B 1 121 ? -1.448 -12.141 -12.141 1 93.5 121 MET B C 1
ATOM 3341 O O . MET B 1 121 ? -1.111 -11.141 -12.773 1 93.5 121 MET B O 1
ATOM 3345 N N . TYR B 1 122 ? -2.221 -12.148 -11.062 1 93.31 122 TYR B N 1
ATOM 3346 C CA . TYR B 1 122 ? -2.656 -10.922 -10.406 1 93.31 122 TYR B CA 1
ATOM 3347 C C . TYR B 1 122 ? -2.283 -10.938 -8.922 1 93.31 122 TYR B C 1
ATOM 3349 O O . TYR B 1 122 ? -2.658 -11.859 -8.195 1 93.31 122 TYR B O 1
ATOM 3357 N N . VAL B 1 123 ? -1.542 -9.938 -8.531 1 94.94 123 VAL B N 1
ATOM 3358 C CA . VAL B 1 123 ? -1.111 -9.852 -7.141 1 94.94 123 VAL B CA 1
ATOM 3359 C C . VAL B 1 123 ? -1.632 -8.562 -6.516 1 94.94 123 VAL B C 1
ATOM 3361 O O . VAL B 1 123 ? -1.31 -7.465 -6.984 1 94.94 123 VAL B O 1
ATOM 3364 N N . SER B 1 124 ? -2.393 -8.711 -5.504 1 92.75 124 SER B N 1
ATOM 3365 C CA . SER B 1 124 ? -2.9 -7.555 -4.777 1 92.75 124 SER B CA 1
ATOM 3366 C C . SER B 1 124 ? -2.225 -7.414 -3.418 1 92.75 124 SER B C 1
ATOM 3368 O O . SER B 1 124 ? -1.729 -8.391 -2.859 1 92.75 124 SER B O 1
ATOM 3370 N N . LEU B 1 125 ? -2.225 -6.145 -3.008 1 88.94 125 LEU B N 1
ATOM 3371 C CA . LEU B 1 125 ? -1.602 -5.812 -1.731 1 88.94 125 LEU B CA 1
ATOM 3372 C C . LEU B 1 125 ? -2.658 -5.52 -0.67 1 88.94 125 LEU B C 1
ATOM 3374 O O . LEU B 1 125 ? -3.67 -4.875 -0.956 1 88.94 125 LEU B O 1
ATOM 3378 N N . GLY B 1 126 ? -2.287 -5.992 0.58 1 84.88 126 GLY B N 1
ATOM 3379 C CA . GLY B 1 126 ? -3.162 -5.684 1.7 1 84.88 126 GLY B CA 1
ATOM 3380 C C . GLY B 1 126 ? -2.551 -6.027 3.047 1 84.88 126 GLY B C 1
ATOM 3381 O O . GLY B 1 126 ? -1.534 -6.723 3.113 1 84.88 126 GLY B O 1
ATOM 3382 N N . ASN B 1 127 ? -3.145 -5.473 4.074 1 81.56 127 ASN B N 1
ATOM 3383 C CA . ASN B 1 127 ? -2.777 -5.949 5.406 1 81.56 127 ASN B CA 1
ATOM 3384 C C . ASN B 1 127 ? -3.383 -7.32 5.695 1 81.56 127 ASN B C 1
ATOM 3386 O O . ASN B 1 127 ? -4.109 -7.871 4.863 1 81.56 127 ASN B O 1
ATOM 3390 N N . VAL B 1 128 ? -3.053 -7.852 6.836 1 83.06 128 VAL B N 1
ATOM 3391 C CA . VAL B 1 128 ? -3.438 -9.219 7.168 1 83.06 128 VAL B CA 1
ATOM 3392 C C . VAL B 1 128 ? -4.957 -9.359 7.102 1 83.06 128 VAL B C 1
ATOM 3394 O O . VAL B 1 128 ? -5.473 -10.289 6.477 1 83.06 128 VAL B O 1
ATOM 3397 N N . GLN B 1 129 ? -5.68 -8.461 7.641 1 81.44 129 GLN B N 1
ATOM 3398 C CA . GLN B 1 129 ? -7.137 -8.523 7.668 1 81.44 129 GLN B CA 1
ATOM 3399 C C . GLN B 1 129 ? -7.715 -8.508 6.254 1 81.44 129 GLN B C 1
ATOM 3401 O O . GLN B 1 129 ? -8.609 -9.289 5.934 1 81.44 129 GLN B O 1
ATOM 3406 N N . SER B 1 130 ? -7.219 -7.684 5.465 1 85.69 130 SER B N 1
ATOM 3407 C CA . SER B 1 130 ? -7.734 -7.562 4.105 1 85.69 130 SER B CA 1
ATOM 3408 C C . SER B 1 130 ? -7.391 -8.797 3.273 1 85.69 130 SER B C 1
ATOM 3410 O O . SER B 1 130 ? -8.211 -9.258 2.473 1 85.69 130 SER B O 1
ATOM 3412 N N . VAL B 1 131 ? -6.277 -9.336 3.436 1 90 131 VAL B N 1
ATOM 3413 C CA . VAL B 1 131 ? -5.852 -10.508 2.68 1 90 131 VAL B CA 1
ATOM 3414 C C . VAL B 1 131 ? -6.734 -11.703 3.033 1 90 131 VAL B C 1
ATOM 3416 O O . VAL B 1 131 ? -7.23 -12.406 2.146 1 90 131 VAL B O 1
ATOM 3419 N N . GLU B 1 132 ? -6.926 -11.867 4.312 1 86.06 132 GLU B N 1
ATOM 3420 C CA . GLU B 1 132 ? -7.773 -12.977 4.742 1 86.06 132 GLU B CA 1
ATOM 3421 C C . GLU B 1 132 ? -9.188 -12.844 4.188 1 86.06 132 GLU B C 1
ATOM 3423 O O . GLU B 1 132 ? -9.773 -13.82 3.725 1 86.06 132 GLU B O 1
ATOM 3428 N N . ARG B 1 133 ? -9.68 -11.648 4.199 1 81.44 133 ARG B N 1
ATOM 3429 C CA . ARG B 1 133 ? -11.023 -11.383 3.68 1 81.44 133 ARG B CA 1
ATOM 3430 C C . ARG B 1 133 ? -11.094 -11.68 2.186 1 81.44 133 ARG B C 1
ATOM 3432 O O . ARG B 1 133 ? -12.086 -12.234 1.705 1 81.44 133 ARG B O 1
ATOM 3439 N N . HIS B 1 134 ? -10.062 -11.328 1.459 1 87 134 HIS B N 1
ATOM 3440 C CA . HIS B 1 134 ? -10.031 -11.578 0.022 1 87 134 HIS B CA 1
ATOM 3441 C C . HIS B 1 134 ? -10.062 -13.078 -0.277 1 87 134 HIS B C 1
ATOM 3443 O O . HIS B 1 134 ? -10.695 -13.508 -1.244 1 87 134 HIS B O 1
ATOM 3449 N N . VAL B 1 135 ? -9.406 -13.852 0.545 1 86.06 135 VAL B N 1
ATOM 3450 C CA . VAL B 1 135 ? -9.414 -15.297 0.374 1 86.06 135 VAL B CA 1
ATOM 3451 C C . VAL B 1 135 ? -10.789 -15.859 0.713 1 86.06 135 VAL B C 1
ATOM 3453 O O . VAL B 1 135 ? -11.352 -16.656 -0.045 1 86.06 135 VAL B O 1
ATOM 3456 N N . LEU B 1 136 ? -11.312 -15.305 1.8 1 78.31 136 LEU B N 1
ATOM 3457 C CA . LEU B 1 136 ? -12.617 -15.773 2.264 1 78.31 136 LEU B CA 1
ATOM 3458 C C . LEU B 1 136 ? -13.703 -15.453 1.249 1 78.31 136 LEU B C 1
ATOM 3460 O O . LEU B 1 136 ? -14.617 -16.25 1.031 1 78.31 136 LEU B O 1
ATOM 3464 N N . ASP B 1 137 ? -13.531 -14.312 0.652 1 74.38 137 ASP B N 1
ATOM 3465 C CA . ASP B 1 137 ? -14.555 -13.828 -0.273 1 74.38 137 ASP B CA 1
ATOM 3466 C C . ASP B 1 137 ? -14.281 -14.312 -1.695 1 74.38 137 ASP B C 1
ATOM 3468 O O . ASP B 1 137 ? -14.914 -13.859 -2.646 1 74.38 137 ASP B O 1
ATOM 3472 N N . TYR B 1 138 ? -13.305 -15.102 -1.858 1 76.5 138 TYR B N 1
ATOM 3473 C CA . TYR B 1 138 ? -12.969 -15.75 -3.121 1 76.5 138 TYR B CA 1
ATOM 3474 C C . TYR B 1 138 ? -12.539 -14.727 -4.164 1 76.5 138 TYR B C 1
ATOM 3476 O O . TYR B 1 138 ? -12.711 -14.938 -5.363 1 76.5 138 TYR B O 1
ATOM 3484 N N . LYS B 1 139 ? -12.133 -13.672 -3.67 1 80 139 LYS B N 1
ATOM 3485 C CA . LYS B 1 139 ? -11.609 -12.648 -4.574 1 80 139 LYS B CA 1
ATOM 3486 C C . LYS B 1 139 ? -10.227 -13.031 -5.094 1 80 139 LYS B C 1
ATOM 3488 O O . LYS B 1 139 ? -9.805 -12.555 -6.148 1 80 139 LYS B O 1
ATOM 3493 N N . VAL B 1 140 ? -9.57 -13.906 -4.328 1 89.88 140 VAL B N 1
ATOM 3494 C CA . VAL B 1 140 ? -8.258 -14.422 -4.715 1 89.88 140 VAL B CA 1
ATOM 3495 C C . VAL B 1 140 ? -8.195 -15.922 -4.465 1 89.88 140 VAL B C 1
ATOM 3497 O O . VAL B 1 140 ? -9.07 -16.484 -3.805 1 89.88 140 VAL B O 1
ATOM 3500 N N . ASP B 1 141 ? -7.191 -16.531 -5.102 1 87.38 141 ASP B N 1
ATOM 3501 C CA . ASP B 1 141 ? -7.027 -17.969 -4.949 1 87.38 141 ASP B CA 1
ATOM 3502 C C . ASP B 1 141 ? -6.41 -18.312 -3.596 1 87.38 141 ASP B C 1
ATOM 3504 O O . ASP B 1 141 ? -6.824 -19.281 -2.945 1 87.38 141 ASP B O 1
ATOM 3508 N N . PHE B 1 142 ? -5.43 -17.609 -3.17 1 91.38 142 PHE B N 1
ATOM 3509 C CA . PHE B 1 142 ? -4.758 -17.781 -1.886 1 91.38 142 PHE B CA 1
ATOM 3510 C C . PHE B 1 142 ? -4.047 -16.5 -1.474 1 91.38 142 PHE B C 1
ATOM 3512 O O . PHE B 1 142 ? -4.023 -15.523 -2.229 1 91.38 142 PHE B O 1
ATOM 3519 N N . GLY B 1 143 ? -3.557 -16.484 -0.207 1 94.19 143 GLY B N 1
ATOM 3520 C CA . GLY B 1 143 ? -2.92 -15.281 0.318 1 94.19 143 GLY B CA 1
ATOM 3521 C C . GLY B 1 143 ? -1.678 -15.57 1.138 1 94.19 143 GLY B C 1
ATOM 3522 O O . GLY B 1 143 ? -1.417 -16.719 1.487 1 94.19 143 GLY B O 1
ATOM 3523 N N . PHE B 1 144 ? -0.925 -14.539 1.312 1 93.56 144 PHE B N 1
ATOM 3524 C CA . PHE B 1 144 ? 0.245 -14.617 2.178 1 93.56 144 PHE B CA 1
ATOM 3525 C C . PHE B 1 144 ? 0.178 -13.555 3.27 1 93.56 144 PHE B C 1
ATOM 3527 O O . PHE B 1 144 ? 0.029 -12.367 2.98 1 93.56 144 PHE B O 1
ATOM 3534 N N . VAL B 1 145 ? 0.293 -13.969 4.523 1 90.12 145 VAL B N 1
ATOM 3535 C CA . VAL B 1 145 ? 0.152 -13.055 5.648 1 90.12 145 VAL B CA 1
ATOM 3536 C C . VAL B 1 145 ? 1.167 -13.406 6.734 1 90.12 145 VAL B C 1
ATOM 3538 O O . VAL B 1 145 ? 1.603 -14.555 6.836 1 90.12 145 VAL B O 1
ATOM 3541 N N . VAL B 1 146 ? 1.507 -12.211 7.422 1 84.75 146 VAL B N 1
ATOM 3542 C CA . VAL B 1 146 ? 2.297 -12.414 8.633 1 84.75 146 VAL B CA 1
ATOM 3543 C C . VAL B 1 146 ? 1.37 -12.523 9.836 1 84.75 146 VAL B C 1
ATOM 3545 O O . VAL B 1 146 ? 0.448 -11.719 10 1 84.75 146 VAL B O 1
ATOM 3548 N N . GLN B 1 147 ? 1.591 -13.297 10.836 1 69.25 147 GLN B N 1
ATOM 3549 C CA . GLN B 1 147 ? 0.858 -13.555 12.07 1 69.25 147 GLN B CA 1
ATOM 3550 C C . GLN B 1 147 ? -0.627 -13.773 11.797 1 69.25 147 GLN B C 1
ATOM 3552 O O . GLN B 1 147 ? -1.265 -12.953 11.125 1 69.25 147 GLN B O 1
ATOM 3557 N N . SER B 1 148 ? -1.201 -14.945 11.812 1 60.91 148 SER B N 1
ATOM 3558 C CA . SER B 1 148 ? -2.551 -15.203 11.328 1 60.91 148 SER B CA 1
ATOM 3559 C C . SER B 1 148 ? -3.469 -15.664 12.453 1 60.91 148 SER B C 1
ATOM 3561 O O . SER B 1 148 ? -2.998 -16.047 13.531 1 60.91 148 SER B O 1
ATOM 3563 N N . ASN B 1 149 ? -4.656 -15.039 12.352 1 60.19 149 ASN B N 1
ATOM 3564 C CA . ASN B 1 149 ? -5.723 -15.672 13.117 1 60.19 149 ASN B CA 1
ATOM 3565 C C . ASN B 1 149 ? -5.719 -17.188 12.945 1 60.19 149 ASN B C 1
ATOM 3567 O O . ASN B 1 149 ? -6.59 -17.75 12.266 1 60.19 149 ASN B O 1
ATOM 3571 N N . ILE B 1 150 ? -4.629 -17.75 13.523 1 65.81 150 ILE B N 1
ATOM 3572 C CA . ILE B 1 150 ? -4.539 -19.203 13.5 1 65.81 150 ILE B CA 1
ATOM 3573 C C . ILE B 1 150 ? -5.75 -19.812 14.211 1 65.81 150 ILE B C 1
ATOM 3575 O O . ILE B 1 150 ? -6.121 -19.375 15.305 1 65.81 150 ILE B O 1
ATOM 3579 N N . GLY B 1 151 ? -6.469 -20.531 13.453 1 69.88 151 GLY B N 1
ATOM 3580 C CA . GLY B 1 151 ? -7.645 -21.203 13.992 1 69.88 151 GLY B CA 1
ATOM 3581 C C . GLY B 1 151 ? -8.938 -20.75 13.328 1 69.88 151 GLY B C 1
ATOM 3582 O O . GLY B 1 151 ? -10.023 -21.094 13.797 1 69.88 151 GLY B O 1
ATOM 3583 N N . HIS B 1 152 ? -8.727 -20.047 12.359 1 77.06 152 HIS B N 1
ATOM 3584 C CA . HIS B 1 152 ? -9.922 -19.641 11.633 1 77.06 152 HIS B CA 1
ATOM 3585 C C . HIS B 1 152 ? -10.711 -20.844 11.148 1 77.06 152 HIS B C 1
ATOM 3587 O O . HIS B 1 152 ? -10.125 -21.844 10.703 1 77.06 152 HIS B O 1
ATOM 3593 N N . GLU B 1 153 ? -11.969 -20.766 11.188 1 75.88 153 GLU B N 1
ATOM 3594 C CA . GLU B 1 153 ? -12.836 -21.906 10.891 1 75.88 153 GLU B CA 1
ATOM 3595 C C . GLU B 1 153 ? -12.773 -22.281 9.414 1 75.88 153 GLU B C 1
ATOM 3597 O O . GLU B 1 153 ? -12.836 -23.469 9.07 1 75.88 153 GLU B O 1
ATOM 3602 N N . ASP B 1 154 ? -12.523 -21.312 8.57 1 81.56 154 ASP B N 1
ATOM 3603 C CA . ASP B 1 154 ? -12.672 -21.562 7.145 1 81.56 154 ASP B CA 1
ATOM 3604 C C . ASP B 1 154 ? -11.336 -21.438 6.418 1 81.56 154 ASP B C 1
ATOM 3606 O O . ASP B 1 154 ? -11.227 -21.781 5.238 1 81.56 154 ASP B O 1
ATOM 3610 N N . LEU B 1 155 ? -10.359 -20.953 7.152 1 87.75 155 LEU B N 1
ATOM 3611 C CA . LEU B 1 155 ? -9.07 -20.75 6.512 1 87.75 155 LEU B CA 1
ATOM 3612 C C . LEU B 1 155 ? -8.008 -21.672 7.105 1 87.75 155 LEU B C 1
ATOM 3614 O O . LEU B 1 155 ? -8.055 -21.984 8.297 1 87.75 155 LEU B O 1
ATOM 3618 N N . SER B 1 156 ? -7.16 -22.109 6.273 1 88.88 156 SER B N 1
ATOM 3619 C CA . SER B 1 156 ? -5.973 -22.859 6.668 1 88.88 156 SER B CA 1
ATOM 3620 C C . SER B 1 156 ? -4.711 -22.016 6.512 1 88.88 156 SER B C 1
ATOM 3622 O O . SER B 1 156 ? -4.578 -21.25 5.559 1 88.88 156 SER B O 1
ATOM 3624 N N . PHE B 1 157 ? -3.854 -22.172 7.414 1 90.88 157 PHE B N 1
ATOM 3625 C CA . PHE B 1 157 ? -2.594 -21.438 7.418 1 90.88 157 PHE B CA 1
ATOM 3626 C C . PHE B 1 157 ? -1.409 -22.406 7.441 1 90.88 157 PHE B C 1
ATOM 3628 O O . PHE B 1 157 ? -1.262 -23.188 8.375 1 90.88 157 PHE B O 1
ATOM 3635 N N . GLU B 1 158 ? -0.607 -22.359 6.422 1 90.94 158 GLU B N 1
ATOM 3636 C CA . GLU B 1 158 ? 0.621 -23.141 6.367 1 90.94 158 GLU B CA 1
ATOM 3637 C C . GLU B 1 158 ? 1.854 -22.266 6.508 1 90.94 158 GLU B C 1
ATOM 3639 O O . GLU B 1 158 ? 2.051 -21.328 5.723 1 90.94 158 GLU B O 1
ATOM 3644 N N . LYS B 1 159 ? 2.664 -22.625 7.445 1 91.31 159 LYS B N 1
ATOM 3645 C CA . LYS B 1 159 ? 3.859 -21.812 7.691 1 91.31 159 LYS B CA 1
ATOM 3646 C C . LYS B 1 159 ? 4.855 -21.953 6.543 1 91.31 159 LYS B C 1
ATOM 3648 O O . LYS B 1 159 ? 5.121 -23.047 6.07 1 91.31 159 LYS B O 1
ATOM 3653 N N . ILE B 1 160 ? 5.367 -20.844 6.113 1 90.69 160 ILE B N 1
ATOM 3654 C CA . ILE B 1 160 ? 6.352 -20.812 5.043 1 90.69 160 ILE B CA 1
ATOM 3655 C C . ILE B 1 160 ? 7.746 -20.594 5.629 1 90.69 160 ILE B C 1
ATOM 3657 O O . ILE B 1 160 ? 8.664 -21.375 5.352 1 90.69 160 ILE B O 1
ATOM 3661 N N . LEU B 1 161 ? 7.891 -19.594 6.426 1 89.25 161 LEU B N 1
ATOM 3662 C CA . LEU B 1 161 ? 9.18 -19.297 7.039 1 89.25 161 LEU B CA 1
ATOM 3663 C C . LEU B 1 161 ? 9.016 -18.312 8.195 1 89.25 161 LEU B C 1
ATOM 3665 O O . LEU B 1 161 ? 7.938 -17.734 8.383 1 89.25 161 LEU B O 1
ATOM 3669 N N . ASP B 1 162 ? 10.039 -18.203 8.984 1 90.56 162 ASP B N 1
ATOM 3670 C CA . ASP B 1 162 ? 10.102 -17.203 10.055 1 90.56 162 ASP B CA 1
ATOM 3671 C C . ASP B 1 162 ? 10.867 -15.969 9.609 1 90.56 162 ASP B C 1
ATOM 3673 O O . ASP B 1 162 ? 11.875 -16.078 8.906 1 90.56 162 ASP B O 1
ATOM 3677 N N . ILE B 1 163 ? 10.367 -14.883 10.047 1 89.88 163 ILE B N 1
ATOM 3678 C CA . ILE B 1 163 ? 10.984 -13.609 9.68 1 89.88 163 ILE B CA 1
ATOM 3679 C C . ILE B 1 163 ? 11.391 -12.859 10.945 1 89.88 163 ILE B C 1
ATOM 3681 O O . ILE B 1 163 ? 10.539 -12.492 11.766 1 89.88 163 ILE B O 1
ATOM 3685 N N . PRO B 1 164 ? 12.68 -12.656 11.094 1 93.06 164 PRO B N 1
ATOM 3686 C CA . PRO B 1 164 ? 13.094 -11.828 12.234 1 93.06 164 PRO B CA 1
ATOM 3687 C C . PRO B 1 164 ? 12.703 -10.359 12.062 1 93.06 164 PRO B C 1
ATOM 3689 O O . PRO B 1 164 ? 12.664 -9.852 10.938 1 93.06 164 PRO B O 1
ATOM 3692 N N . PHE B 1 165 ? 12.414 -9.75 13.148 1 94.12 165 PHE B N 1
ATOM 3693 C CA . PHE B 1 165 ? 12.109 -8.32 13.188 1 94.12 165 PHE B CA 1
ATOM 3694 C C . PHE B 1 165 ? 13.109 -7.582 14.062 1 94.12 165 PHE B C 1
ATOM 3696 O O . PHE B 1 165 ? 13.578 -8.109 15.078 1 94.12 165 PHE B O 1
ATOM 3703 N N . TRP B 1 166 ? 13.367 -6.363 13.656 1 96.38 166 TRP B N 1
ATOM 3704 C CA . TRP B 1 166 ? 14.344 -5.543 14.367 1 96.38 166 TRP B CA 1
ATOM 3705 C C . TRP B 1 166 ? 13.797 -4.141 14.625 1 96.38 166 TRP B C 1
ATOM 3707 O O . TRP B 1 166 ? 13.055 -3.6 13.797 1 96.38 166 TRP B O 1
ATOM 3717 N N . PHE B 1 167 ? 14.141 -3.627 15.766 1 97.62 167 PHE B N 1
ATOM 3718 C CA . PHE B 1 167 ? 13.953 -2.195 15.977 1 97.62 167 PHE B CA 1
ATOM 3719 C C . PHE B 1 167 ? 15.047 -1.4 15.266 1 97.62 167 PHE B C 1
ATOM 3721 O O . PHE B 1 167 ? 16.219 -1.752 15.344 1 97.62 167 PHE B O 1
ATOM 3728 N N . VAL B 1 168 ? 14.633 -0.313 14.578 1 98.25 168 VAL B N 1
ATOM 3729 C CA . VAL B 1 168 ? 15.602 0.47 13.812 1 98.25 168 VAL B CA 1
ATOM 3730 C C . VAL B 1 168 ? 15.398 1.957 14.094 1 98.25 168 VAL B C 1
ATOM 3732 O O . VAL B 1 168 ? 14.281 2.396 14.367 1 98.25 168 VAL B O 1
ATOM 3735 N N . VAL B 1 169 ? 16.469 2.666 14.055 1 98.44 169 VAL B N 1
ATOM 3736 C CA . VAL B 1 169 ? 16.5 4.109 14.258 1 98.44 169 VAL B CA 1
ATOM 3737 C C . VAL B 1 169 ? 17.5 4.742 13.281 1 98.44 169 VAL B C 1
ATOM 3739 O O . VAL B 1 169 ? 18.188 4.039 12.547 1 98.44 169 VAL B O 1
ATOM 3742 N N . HIS B 1 170 ? 17.391 6.059 13.219 1 98.19 170 HIS B N 1
ATOM 3743 C CA . HIS B 1 170 ? 18.438 6.773 12.508 1 98.19 170 HIS B CA 1
ATOM 3744 C C . HIS B 1 170 ? 19.797 6.566 13.188 1 98.19 170 HIS B C 1
ATOM 3746 O O . HIS B 1 170 ? 19.859 6.441 14.414 1 98.19 170 HIS B O 1
ATOM 3752 N N . PRO B 1 171 ? 20.906 6.59 12.414 1 98.12 171 PRO B N 1
ATOM 3753 C CA . PRO B 1 171 ? 22.234 6.336 12.992 1 98.12 171 PRO B CA 1
ATOM 3754 C C . PRO B 1 171 ? 22.625 7.367 14.055 1 98.12 171 PRO B C 1
ATOM 3756 O O . PRO B 1 171 ? 23.438 7.074 14.938 1 98.12 171 PRO B O 1
ATOM 3759 N N . ALA B 1 172 ? 22.031 8.523 13.961 1 97.19 172 ALA B N 1
ATOM 3760 C CA . ALA B 1 172 ? 22.344 9.578 14.93 1 97.19 172 ALA B CA 1
ATOM 3761 C C . ALA B 1 172 ? 21.5 9.43 16.188 1 97.19 172 ALA B C 1
ATOM 3763 O O . ALA B 1 172 ? 21.688 10.18 17.156 1 97.19 172 ALA B O 1
ATOM 3764 N N . HIS B 1 173 ? 20.594 8.531 16.219 1 97.06 173 HIS B N 1
ATOM 3765 C CA . HIS B 1 173 ? 19.719 8.312 17.375 1 97.06 173 HIS B CA 1
ATOM 3766 C C . HIS B 1 173 ? 20.531 7.848 18.578 1 97.06 173 HIS B C 1
ATOM 3768 O O . HIS B 1 173 ? 21.453 7.055 18.453 1 97.06 173 HIS B O 1
ATOM 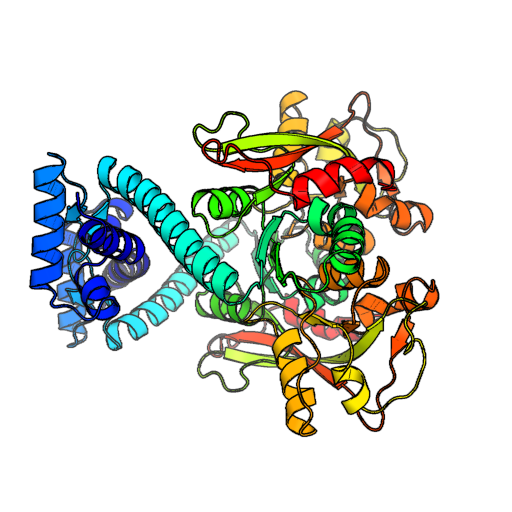3774 N N . PRO B 1 174 ? 20.141 8.18 19.766 1 97 174 PRO B N 1
ATOM 3775 C CA . PRO B 1 174 ? 20.891 7.82 20.969 1 97 174 PRO B CA 1
ATOM 3776 C C . PRO B 1 174 ? 20.969 6.309 21.172 1 97 174 PRO B C 1
ATOM 3778 O O . PRO B 1 174 ? 21.922 5.824 21.812 1 97 174 PRO B O 1
ATOM 3781 N N . LEU B 1 175 ? 20.094 5.578 20.672 1 97.81 175 LEU B N 1
ATOM 3782 C CA . LEU B 1 175 ? 20.062 4.141 20.922 1 97.81 175 LEU B CA 1
ATOM 3783 C C . LEU B 1 175 ? 20.672 3.373 19.75 1 97.81 175 LEU B C 1
ATOM 3785 O O . LEU B 1 175 ? 20.672 2.141 19.75 1 97.81 175 LEU B O 1
ATOM 3789 N N . ALA B 1 176 ? 21.234 4.039 18.844 1 98.19 176 ALA B N 1
ATOM 3790 C CA . ALA B 1 176 ? 21.781 3.406 17.641 1 98.19 176 ALA B CA 1
ATOM 3791 C C . ALA B 1 176 ? 22.859 2.395 18 1 98.19 176 ALA B C 1
ATOM 3793 O O . ALA B 1 176 ? 23.844 2.738 18.656 1 98.19 176 ALA B O 1
ATOM 3794 N N . ASN B 1 177 ? 22.656 1.117 17.594 1 97.19 177 ASN B N 1
ATOM 3795 C CA . ASN B 1 177 ? 23.594 0.009 17.75 1 97.19 177 ASN B CA 1
ATOM 3796 C C . ASN B 1 177 ? 23.875 -0.301 19.219 1 97.19 177 ASN B C 1
ATOM 3798 O O . ASN B 1 177 ? 24.953 -0.786 19.562 1 97.19 177 ASN B O 1
ATOM 3802 N N . LYS B 1 178 ? 22.984 0.006 20.016 1 97.12 178 LYS B N 1
ATOM 3803 C CA . LYS B 1 178 ? 23.125 -0.277 21.438 1 97.12 178 LYS B CA 1
ATOM 3804 C C . LYS B 1 178 ? 22.203 -1.423 21.875 1 97.12 178 LYS B C 1
ATOM 3806 O O . LYS B 1 178 ? 21.25 -1.746 21.172 1 97.12 178 LYS B O 1
ATOM 3811 N N . LYS B 1 179 ? 22.625 -2.029 22.969 1 96.56 179 LYS B N 1
ATOM 3812 C CA . LYS B 1 179 ? 21.781 -2.988 23.656 1 96.56 179 LYS B CA 1
ATOM 3813 C C . LYS B 1 179 ? 21.047 -2.328 24.828 1 96.56 179 LYS B C 1
ATOM 3815 O O . LYS B 1 179 ? 21.672 -1.748 25.719 1 96.56 179 LYS B O 1
ATOM 3820 N N . VAL B 1 180 ? 19.766 -2.377 24.766 1 96.69 180 VAL B N 1
ATOM 3821 C CA . VAL B 1 180 ? 18.984 -1.644 25.75 1 96.69 180 VAL B CA 1
ATOM 3822 C C . VAL B 1 180 ? 17.859 -2.525 26.281 1 96.69 180 VAL B C 1
ATOM 3824 O O . VAL B 1 180 ? 17.594 -3.594 25.719 1 96.69 180 VAL B O 1
ATOM 3827 N N . SER B 1 181 ? 17.266 -2.074 27.359 1 94.56 181 SER B N 1
ATOM 3828 C CA . SER B 1 181 ? 16.047 -2.729 27.844 1 94.56 181 SER B CA 1
ATOM 3829 C C . SER B 1 181 ? 14.82 -2.268 27.062 1 94.56 181 SER B C 1
ATOM 3831 O O . SER B 1 181 ? 14.812 -1.17 26.5 1 94.56 181 SER B O 1
ATOM 3833 N N . ILE B 1 182 ? 13.836 -3.062 27.109 1 93.38 182 ILE B N 1
ATOM 3834 C CA . ILE B 1 182 ? 12.594 -2.732 26.422 1 93.38 182 ILE B CA 1
ATOM 3835 C C . ILE B 1 182 ? 11.992 -1.467 27.031 1 93.38 182 ILE B C 1
ATOM 3837 O O . ILE B 1 182 ? 11.336 -0.692 26.328 1 93.38 182 ILE B O 1
ATOM 3841 N N . PHE B 1 183 ? 12.266 -1.204 28.266 1 93.62 183 PHE B N 1
ATOM 3842 C CA . PHE B 1 183 ? 11.727 -0.045 28.969 1 93.62 183 PHE B CA 1
ATOM 3843 C C . PHE B 1 183 ? 12.312 1.246 28.406 1 93.62 183 PHE B C 1
ATOM 3845 O O . PHE B 1 183 ? 11.633 2.275 28.375 1 93.62 183 PHE B O 1
ATOM 3852 N N . GLU B 1 184 ? 13.516 1.158 27.953 1 95.19 184 GLU B N 1
ATOM 3853 C CA . GLU B 1 184 ? 14.164 2.334 27.375 1 95.19 184 GLU B CA 1
ATOM 3854 C C . GLU B 1 184 ? 13.484 2.758 26.078 1 95.19 184 GLU B C 1
ATOM 3856 O O . GLU B 1 184 ? 13.477 3.941 25.734 1 95.19 184 GLU B O 1
ATOM 3861 N N . LEU B 1 185 ? 12.898 1.846 25.391 1 95.5 185 LEU B N 1
ATOM 3862 C CA . LEU B 1 185 ? 12.234 2.154 24.125 1 95.5 185 LEU B CA 1
ATOM 3863 C C . LEU B 1 185 ? 11 3.016 24.344 1 95.5 185 LEU B C 1
ATOM 3865 O O . LEU B 1 185 ? 10.633 3.824 23.484 1 95.5 185 LEU B O 1
ATOM 3869 N N . SER B 1 186 ? 10.398 2.854 25.469 1 94.12 186 SER B N 1
ATOM 3870 C CA . SER B 1 186 ? 9.141 3.529 25.781 1 94.12 186 SER B CA 1
ATOM 3871 C C . SER B 1 186 ? 9.344 5.035 25.922 1 94.12 186 SER B C 1
ATOM 3873 O O . SER B 1 186 ? 8.375 5.801 25.922 1 94.12 186 SER B O 1
ATOM 3875 N N . GLU B 1 187 ? 10.602 5.441 26.016 1 93.56 187 GLU B N 1
ATOM 3876 C CA . GLU B 1 187 ? 10.914 6.852 26.234 1 93.56 187 GLU B CA 1
ATOM 3877 C C . GLU B 1 187 ? 11.125 7.586 24.906 1 93.56 187 GLU B C 1
ATOM 3879 O O . GLU B 1 187 ? 11.328 8.797 24.906 1 93.56 187 GLU B O 1
ATOM 3884 N N . HIS B 1 188 ? 11.055 6.898 23.875 1 95 188 HIS B N 1
ATOM 3885 C CA . HIS B 1 188 ? 11.375 7.477 22.578 1 95 188 HIS B CA 1
ATOM 3886 C C . HIS B 1 188 ? 10.164 7.449 21.656 1 95 188 HIS B C 1
ATOM 3888 O O . HIS B 1 188 ? 9.258 6.641 21.844 1 95 188 HIS B O 1
ATOM 3894 N N . ASP B 1 189 ? 10.195 8.344 20.625 1 96 189 ASP B N 1
ATOM 3895 C CA . ASP B 1 189 ? 9.117 8.406 19.641 1 96 189 ASP B CA 1
ATOM 3896 C C . ASP B 1 189 ? 9.133 7.18 18.734 1 96 189 ASP B C 1
ATOM 3898 O O . ASP B 1 189 ? 10.195 6.738 18.281 1 96 189 ASP B O 1
ATOM 3902 N N . PHE B 1 190 ? 7.934 6.66 18.562 1 97.19 190 PHE B N 1
ATOM 3903 C CA . PHE B 1 190 ? 7.766 5.477 17.734 1 97.19 190 PHE B CA 1
ATOM 3904 C C . PHE B 1 190 ? 6.871 5.781 16.531 1 97.19 190 PHE B C 1
ATOM 3906 O O . PHE B 1 190 ? 5.938 6.578 16.641 1 97.19 190 PHE B O 1
ATOM 3913 N N . ILE B 1 191 ? 7.238 5.254 15.461 1 97.06 191 ILE B N 1
ATOM 3914 C CA . ILE B 1 191 ? 6.387 5.277 14.273 1 97.06 191 ILE B CA 1
ATOM 3915 C C . ILE B 1 191 ? 5.426 4.09 14.305 1 97.06 191 ILE B C 1
ATOM 3917 O O . ILE B 1 191 ? 5.836 2.947 14.086 1 97.06 191 ILE B O 1
ATOM 3921 N N . TYR B 1 192 ? 4.16 4.387 14.477 1 95.25 192 TYR B N 1
ATOM 3922 C CA . TYR B 1 192 ? 3.131 3.363 14.594 1 95.25 192 TYR B CA 1
ATOM 3923 C C . TYR B 1 192 ? 2.57 2.998 13.219 1 95.25 192 TYR B C 1
ATOM 3925 O O . TYR B 1 192 ? 2.434 3.861 12.352 1 95.25 192 TYR B O 1
ATOM 3933 N N . ARG B 1 193 ? 2.254 1.721 13.117 1 92.31 193 ARG B N 1
ATOM 3934 C CA . ARG B 1 193 ? 1.509 1.248 11.953 1 92.31 193 ARG B CA 1
ATOM 3935 C C . ARG B 1 193 ? 0.006 1.362 12.188 1 92.31 193 ARG B C 1
ATOM 3937 O O . ARG B 1 193 ? -0.438 1.622 13.305 1 92.31 193 ARG B O 1
ATOM 3944 N N . GLU B 1 194 ? -0.756 1.245 11.164 1 86.56 194 GLU B N 1
ATOM 3945 C CA . GLU B 1 194 ? -2.207 1.397 11.203 1 86.56 194 GLU B CA 1
ATOM 3946 C C . GLU B 1 194 ? -2.871 0.191 11.867 1 86.56 194 GLU B C 1
ATOM 3948 O O . GLU B 1 194 ? -2.279 -0.889 11.93 1 86.56 194 GLU B O 1
ATOM 3953 N N . ARG B 1 195 ? -4.102 0.38 12.359 1 82 195 ARG B N 1
ATOM 3954 C CA . ARG B 1 195 ? -4.887 -0.74 12.867 1 82 195 ARG B CA 1
ATOM 3955 C C . ARG B 1 195 ? -5.105 -1.791 11.781 1 82 195 ARG B C 1
ATOM 3957 O O . ARG B 1 195 ? -5.379 -1.453 10.625 1 82 195 ARG B O 1
ATOM 3964 N N . GLY B 1 196 ? -4.977 -3.029 12.172 1 78.31 196 GLY B N 1
ATOM 3965 C CA . GLY B 1 196 ? -5.055 -4.109 11.203 1 78.31 196 GLY B CA 1
ATOM 3966 C C . GLY B 1 196 ? -3.693 -4.57 10.711 1 78.31 196 GLY B C 1
ATOM 3967 O O . GLY B 1 196 ? -3.584 -5.605 10.055 1 78.31 196 GLY B O 1
ATOM 3968 N N . SER B 1 197 ? -2.68 -3.771 11.078 1 84.75 197 SER B N 1
ATOM 3969 C CA . SER B 1 197 ? -1.313 -4.148 10.734 1 84.75 197 SER B CA 1
ATOM 3970 C C . SER B 1 197 ? -0.773 -5.211 11.688 1 84.75 197 SER B C 1
ATOM 3972 O O . SER B 1 197 ? -0.92 -5.09 12.906 1 84.75 197 SER B O 1
ATOM 3974 N N . SER B 1 198 ? -0.122 -6.184 11.141 1 84.56 198 SER B N 1
ATOM 3975 C CA . SER B 1 198 ? 0.522 -7.207 11.953 1 84.56 198 SER B CA 1
ATOM 3976 C C . SER B 1 198 ? 1.713 -6.637 12.719 1 84.56 198 SER B C 1
ATOM 3978 O O . SER B 1 198 ? 2.029 -7.094 13.82 1 84.56 198 SER B O 1
ATOM 3980 N N . THR B 1 199 ? 2.32 -5.609 12.117 1 88.69 199 THR B N 1
ATOM 3981 C CA . THR B 1 199 ? 3.465 -4.988 12.773 1 88.69 199 THR B CA 1
ATOM 3982 C C . THR B 1 199 ? 3.023 -4.23 14.023 1 88.69 199 THR B C 1
ATOM 3984 O O . THR B 1 199 ? 3.742 -4.203 15.023 1 88.69 199 THR B O 1
ATOM 3987 N N . LEU B 1 200 ? 1.903 -3.607 13.898 1 89.44 200 LEU B N 1
ATOM 3988 C CA . LEU B 1 200 ? 1.355 -2.957 15.086 1 89.44 200 LEU B CA 1
ATOM 3989 C C . LEU B 1 200 ? 1.037 -3.982 16.172 1 89.44 200 LEU B C 1
ATOM 3991 O O . LEU B 1 200 ? 1.418 -3.805 17.328 1 89.44 200 LEU B O 1
ATOM 3995 N N . ASP B 1 201 ? 0.393 -5.035 15.758 1 86.62 201 ASP B N 1
ATOM 3996 C CA . ASP B 1 201 ? 0.045 -6.098 16.703 1 86.62 201 ASP B CA 1
ATOM 3997 C C . ASP B 1 201 ? 1.292 -6.664 17.375 1 86.62 201 ASP B C 1
ATOM 3999 O O . ASP B 1 201 ? 1.29 -6.918 18.578 1 86.62 201 ASP B O 1
ATOM 4003 N N . LEU B 1 202 ? 2.242 -6.863 16.609 1 88.44 202 LEU B N 1
ATOM 4004 C CA . LEU B 1 202 ? 3.504 -7.395 17.109 1 88.44 202 LEU B CA 1
ATOM 4005 C C . LEU B 1 202 ? 4.113 -6.457 18.141 1 88.44 202 LEU B C 1
ATOM 4007 O O . LEU B 1 202 ? 4.523 -6.898 19.219 1 88.44 202 LEU B O 1
ATOM 4011 N N . MET B 1 203 ? 4.176 -5.23 17.781 1 91.62 203 MET B N 1
ATOM 4012 C CA . MET B 1 203 ? 4.742 -4.23 18.688 1 91.62 203 MET B CA 1
ATOM 4013 C C . MET B 1 203 ? 3.979 -4.195 20 1 91.62 203 MET B C 1
ATOM 4015 O O . MET B 1 203 ? 4.582 -4.234 21.078 1 91.62 203 MET B O 1
ATOM 4019 N N . GLU B 1 204 ? 2.703 -4.184 19.906 1 91.25 204 GLU B N 1
ATOM 4020 C CA . GLU B 1 204 ? 1.878 -4.145 21.109 1 91.25 204 GLU B CA 1
ATOM 4021 C C . GLU B 1 204 ? 2.074 -5.402 21.953 1 91.25 204 GLU B C 1
ATOM 4023 O O . GLU B 1 204 ? 2.166 -5.328 23.172 1 91.25 204 GLU B O 1
ATOM 4028 N N . ALA B 1 205 ? 2.133 -6.516 21.312 1 88.62 205 ALA B N 1
ATOM 4029 C CA . ALA B 1 205 ? 2.301 -7.789 22 1 88.62 205 ALA B CA 1
ATOM 4030 C C . ALA B 1 205 ? 3.629 -7.84 22.75 1 88.62 205 ALA B C 1
ATOM 4032 O O . ALA B 1 205 ? 3.695 -8.336 23.875 1 88.62 205 ALA B O 1
ATOM 4033 N N . ILE B 1 206 ? 4.645 -7.336 22.125 1 90.31 206 ILE B N 1
ATOM 4034 C CA . ILE B 1 206 ? 5.973 -7.355 22.719 1 90.31 206 ILE B CA 1
ATOM 4035 C C . ILE B 1 206 ? 5.984 -6.52 24 1 90.31 206 ILE B C 1
ATOM 4037 O O . ILE B 1 206 ? 6.445 -6.98 25.047 1 90.31 206 ILE B O 1
ATOM 4041 N N . PHE B 1 207 ? 5.441 -5.383 23.938 1 92.31 207 PHE B N 1
ATOM 4042 C CA . PHE B 1 207 ? 5.461 -4.5 25.094 1 92.31 207 PHE B CA 1
ATOM 4043 C C . PHE B 1 207 ? 4.52 -5.008 26.172 1 92.31 207 PHE B C 1
ATOM 4045 O O . PHE B 1 207 ? 4.82 -4.906 27.375 1 92.31 207 PHE B O 1
ATOM 4052 N N . TYR B 1 208 ? 3.477 -5.574 25.766 1 89.88 208 TYR B N 1
ATOM 4053 C CA . TYR B 1 208 ? 2.537 -6.164 26.719 1 89.88 208 TYR B CA 1
ATOM 4054 C C . TYR B 1 208 ? 3.166 -7.34 27.453 1 89.88 208 TYR B C 1
ATOM 4056 O O . TYR B 1 208 ? 3.078 -7.434 28.672 1 89.88 208 TYR B O 1
ATOM 4064 N N . THR B 1 209 ? 3.77 -8.25 26.75 1 89.56 209 THR B N 1
ATOM 4065 C CA . THR B 1 209 ? 4.363 -9.461 27.297 1 89.56 209 THR B CA 1
ATOM 4066 C C . THR B 1 209 ? 5.445 -9.117 28.312 1 89.56 209 THR B C 1
ATOM 4068 O O . THR B 1 209 ? 5.684 -9.867 29.266 1 89.56 209 THR B O 1
ATOM 4071 N N . HIS B 1 210 ? 6.008 -7.977 28.156 1 90.31 210 HIS B N 1
ATOM 4072 C CA . HIS B 1 210 ? 7.09 -7.574 29.047 1 90.31 210 HIS B CA 1
ATOM 4073 C C . HIS B 1 210 ? 6.598 -6.574 30.094 1 90.31 210 HIS B C 1
ATOM 4075 O O . HIS B 1 210 ? 7.402 -5.977 30.812 1 90.31 210 HIS B O 1
ATOM 4081 N N . ASN B 1 211 ? 5.316 -6.32 30.062 1 91.75 211 ASN B N 1
ATOM 4082 C 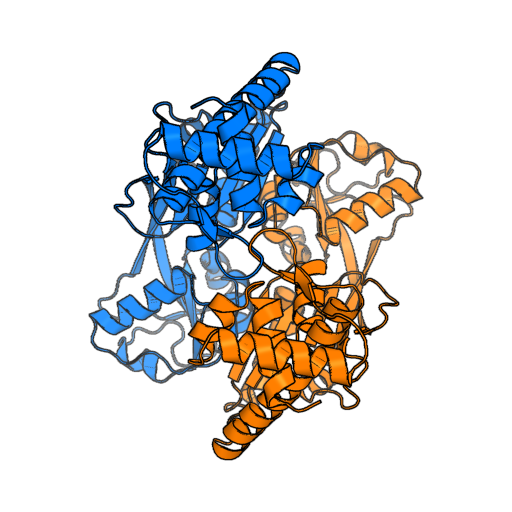CA . ASN B 1 211 ? 4.68 -5.41 31.016 1 91.75 211 ASN B CA 1
ATOM 4083 C C . ASN B 1 211 ? 5.289 -4.016 30.938 1 91.75 211 ASN B C 1
ATOM 4085 O O . ASN B 1 211 ? 5.605 -3.42 31.969 1 91.75 211 ASN B O 1
ATOM 4089 N N . CYS B 1 212 ? 5.574 -3.664 29.812 1 91.88 212 CYS B N 1
ATOM 4090 C CA . CYS B 1 212 ? 6.16 -2.359 29.531 1 91.88 212 CYS B CA 1
ATOM 4091 C C . CYS B 1 212 ? 5.16 -1.449 28.828 1 91.88 212 CYS B C 1
ATOM 4093 O O . CYS B 1 212 ? 4.383 -1.905 27.984 1 91.88 212 CYS B O 1
ATOM 4095 N N . PRO B 1 213 ? 5.195 -0.182 29.203 1 93.5 213 PRO B N 1
ATOM 4096 C CA . PRO B 1 213 ? 4.332 0.741 28.469 1 93.5 213 PRO B CA 1
ATOM 4097 C C . PRO B 1 213 ? 4.703 0.838 26.984 1 93.5 213 PRO B C 1
ATOM 4099 O O . PRO B 1 213 ? 5.875 0.704 26.625 1 93.5 213 PRO B O 1
ATOM 4102 N N . LEU B 1 214 ? 3.674 1.088 26.219 1 93.62 214 LEU B N 1
ATOM 4103 C CA . LEU B 1 214 ? 3.939 1.31 24.812 1 93.62 214 LEU B CA 1
ATOM 4104 C C . LEU B 1 214 ? 4.836 2.525 24.609 1 93.62 214 LEU B C 1
ATOM 4106 O O . LEU B 1 214 ? 4.801 3.469 25.406 1 93.62 214 LEU B O 1
ATOM 4110 N N . PRO B 1 215 ? 5.633 2.48 23.547 1 94 215 PRO B N 1
ATOM 4111 C CA . PRO B 1 215 ? 6.473 3.648 23.266 1 94 215 PRO B CA 1
ATOM 4112 C C . PRO B 1 215 ? 5.656 4.898 22.953 1 94 215 PRO B C 1
ATOM 4114 O O . PRO B 1 215 ? 4.48 4.797 22.594 1 94 215 PRO B O 1
ATOM 4117 N N . ARG B 1 216 ? 6.375 5.961 23.109 1 93.88 216 ARG B N 1
ATOM 4118 C CA . ARG B 1 216 ? 5.719 7.238 22.844 1 93.88 216 ARG B CA 1
ATOM 4119 C C . ARG B 1 216 ? 5.25 7.332 21.406 1 93.88 216 ARG B C 1
ATOM 4121 O O . ARG B 1 216 ? 5.973 6.941 20.484 1 93.88 216 ARG B O 1
ATOM 4128 N N . PHE B 1 217 ? 4.051 7.883 21.219 1 93.31 217 PHE B N 1
ATOM 4129 C CA . PHE B 1 217 ? 3.484 8.047 19.875 1 93.31 217 PHE B CA 1
ATOM 4130 C C . PHE B 1 217 ? 4.184 9.172 19.125 1 93.31 217 PHE B C 1
ATOM 4132 O O . PHE B 1 217 ? 4.102 10.336 19.516 1 93.31 217 PHE B O 1
ATOM 4139 N N . GLY B 1 218 ? 4.859 8.859 18.109 1 93.56 218 GLY B N 1
ATOM 4140 C CA . GLY B 1 218 ? 5.414 9.844 17.203 1 93.56 218 GLY B CA 1
ATOM 4141 C C . GLY B 1 218 ? 4.465 10.211 16.078 1 93.56 218 GLY B C 1
ATOM 4142 O O . GLY B 1 218 ? 3.832 11.266 16.109 1 93.56 218 GLY B O 1
ATOM 4143 N N . LEU B 1 219 ? 4.238 9.18 15.219 1 92.62 219 LEU B N 1
ATOM 4144 C CA . LEU B 1 219 ? 3.248 9.273 14.148 1 92.62 219 LEU B CA 1
ATOM 4145 C C . LEU B 1 219 ? 2.736 7.891 13.766 1 92.62 219 LEU B C 1
ATOM 4147 O O . LEU B 1 219 ? 3.303 6.875 14.18 1 92.62 219 LEU B O 1
ATOM 4151 N N . GLN B 1 220 ? 1.676 7.93 13.055 1 94.56 220 GLN B N 1
ATOM 4152 C CA . GLN B 1 220 ? 1.169 6.707 12.445 1 94.56 220 GLN B CA 1
ATOM 4153 C C . GLN B 1 220 ? 1.244 6.789 10.922 1 94.56 220 GLN B C 1
ATOM 4155 O O . GLN B 1 220 ? 0.828 7.785 10.32 1 94.56 220 GLN B O 1
ATOM 4160 N N . ILE B 1 221 ? 1.798 5.816 10.367 1 93.94 221 ILE B N 1
ATOM 4161 C CA . ILE B 1 221 ? 1.912 5.789 8.914 1 93.94 221 ILE B CA 1
ATOM 4162 C C . ILE B 1 221 ? 1.606 4.387 8.398 1 93.94 221 ILE B C 1
ATOM 4164 O O . ILE B 1 221 ? 2.029 3.393 8.992 1 93.94 221 ILE B O 1
ATOM 4168 N N . GLU B 1 222 ? 0.869 4.355 7.266 1 89.56 222 GLU B N 1
ATOM 4169 C CA . GLU B 1 222 ? 0.603 3.074 6.621 1 89.56 222 GLU B CA 1
ATOM 4170 C C . GLU B 1 222 ? 1.793 2.623 5.777 1 89.56 222 GLU B C 1
ATOM 4172 O O . GLU B 1 222 ? 2.344 3.408 5.004 1 89.56 222 GLU B O 1
ATOM 4177 N N . GLY B 1 223 ? 2.234 1.365 6.039 1 86.81 223 GLY B N 1
ATOM 4178 C CA . GLY B 1 223 ? 3.289 0.782 5.223 1 86.81 223 GLY B CA 1
ATOM 4179 C C . GLY B 1 223 ? 4.602 0.621 5.969 1 86.81 223 GLY B C 1
ATOM 4180 O O . GLY B 1 223 ? 5.023 1.525 6.691 1 86.81 223 GLY B O 1
ATOM 4181 N N . VAL B 1 224 ? 5.242 -0.438 5.773 1 87.69 224 VAL B N 1
ATOM 4182 C CA . VAL B 1 224 ? 6.516 -0.726 6.43 1 87.69 224 VAL B CA 1
ATOM 4183 C C . VAL B 1 224 ? 7.629 0.088 5.777 1 87.69 224 VAL B C 1
ATOM 4185 O O . VAL B 1 224 ? 8.414 0.743 6.465 1 87.69 224 VAL B O 1
ATOM 4188 N N . LEU B 1 225 ? 7.668 0.098 4.504 1 87.31 225 LEU B N 1
ATOM 4189 C CA . LEU B 1 225 ? 8.711 0.825 3.793 1 87.31 225 LEU B CA 1
ATOM 4190 C C . LEU B 1 225 ? 8.609 2.324 4.055 1 87.31 225 LEU B C 1
ATOM 4192 O O . LEU B 1 225 ? 9.625 3 4.227 1 87.31 225 LEU B O 1
ATOM 4196 N N . GLU B 1 226 ? 7.395 2.736 4.059 1 90.38 226 GLU B N 1
ATOM 4197 C CA . GLU B 1 226 ? 7.133 4.145 4.34 1 90.38 226 GLU B CA 1
ATOM 4198 C C . GLU B 1 226 ? 7.625 4.527 5.734 1 90.38 226 GLU B C 1
ATOM 4200 O O . GLU B 1 226 ? 8.188 5.605 5.922 1 90.38 226 GLU B O 1
ATOM 4205 N N . SER B 1 227 ? 7.41 3.676 6.703 1 94.19 227 SER B N 1
ATOM 4206 C CA . SER B 1 227 ? 7.898 3.898 8.062 1 94.19 227 SER B CA 1
ATOM 4207 C C . SER B 1 227 ? 9.422 3.98 8.094 1 94.19 227 SER B C 1
ATOM 4209 O O . SER B 1 227 ? 9.984 4.852 8.758 1 94.19 227 SER B O 1
ATOM 4211 N N . ILE B 1 228 ? 10.039 3.102 7.355 1 94.38 228 ILE B N 1
ATOM 4212 C CA . ILE B 1 228 ? 11.492 3.033 7.332 1 94.38 228 ILE B CA 1
ATOM 4213 C C . ILE B 1 228 ? 12.062 4.316 6.727 1 94.38 228 ILE B C 1
ATOM 4215 O O . ILE B 1 228 ? 13.094 4.82 7.18 1 94.38 228 ILE B O 1
ATOM 4219 N N . LYS B 1 229 ? 11.383 4.84 5.75 1 93.25 229 LYS B N 1
ATOM 4220 C CA . LYS B 1 229 ? 11.844 6.07 5.113 1 93.25 229 LYS B CA 1
ATOM 4221 C C . LYS B 1 229 ? 11.836 7.238 6.098 1 93.25 229 LYS B C 1
ATOM 4223 O O . LYS B 1 229 ? 12.703 8.117 6.031 1 93.25 229 LYS B O 1
ATOM 4228 N N . VAL B 1 230 ? 10.906 7.266 6.945 1 95.12 230 VAL B N 1
ATOM 4229 C CA . VAL B 1 230 ? 10.836 8.32 7.957 1 95.12 230 VAL B CA 1
ATOM 4230 C C . VAL B 1 230 ? 11.977 8.148 8.961 1 95.12 230 VAL B C 1
ATOM 4232 O O . VAL B 1 230 ? 12.602 9.125 9.367 1 95.12 230 VAL B O 1
ATOM 4235 N N . VAL B 1 231 ? 12.273 6.898 9.305 1 97.44 231 VAL B N 1
ATOM 4236 C CA . VAL B 1 231 ? 13.406 6.613 10.18 1 97.44 231 VAL B CA 1
ATOM 4237 C C . VAL B 1 231 ? 14.703 7.09 9.523 1 97.44 231 VAL B C 1
ATOM 4239 O O . VAL B 1 231 ? 15.523 7.754 10.164 1 97.44 231 VAL B O 1
ATOM 4242 N N . GLU B 1 232 ? 14.812 6.789 8.25 1 95.44 232 GLU B N 1
ATOM 4243 C CA . GLU B 1 232 ? 16 7.191 7.504 1 95.44 232 GLU B CA 1
ATOM 4244 C C . GLU B 1 232 ? 16.156 8.711 7.484 1 95.44 232 GLU B C 1
ATOM 4246 O O . GLU B 1 232 ? 17.266 9.227 7.461 1 95.44 232 GLU B O 1
ATOM 4251 N N . ALA B 1 233 ? 15.055 9.312 7.508 1 93.75 233 ALA B N 1
ATOM 4252 C CA . ALA B 1 233 ? 15.055 10.773 7.441 1 93.75 233 ALA B CA 1
ATOM 4253 C C . ALA B 1 233 ? 15.367 11.383 8.805 1 93.75 233 ALA B C 1
ATOM 4255 O O . ALA B 1 233 ? 15.469 12.602 8.938 1 93.75 233 ALA B O 1
ATOM 4256 N N . GLY B 1 234 ? 15.383 10.555 9.852 1 95.25 234 GLY B N 1
ATOM 4257 C CA . GLY B 1 234 ? 15.922 11.031 11.117 1 95.25 234 GLY B CA 1
ATOM 4258 C C . GLY B 1 234 ? 14.875 11.133 12.211 1 95.25 234 GLY B C 1
ATOM 4259 O O . GLY B 1 234 ? 15.102 11.758 13.25 1 95.25 234 GLY B O 1
ATOM 4260 N N . TYR B 1 235 ? 13.727 10.461 11.945 1 96.31 235 TYR B N 1
ATOM 4261 C CA . TYR B 1 235 ? 12.695 10.609 12.961 1 96.31 235 TYR B CA 1
ATOM 4262 C C . TYR B 1 235 ? 12.18 9.25 13.422 1 96.31 235 TYR B C 1
ATOM 4264 O O . TYR B 1 235 ? 11.891 8.383 12.602 1 96.31 235 TYR B O 1
ATOM 4272 N N . GLY B 1 236 ? 12.141 9.109 14.719 1 97.12 236 GLY B N 1
ATOM 4273 C CA . GLY B 1 236 ? 11.398 8.031 15.352 1 97.12 236 GLY B CA 1
ATOM 4274 C C . GLY B 1 236 ? 12.117 6.695 15.273 1 97.12 236 GLY B C 1
ATOM 4275 O O . GLY B 1 236 ? 13.203 6.598 14.695 1 97.12 236 GLY B O 1
ATOM 4276 N N . MET B 1 237 ? 11.516 5.738 15.891 1 97.81 237 MET B N 1
ATOM 4277 C CA . MET B 1 237 ? 11.891 4.332 15.891 1 97.81 237 MET B CA 1
ATOM 4278 C C . MET B 1 237 ? 10.805 3.471 15.266 1 97.81 237 MET B C 1
ATOM 4280 O O . MET B 1 237 ? 9.617 3.787 15.375 1 97.81 237 MET B O 1
ATOM 4284 N N . ALA B 1 238 ? 11.242 2.463 14.57 1 97.62 238 ALA B N 1
ATOM 4285 C CA . ALA B 1 238 ? 10.273 1.541 13.977 1 97.62 238 ALA B CA 1
ATOM 4286 C C . ALA B 1 238 ? 10.695 0.09 14.195 1 97.62 238 ALA B C 1
ATOM 4288 O O . ALA B 1 238 ? 11.875 -0.192 14.438 1 97.62 238 ALA B O 1
ATOM 4289 N N . ILE B 1 239 ? 9.742 -0.785 14.273 1 95.81 239 ILE B N 1
ATOM 4290 C CA . ILE B 1 239 ? 10.008 -2.215 14.172 1 95.81 239 ILE B CA 1
ATOM 4291 C C . ILE B 1 239 ? 9.789 -2.684 12.734 1 95.81 239 ILE B C 1
ATOM 4293 O O . ILE B 1 239 ? 8.805 -2.303 12.102 1 95.81 239 ILE B O 1
ATOM 4297 N N . ALA B 1 240 ? 10.75 -3.383 12.219 1 94.81 240 ALA B N 1
ATOM 4298 C CA . ALA B 1 240 ? 10.695 -3.77 10.812 1 94.81 240 ALA B CA 1
ATOM 4299 C C . ALA B 1 240 ? 11.258 -5.172 10.602 1 94.81 240 ALA B C 1
ATOM 4301 O O . ALA B 1 240 ? 12.148 -5.609 11.344 1 94.81 240 ALA B O 1
ATOM 4302 N N . PRO B 1 241 ? 10.703 -5.891 9.57 1 92.56 241 PRO B N 1
ATOM 4303 C CA . PRO B 1 241 ? 11.352 -7.152 9.211 1 92.56 241 PRO B CA 1
ATOM 4304 C C . PRO B 1 241 ? 12.805 -6.965 8.773 1 92.56 241 PRO B C 1
ATOM 4306 O O . PRO B 1 241 ? 13.117 -6.012 8.055 1 92.56 241 PRO B O 1
ATOM 4309 N N . ALA B 1 242 ? 13.617 -7.891 9.156 1 92.88 242 ALA B N 1
ATOM 4310 C CA . ALA B 1 242 ? 15.055 -7.805 8.898 1 92.88 242 ALA B CA 1
ATOM 4311 C C . ALA B 1 242 ? 15.328 -7.684 7.398 1 92.88 242 ALA B C 1
ATOM 4313 O O . ALA B 1 242 ? 16.203 -6.91 6.98 1 92.88 242 ALA B O 1
ATOM 4314 N N . CYS B 1 243 ? 14.609 -8.359 6.637 1 89.19 243 CYS B N 1
ATOM 4315 C CA . CYS B 1 243 ? 14.836 -8.391 5.195 1 89.19 243 CYS B CA 1
ATOM 4316 C C . CYS B 1 243 ? 14.609 -7.02 4.574 1 89.19 243 CYS B C 1
ATOM 4318 O O . CYS B 1 243 ? 15.141 -6.723 3.504 1 89.19 243 CYS B O 1
ATOM 4320 N N . SER B 1 244 ? 13.883 -6.133 5.227 1 90.88 244 SER B N 1
ATOM 4321 C CA . SER B 1 244 ? 13.57 -4.816 4.676 1 90.88 244 SER B CA 1
ATOM 4322 C C . SER B 1 244 ? 14.625 -3.791 5.066 1 90.88 244 SER B C 1
ATOM 4324 O O . SER B 1 244 ? 14.656 -2.684 4.527 1 90.88 244 SER B O 1
ATOM 4326 N N . VAL B 1 245 ? 15.523 -4.156 5.992 1 94.44 245 VAL B N 1
ATOM 4327 C CA . VAL B 1 245 ? 16.406 -3.111 6.512 1 94.44 245 VAL B CA 1
ATOM 4328 C C . VAL B 1 245 ? 17.859 -3.564 6.41 1 94.44 245 VAL B C 1
ATOM 4330 O O . VAL B 1 245 ? 18.766 -2.781 6.664 1 94.44 245 VAL B O 1
ATOM 4333 N N . LYS B 1 246 ? 18.125 -4.77 5.988 1 91.81 246 LYS B N 1
ATOM 4334 C CA . LYS B 1 246 ? 19.484 -5.316 5.957 1 91.81 246 LYS B CA 1
ATOM 4335 C C . LYS B 1 246 ? 20.406 -4.453 5.105 1 91.81 246 LYS B C 1
ATOM 4337 O O . LYS B 1 246 ? 21.5 -4.082 5.547 1 91.81 246 LYS B O 1
ATOM 4342 N N . GLU B 1 247 ? 19.969 -4.152 3.947 1 87.12 247 GLU B N 1
ATOM 4343 C CA . GLU B 1 247 ? 20.797 -3.348 3.047 1 87.12 247 GLU B CA 1
ATOM 4344 C C . GLU B 1 247 ? 21.047 -1.959 3.627 1 87.12 247 GLU B C 1
ATOM 4346 O O . GLU B 1 247 ? 22.156 -1.427 3.514 1 87.12 247 GLU B O 1
ATOM 4351 N N . LYS B 1 248 ? 20.078 -1.409 4.168 1 93.06 248 LYS B N 1
ATOM 4352 C CA . LYS B 1 248 ? 20.172 -0.071 4.746 1 93.06 248 LYS B CA 1
ATOM 4353 C C . LYS B 1 248 ? 21.109 -0.063 5.953 1 93.06 248 LYS B C 1
ATOM 4355 O O . LYS B 1 248 ? 21.828 0.917 6.188 1 93.06 248 LYS B O 1
ATOM 4360 N N . LEU B 1 249 ? 21.078 -1.139 6.652 1 95.56 249 LEU B N 1
ATOM 4361 C CA . LEU B 1 249 ? 22 -1.287 7.773 1 95.56 249 LEU B CA 1
ATOM 4362 C C . LEU B 1 249 ? 23.438 -1.358 7.281 1 95.56 249 LEU B C 1
ATOM 4364 O O . LEU B 1 249 ? 24.328 -0.71 7.844 1 95.56 249 LEU B O 1
ATOM 4368 N N . LEU B 1 250 ? 23.641 -2.031 6.227 1 92.06 250 LEU B N 1
ATOM 4369 C CA . LEU B 1 250 ? 24.969 -2.176 5.641 1 92.06 250 LEU B CA 1
ATOM 4370 C C . LEU B 1 250 ? 25.469 -0.842 5.094 1 92.06 250 LEU B C 1
ATOM 4372 O O . LEU B 1 250 ? 26.656 -0.53 5.203 1 92.06 250 LEU B O 1
ATOM 4376 N N . GLN B 1 251 ? 24.516 -0.049 4.637 1 91.69 251 GLN B N 1
ATOM 4377 C CA . GLN B 1 251 ? 24.844 1.247 4.055 1 91.69 251 GLN B CA 1
ATOM 4378 C C . GLN B 1 251 ? 25 2.312 5.137 1 91.69 251 GLN B C 1
ATOM 4380 O O . GLN B 1 251 ? 25.5 3.404 4.875 1 91.69 251 GLN B O 1
ATOM 4385 N N . GLY B 1 252 ? 24.469 2.029 6.238 1 95.12 252 GLY B N 1
ATOM 4386 C CA . GLY B 1 252 ? 24.594 2.955 7.355 1 95.12 252 GLY B CA 1
ATOM 4387 C C . GLY B 1 252 ? 23.547 4.051 7.34 1 95.12 252 GLY B C 1
ATOM 4388 O O . GLY B 1 252 ? 23.719 5.098 7.961 1 95.12 252 GLY B O 1
ATOM 4389 N N . SER B 1 253 ? 22.5 3.818 6.586 1 95 253 SER B N 1
ATOM 4390 C CA . SER B 1 253 ? 21.453 4.82 6.547 1 95 253 SER B CA 1
ATOM 4391 C C . SER B 1 253 ? 20.469 4.648 7.711 1 95 253 SER B C 1
ATOM 4393 O O . SER B 1 253 ? 19.688 5.551 8.016 1 95 253 SER B O 1
ATOM 4395 N N . ILE B 1 254 ? 20.484 3.48 8.32 1 97.69 254 ILE B N 1
ATOM 4396 C CA . ILE B 1 254 ? 19.766 3.219 9.562 1 97.69 254 ILE B CA 1
ATOM 4397 C C . ILE B 1 254 ? 20.641 2.385 10.5 1 97.69 254 ILE B C 1
ATOM 4399 O O . ILE B 1 254 ? 21.719 1.93 10.109 1 97.69 254 ILE B O 1
ATOM 4403 N N . ALA B 1 255 ? 20.219 2.27 11.742 1 98.56 255 ALA B N 1
ATOM 4404 C CA . ALA B 1 255 ? 20.906 1.477 12.758 1 98.56 255 ALA B CA 1
ATOM 4405 C C . ALA B 1 255 ? 19.922 0.607 13.531 1 98.56 255 ALA B C 1
ATOM 4407 O O . ALA B 1 255 ? 18.734 0.938 13.633 1 98.56 255 ALA B O 1
ATOM 4408 N N . ARG B 1 256 ? 20.438 -0.482 14.023 1 97.75 256 ARG B N 1
ATOM 4409 C CA . ARG B 1 256 ? 19.625 -1.4 14.805 1 97.75 256 ARG B CA 1
ATOM 4410 C C . ARG B 1 256 ? 19.656 -1.052 16.281 1 97.75 256 ARG B C 1
ATOM 4412 O O . ARG B 1 256 ? 20.656 -0.514 16.781 1 97.75 256 ARG B O 1
ATOM 4419 N N . VAL B 1 257 ? 18.562 -1.25 16.984 1 97.81 257 VAL B N 1
ATOM 4420 C CA . VAL B 1 257 ? 18.5 -1.239 18.453 1 97.81 257 VAL B CA 1
ATOM 4421 C C . VAL B 1 257 ? 18.344 -2.666 18.969 1 97.81 257 VAL B C 1
ATOM 4423 O O . VAL B 1 257 ? 17.359 -3.344 18.641 1 97.81 257 VAL B O 1
ATOM 4426 N N . PHE B 1 258 ? 19.297 -3.068 19.734 1 96.31 258 PHE B N 1
ATOM 4427 C CA . PHE B 1 258 ? 19.234 -4.41 20.312 1 96.31 258 PHE B CA 1
ATOM 4428 C C . PHE B 1 258 ? 18.531 -4.398 21.656 1 96.31 258 PHE B C 1
ATOM 4430 O O . PHE B 1 258 ? 18.844 -3.568 22.516 1 96.31 258 PHE B O 1
ATOM 4437 N N . VAL B 1 259 ? 17.531 -5.223 21.719 1 94.38 259 VAL B N 1
ATOM 4438 C CA . VAL B 1 259 ? 16.797 -5.289 22.969 1 94.38 259 VAL B CA 1
ATOM 4439 C C . VAL B 1 259 ? 17.188 -6.551 23.734 1 94.38 259 VAL B C 1
ATOM 4441 O O . VAL B 1 259 ? 17.141 -7.652 23.188 1 94.38 259 VAL B O 1
ATOM 4444 N N . ASP B 1 260 ? 17.438 -6.348 24.969 1 88.94 260 ASP B N 1
ATOM 4445 C CA . ASP B 1 260 ? 17.891 -7.438 25.828 1 88.94 260 ASP B CA 1
ATOM 4446 C C . ASP B 1 260 ? 16.812 -8.523 25.953 1 88.94 260 ASP B C 1
ATOM 4448 O O . ASP B 1 260 ? 15.656 -8.219 26.234 1 88.94 260 ASP B O 1
ATOM 4452 N N . GLN B 1 261 ? 17.203 -9.773 25.719 1 79.56 261 GLN B N 1
ATOM 4453 C CA . GLN B 1 261 ? 16.422 -10.984 25.953 1 79.56 261 GLN B CA 1
ATOM 4454 C C . GLN B 1 261 ? 15.148 -10.984 25.109 1 79.56 261 GLN B C 1
ATOM 4456 O O . GLN B 1 261 ? 14.141 -11.57 25.5 1 79.56 261 GLN B O 1
ATOM 4461 N N . VAL B 1 262 ? 15.164 -10.227 24.109 1 82.62 262 VAL B N 1
ATOM 4462 C CA . VAL B 1 262 ? 13.977 -10.195 23.266 1 82.62 262 VAL B CA 1
ATOM 4463 C C . VAL B 1 262 ? 14.359 -10.578 21.828 1 82.62 262 VAL B C 1
ATOM 4465 O O . VAL B 1 262 ? 15.219 -9.945 21.219 1 82.62 262 VAL B O 1
ATOM 4468 N N . GLU B 1 263 ? 14.008 -11.672 21.406 1 83.81 263 GLU B N 1
ATOM 4469 C CA . GLU B 1 263 ? 14.047 -12.047 20 1 83.81 263 GLU B CA 1
ATOM 4470 C C . GLU B 1 263 ? 12.656 -12 19.375 1 83.81 263 GLU B C 1
ATOM 4472 O O . GLU B 1 263 ? 11.734 -12.664 19.844 1 83.81 263 GLU B O 1
ATOM 4477 N N . ILE B 1 264 ? 12.609 -11.18 18.391 1 90.69 264 ILE B N 1
ATOM 4478 C CA . ILE B 1 264 ? 11.297 -10.953 17.797 1 90.69 264 ILE B CA 1
ATOM 4479 C C . ILE B 1 264 ? 11.227 -11.625 16.422 1 90.69 264 ILE B C 1
ATOM 4481 O O . ILE B 1 264 ? 12.062 -11.352 15.555 1 90.69 264 ILE B O 1
ATOM 4485 N N . SER B 1 265 ? 10.312 -12.492 16.297 1 89.81 265 SER B N 1
ATOM 4486 C CA . SER B 1 265 ? 10.086 -13.148 15.008 1 89.81 265 SER B CA 1
ATOM 4487 C C . SER B 1 265 ? 8.602 -13.391 14.766 1 89.81 265 SER B C 1
ATOM 4489 O O . SER B 1 265 ? 7.832 -13.578 15.711 1 89.81 265 SER B O 1
ATOM 4491 N N . GLN B 1 266 ? 8.305 -13.273 13.523 1 88.81 266 GLN B N 1
ATOM 4492 C CA . GLN B 1 266 ? 6.973 -13.672 13.078 1 88.81 266 GLN B CA 1
ATOM 4493 C C . GLN B 1 266 ? 7.047 -14.672 11.938 1 88.81 266 GLN B C 1
ATOM 4495 O O . GLN B 1 266 ? 8.062 -14.758 11.25 1 88.81 266 GLN B O 1
ATOM 4500 N N . SER B 1 267 ? 5.93 -15.367 11.867 1 90 267 SER B N 1
ATOM 4501 C CA . SER B 1 267 ? 5.898 -16.375 10.812 1 90 267 SER B CA 1
ATOM 4502 C C . SER B 1 267 ? 5.062 -15.906 9.625 1 90 267 SER B C 1
ATOM 4504 O O . SER B 1 267 ? 4.008 -15.289 9.805 1 90 267 SER B O 1
ATOM 4506 N N . LEU B 1 268 ? 5.613 -16.156 8.508 1 91.31 268 LEU B N 1
ATOM 4507 C CA . LEU B 1 268 ? 4.859 -15.977 7.273 1 91.31 268 LEU B CA 1
ATOM 4508 C C . LEU B 1 268 ? 4.051 -17.219 6.934 1 91.31 268 LEU B C 1
ATOM 4510 O O . LEU B 1 268 ? 4.57 -18.344 6.996 1 91.31 268 LEU B O 1
ATOM 4514 N N . PHE B 1 269 ? 2.771 -17 6.562 1 92.25 269 PHE B N 1
ATOM 4515 C CA . PHE B 1 269 ? 1.876 -18.109 6.262 1 92.25 269 PHE B CA 1
ATOM 4516 C C . PHE B 1 269 ? 1.28 -17.953 4.867 1 92.25 269 PHE B C 1
ATOM 4518 O O . PHE B 1 269 ? 1.018 -16.844 4.414 1 92.25 269 PHE B O 1
ATOM 4525 N N . CYS B 1 270 ? 1.121 -19.094 4.246 1 93.31 270 CYS B N 1
ATOM 4526 C CA . CYS B 1 270 ? 0.191 -19.188 3.125 1 93.31 270 CYS B CA 1
ATOM 4527 C C . CYS B 1 270 ? -1.227 -19.453 3.613 1 93.31 270 CYS B C 1
ATOM 4529 O O . CYS B 1 270 ? -1.457 -20.406 4.371 1 93.31 270 CYS B O 1
ATOM 4531 N N . CYS B 1 271 ? -2.09 -18.609 3.262 1 92.69 271 CYS B N 1
ATOM 4532 C CA . CYS B 1 271 ? -3.492 -18.703 3.656 1 92.69 271 CYS B CA 1
ATOM 4533 C C . CYS B 1 271 ? -4.348 -19.25 2.518 1 92.69 271 CYS B C 1
ATOM 4535 O O . CYS B 1 271 ? -4.375 -18.672 1.429 1 92.69 271 CYS B O 1
ATOM 4537 N N . THR B 1 272 ? -5.004 -20.359 2.779 1 89.81 272 THR B N 1
ATOM 4538 C CA . THR B 1 272 ? -5.895 -20.984 1.809 1 89.81 272 THR B CA 1
ATOM 4539 C C . THR B 1 272 ? -7.234 -21.328 2.449 1 89.81 272 THR B C 1
ATOM 4541 O O . THR B 1 272 ? -7.383 -21.25 3.67 1 89.81 272 THR B O 1
ATOM 4544 N N . ARG B 1 273 ? -8.141 -21.656 1.582 1 85 273 ARG B N 1
ATOM 4545 C CA . ARG B 1 273 ? -9.422 -22.125 2.092 1 85 273 ARG B CA 1
ATOM 4546 C C . ARG B 1 273 ? -9.344 -23.594 2.49 1 85 273 ARG B C 1
ATOM 4548 O O . ARG B 1 273 ? -8.758 -24.406 1.774 1 85 273 ARG B O 1
ATOM 4555 N N . LYS B 1 274 ? -9.953 -23.969 3.607 1 82 274 LYS B N 1
ATOM 4556 C CA . LYS B 1 274 ? -9.938 -25.344 4.086 1 82 274 LYS B CA 1
ATOM 4557 C C . LYS B 1 274 ? -10.625 -26.281 3.096 1 82 274 LYS B C 1
ATOM 4559 O O . LYS B 1 274 ? -10.25 -27.453 2.967 1 82 274 LYS B O 1
ATOM 4564 N N . VAL B 1 275 ? -11.531 -25.75 2.381 1 70.06 275 VAL B N 1
ATOM 4565 C CA . VAL B 1 275 ? -12.305 -26.562 1.442 1 70.06 275 VAL B CA 1
ATOM 4566 C C . VAL B 1 275 ? -11.445 -26.906 0.228 1 70.06 275 VAL B C 1
ATOM 4568 O O . VAL B 1 275 ? -11.734 -27.859 -0.502 1 70.06 275 VAL B O 1
ATOM 4571 N N . ASP B 1 276 ? -10.477 -25.984 0.022 1 72.88 276 ASP B N 1
ATOM 4572 C CA . ASP B 1 276 ? -9.578 -26.25 -1.099 1 72.88 276 ASP B CA 1
ATOM 4573 C C . ASP B 1 276 ? -8.648 -27.422 -0.795 1 72.88 276 ASP B C 1
ATOM 4575 O O . ASP B 1 276 ? -7.727 -27.297 0.012 1 72.88 276 ASP B O 1
ATOM 4579 N N . LYS B 1 277 ? -8.883 -28.594 -1.267 1 63.97 277 LYS B N 1
ATOM 4580 C CA . LYS B 1 277 ? -8.164 -29.828 -0.923 1 63.97 277 LYS B CA 1
ATOM 4581 C C . LYS B 1 277 ? -6.859 -29.938 -1.708 1 63.97 277 LYS B C 1
ATOM 4583 O O . LYS B 1 277 ? -5.891 -30.531 -1.228 1 63.97 277 LYS B O 1
ATOM 4588 N N . VAL B 1 278 ? -6.863 -29.359 -2.91 1 64.56 278 VAL B N 1
ATOM 4589 C CA . VAL B 1 278 ? -5.668 -29.469 -3.744 1 64.56 278 VAL B CA 1
ATOM 4590 C C . VAL B 1 278 ? -4.836 -28.188 -3.623 1 64.56 278 VAL B C 1
ATOM 4592 O O . VAL B 1 278 ? -5.367 -27.078 -3.713 1 64.56 278 VAL B O 1
ATOM 4595 N N . LYS B 1 279 ? -3.598 -28.5 -3.418 1 77.88 279 LYS B N 1
ATOM 4596 C CA . LYS B 1 279 ? -2.68 -27.375 -3.342 1 77.88 279 LYS B CA 1
ATOM 4597 C C . LYS B 1 279 ? -2.438 -26.766 -4.723 1 77.88 279 LYS B C 1
ATOM 4599 O O . LYS B 1 279 ? -2.217 -27.484 -5.691 1 77.88 279 LYS B O 1
ATOM 4604 N N . HIS B 1 280 ? -2.508 -25.547 -4.781 1 86 280 HIS B N 1
ATOM 4605 C CA . HIS B 1 280 ? -2.275 -24.828 -6.031 1 86 280 HIS B CA 1
ATOM 4606 C C . HIS B 1 280 ? -0.85 -25.031 -6.527 1 86 280 HIS B C 1
ATOM 4608 O O . HIS B 1 280 ? 0.098 -25 -5.738 1 86 280 HIS B O 1
ATOM 4614 N N . PRO B 1 281 ? -0.618 -25.234 -7.793 1 86.19 281 PRO B N 1
ATOM 4615 C CA . PRO B 1 281 ? 0.719 -25.453 -8.344 1 86.19 281 PRO B CA 1
ATOM 4616 C C . PRO B 1 281 ? 1.7 -24.344 -7.996 1 86.19 281 PRO B C 1
ATOM 4618 O O . PRO B 1 281 ? 2.889 -24.594 -7.789 1 86.19 281 PRO B O 1
ATOM 4621 N N . PHE B 1 282 ? 1.265 -23.188 -7.973 1 92.44 282 PHE B N 1
ATOM 4622 C CA . PHE B 1 282 ? 2.133 -22.078 -7.621 1 92.44 282 PHE B CA 1
ATOM 4623 C C . PHE B 1 282 ? 2.676 -22.234 -6.207 1 92.44 282 PHE B C 1
ATOM 4625 O O . PHE B 1 282 ? 3.846 -21.938 -5.949 1 92.44 282 PHE B O 1
ATOM 4632 N N . ILE B 1 283 ? 1.784 -22.672 -5.289 1 91.38 283 ILE B N 1
ATOM 4633 C CA . ILE B 1 283 ? 2.195 -22.859 -3.904 1 91.38 283 ILE B CA 1
ATOM 4634 C C . ILE B 1 283 ? 3.236 -23.984 -3.82 1 91.38 283 ILE B C 1
ATOM 4636 O O . ILE B 1 283 ? 4.203 -23.875 -3.064 1 91.38 283 ILE B O 1
ATOM 4640 N N . GLN B 1 284 ? 3.057 -25 -4.535 1 89.75 284 GLN B N 1
ATOM 4641 C CA . GLN B 1 284 ? 4.039 -26.078 -4.594 1 89.75 284 GLN B CA 1
ATOM 4642 C C . GLN B 1 284 ? 5.375 -25.578 -5.137 1 89.75 284 GLN B C 1
ATOM 4644 O O . GLN B 1 284 ? 6.434 -25.891 -4.59 1 89.75 284 GLN B O 1
ATOM 4649 N N . TYR B 1 285 ? 5.297 -24.828 -6.203 1 93.06 285 TYR B N 1
ATOM 4650 C CA . TYR B 1 285 ? 6.504 -24.25 -6.773 1 93.06 285 TYR B CA 1
ATOM 4651 C C . TYR B 1 285 ? 7.219 -23.359 -5.754 1 93.06 285 TYR B C 1
ATOM 4653 O O . TYR B 1 285 ? 8.445 -23.406 -5.637 1 93.06 285 TYR B O 1
ATOM 4661 N N . LEU B 1 286 ? 6.457 -22.562 -5.035 1 94 286 LEU B N 1
ATOM 4662 C CA . LEU B 1 286 ? 7.016 -21.688 -4.012 1 94 286 LEU B CA 1
ATOM 4663 C C . LEU B 1 286 ? 7.766 -22.484 -2.955 1 94 286 LEU B C 1
ATOM 4665 O O . LEU B 1 286 ? 8.906 -22.156 -2.613 1 94 286 LEU B O 1
ATOM 4669 N N . LYS B 1 287 ? 7.223 -23.516 -2.506 1 90.81 287 LYS B N 1
ATOM 4670 C CA . LYS B 1 287 ? 7.816 -24.344 -1.457 1 90.81 287 LYS B CA 1
ATOM 4671 C C . LYS B 1 287 ? 9.109 -24.984 -1.935 1 90.81 287 LYS B C 1
ATOM 4673 O O . LYS B 1 287 ? 10.078 -25.094 -1.172 1 90.81 287 LYS B O 1
ATOM 4678 N N . MET B 1 288 ? 9.109 -25.359 -3.123 1 91.44 288 MET B N 1
ATOM 4679 C CA . MET B 1 288 ? 10.273 -26.031 -3.695 1 91.44 288 MET B CA 1
ATOM 4680 C C . MET B 1 288 ? 11.43 -25.047 -3.883 1 91.44 288 MET B C 1
ATOM 4682 O O . MET B 1 288 ? 12.586 -25.453 -3.92 1 91.44 288 MET B O 1
ATOM 4686 N N . ASN B 1 289 ? 11.102 -23.766 -3.971 1 91.81 289 ASN B N 1
ATOM 4687 C CA . ASN B 1 289 ? 12.141 -22.797 -4.309 1 91.81 289 ASN B CA 1
ATOM 4688 C C . ASN B 1 289 ? 12.414 -21.844 -3.148 1 91.81 289 ASN B C 1
ATOM 4690 O O . ASN B 1 289 ? 13.133 -20.859 -3.309 1 91.81 289 ASN B O 1
ATOM 4694 N N . LEU B 1 290 ? 11.852 -22.094 -2.043 1 88.38 290 LEU B N 1
ATOM 4695 C CA . LEU B 1 290 ? 12.031 -21.25 -0.872 1 88.38 290 LEU B CA 1
ATOM 4696 C C . LEU B 1 290 ? 13.492 -21.203 -0.448 1 88.38 290 LEU B C 1
ATOM 4698 O O . LEU B 1 290 ? 13.984 -20.172 0.003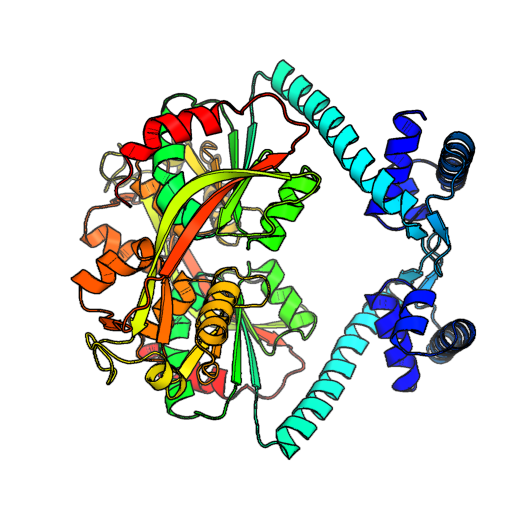 1 88.38 290 LEU B O 1
ATOM 4702 N N . GLY B 1 291 ? 14.109 -22.312 -0.442 1 81.5 291 GLY B N 1
ATOM 4703 C CA . GLY B 1 291 ? 15.5 -22.422 -0.028 1 81.5 291 GLY B CA 1
ATOM 4704 C C . GLY B 1 291 ? 16.438 -21.547 -0.837 1 81.5 291 GLY B C 1
ATOM 4705 O O . GLY B 1 291 ? 17.531 -21.234 -0.383 1 81.5 291 GLY B O 1
ATOM 4706 N N . ASN B 1 292 ? 16 -21.141 -2.031 1 76 292 ASN B N 1
ATOM 4707 C CA . ASN B 1 292 ? 16.844 -20.328 -2.924 1 76 292 ASN B CA 1
ATOM 4708 C C . ASN B 1 292 ? 16.734 -18.844 -2.604 1 76 292 ASN B C 1
ATOM 4710 O O . ASN B 1 292 ? 17.438 -18.031 -3.186 1 76 292 ASN B O 1
ATOM 4714 N N . LEU B 1 293 ? 15.859 -18.609 -1.642 1 77.81 293 LEU B N 1
ATOM 4715 C CA . LEU B 1 293 ? 15.625 -17.188 -1.357 1 77.81 293 LEU B CA 1
ATOM 4716 C C . LEU B 1 293 ? 16.609 -16.688 -0.31 1 77.81 293 LEU B C 1
ATOM 4718 O O . LEU B 1 293 ? 16.938 -17.391 0.64 1 77.81 293 LEU B O 1
ATOM 4722 N N . GLU B 1 294 ? 17.359 -15.656 -0.685 1 65.88 294 GLU B N 1
ATOM 4723 C CA . GLU B 1 294 ? 18.219 -14.992 0.29 1 65.88 294 GLU B CA 1
ATOM 4724 C C . GLU B 1 294 ? 17.422 -13.977 1.115 1 65.88 294 GLU B C 1
ATOM 4726 O O . GLU B 1 294 ? 17.188 -12.852 0.67 1 65.88 294 GLU B O 1
ATOM 4731 N N . ILE B 1 295 ? 16.703 -14.445 2.115 1 66.88 295 ILE B N 1
ATOM 4732 C CA . ILE B 1 295 ? 15.93 -13.531 2.938 1 66.88 295 ILE B CA 1
ATOM 4733 C C . ILE B 1 295 ? 16.734 -13.141 4.18 1 66.88 295 ILE B C 1
ATOM 4735 O O . ILE B 1 295 ? 17.391 -13.984 4.785 1 66.88 295 ILE B O 1
#

Organism: NCBI:txid1224748

Radius of gyration: 25.75 Å; Cα contacts (8 Å, |Δi|>4): 1111; chains: 2; bounding box: 66×59×63 Å

Foldseek 3Di:
DDLVLLQLLLLLAVVQALCVSCVVVVHDSVVSVVSQVVVCVVVVHHQWDDDDRGTHGDPVVVVSSLVSLVVVLVVVCVVCVVVCVVVVAAEAEEEEEDCCVPAQCPVLVVVVCVVVVRYHYHYHYDFPVVRLVCQSSSVGAWYKYWDDDPPDPWKDKDFQDKWWKFKKAFCPDPQFQHEDAPQVQQAFEAEAEDPRHPQNVQQVVVCVVVVHDRHDHDYYDHDQLVRVVVRLVGGHMYMHTCSSCVVVCVVRSMGTGHHPPDIGMITMIMMHTPVPPDDDVSVVSSNVCRVVGPD/DDLVLLQLLLLLAVVQALCVSCVVVVHDSVVSVVSQVVVCVVVVHHQWDDDDRGTDGDPVVVVSSLVSLVVVLVVVCVVCVVVCVVVVAAEAEEEEEDCCVPAQCPVLVVVVCVVVVRYHYHYHYDFQVVRLVCQSSSVGAWYKYWPDPPPDPWKDKDFQDKWWKFKKAFCVDPQFQHEDAPQVQQAFEAEAEDPRHPQNVQQVVQCVVVVHDRHDHDYYDHDQLVRVVVRLVGGHMYMHTCSSCVVVCVVRSMGTGHYPPDIGMITMIMMHTPVPPDDDPSVVSSNVCRVVGPD

InterPro domains:
  IPR000847 LysR, HTH, N-terminal domain [PF00126] (3-62)
  IPR000847 LysR, HTH, N-terminal domain [PR00039] (18-29)
  IPR000847 LysR, HTH, N-terminal domain [PR00039] (29-39)
  IPR000847 LysR, HTH, N-terminal domain [PR00039] (39-50)
  IPR000847 LysR, HTH, N-terminal domain [PS50931] (1-58)
  IPR005119 LysR, substrate-binding [PF03466] (90-274)
  IPR036388 Winged helix-like DNA-binding domain superfamily [G3DSA:1.10.10.10] (1-85)
  IPR036390 Winged helix DNA-binding domain superfamily [SSF46785] (1-110)

Sequence (590 aa):
MNLHTLRIFTNVAKLGSITEAAKLLHISQPAVTIQIRKLEREIGVKLIEGKGRGIQLTYEGEFLYEQGLRLFHLEEQIDDKFKSFLEKKENIKIASSYISTNYILPPIIAGYKSKNPNIDMYVSLGNVQSVERHVLDYKVDFGFVVQSNIGHEDLSFEKILDIPFWFVVHPAHPLANKKVSIFELSEHDFIYRERGSSTLDLMEAIFYTHNCPLPRFGLQIEGVLESIKVVEAGYGMAIAPACSVKEKLLQGSIARVFVDQVEISQSLFCCTRKVDKVKHPFIQYLKMNLGNLEIMNLHTLRIFTNVAKLGSITEAAKLLHISQPAVTIQIRKLEREIGVKLIEGKGRGIQLTYEGEFLYEQGLRLFHLEEQIDDKFKSFLEKKENIKIASSYISTNYILPPIIAGYKSKNPNIDMYVSLGNVQSVERHVLDYKVDFGFVVQSNIGHEDLSFEKILDIPFWFVVHPAHPLANKKVSIFELSEHDFIYRERGSSTLDLMEAIFYTHNCPLPRFGLQIEGVLESIKVVEAGYGMAIAPACSVKEKLLQGSIARVFVDQVEISQSLFCCTRKVDKVKHPFIQYLKMNLGNLEI

pLDDT: mean 83.59, std 13.26, range [38.91, 98.56]

Solvent-accessible surface area (backbone atoms only — not comparable to full-atom values): 30057 Å² total; per-residue (Å²): 132,53,70,66,41,43,48,51,42,32,40,18,59,73,66,33,12,46,40,60,26,10,60,74,66,71,45,53,47,67,56,43,51,50,37,44,51,48,47,22,61,74,69,69,44,65,34,61,36,80,34,56,20,4,44,37,64,30,76,59,17,47,52,47,36,50,47,32,39,44,47,48,35,49,44,42,45,42,45,47,42,42,46,21,54,71,65,68,37,53,72,46,37,36,24,22,19,69,64,45,46,53,68,52,40,20,52,46,50,27,55,49,39,71,77,38,75,68,43,40,40,38,39,40,68,35,46,44,60,54,22,53,48,32,40,66,58,48,71,24,69,30,23,36,33,50,65,75,70,84,77,41,92,61,47,37,75,44,79,72,48,76,42,48,45,39,39,35,24,14,57,83,40,92,54,39,71,32,80,39,53,70,68,63,50,29,76,35,42,24,50,36,48,44,91,61,33,49,64,35,50,48,52,52,48,54,28,53,79,66,73,34,69,70,48,32,84,41,34,33,33,45,54,69,68,36,49,50,36,22,15,51,47,62,32,45,30,37,77,41,51,42,74,80,40,50,67,39,44,75,70,53,50,30,22,46,41,42,44,63,98,57,83,48,68,43,40,34,25,42,36,37,47,57,84,58,80,70,78,53,66,66,59,54,52,43,64,73,49,49,84,75,54,88,108,132,53,69,67,41,44,48,50,43,31,38,18,61,73,66,33,12,46,41,60,26,10,62,74,67,72,45,53,46,69,55,43,52,50,35,45,52,48,47,22,60,72,71,70,44,66,35,62,36,80,35,57,21,4,45,34,65,30,75,60,18,47,51,48,35,51,48,34,40,48,48,48,38,50,44,41,46,40,45,48,43,42,48,20,56,70,64,68,37,53,73,46,38,36,24,21,18,71,65,46,45,53,67,52,39,18,53,46,51,27,55,49,39,72,76,37,74,67,42,41,39,36,38,40,70,35,47,41,60,54,23,54,47,34,39,69,61,50,72,24,70,29,24,37,33,48,66,68,80,80,78,42,91,60,47,38,74,44,80,72,48,77,42,49,44,39,38,35,24,14,56,85,40,92,54,38,72,32,79,39,55,69,66,62,51,30,76,35,43,24,51,36,49,42,91,63,32,52,66,34,52,48,52,52,48,55,27,52,77,66,74,35,69,70,48,33,84,40,34,33,33,47,54,69,69,37,48,50,35,21,16,51,46,62,32,44,30,36,76,40,51,43,74,81,41,50,66,40,43,75,70,54,51,28,23,46,42,42,44,63,96,59,83,49,68,42,44,34,24,41,36,36,47,59,83,57,79,71,78,55,67,67,59,54,51,43,63,74,49,49,84,76,54,91,110

Nearest PDB structures (foldseek):
  8sbf-assembly1_D  TM=6.419E-01  e=5.507E-25  Acinetobacter baylyi ADP1
  9f14-assembly1_A  TM=8.221E-01  e=2.216E-21  Klebsiella aerogenes
  3fxq-assembly1_A  TM=6.360E-01  e=1.062E-23  Comamonas testosteroni
  3fxu-assembly1_B-2  TM=7.510E-01  e=1.153E-17  Comamonas testosteroni
  3n6t-assembly1_A  TM=8.658E-01  e=3.490E-16  Comamonas testosteroni

Secondary structure (DSSP, 8-state):
--HHHHHHHHHHHHHT-HHHHHHHHTS-HHHHHHHHHHHHHHHTS--EEEETTEEEE-HHHHHHHHHHHHHHHHHHHHHHHHHHHHHT--EEEEEE-HHIIIIIHHHHHHHHHHH-TT-EEEEEE--HHHHHHHHHTTSSSEEEEES--TT-SSEEEEEEEEEEEEEEE-TTSTTTT-EE-HHHHTTSEEEEPPTT-HHHHHHHHHHHHTT-PPPEEEEEES-HHHHHHHHHTT--BEEEEHHHHHHHHHHTSSEEEEETT--EEEEEEEEEETT--SPPHHHHHHHHHGGG---/--HHHHHHHHHHHHHT-HHHHHHHHTS-HHHHHHHHHHHHHHHTS--EEEETTEEEE-HHHHHHHHHHHHHHHHHHHHHHHHHHHHHT--EEEEEE-HHIIIIIHHHHHHHHHHH-TT-EEEEEE--HHHHHHHHHTTSSSEEEEES--TT-SSEEEEEEEEEEEEEEE-TTSTTTT-EE-HHHHTTSEEEEPPTT-HHHHHHHHHHHHTT-PPPEEEEEES-HHHHHHHHHTT--BEEEEHHHHHHHHHHTSSEEEEETT--EEEEEEEEEETT--SPPHHHHHHHHHGGG---